Protein 3NDO (pdb70)

CATH classification: 3.20.20.70

Foldseek 3Di:
DDALQLQQAFEAAEDEDPPDDLVNLLVSQVVNVVSVHQEYEYELVNLLSNQVNHDPRHAYEYEFCPDQQPDQLVRRQVSLLSSVVSPHQEYEYEHNQVCLLVVVLVRRLVSLLSNCVSNVRHQYEYANQQLSCPVRPRLVSLLVSLVSNVVSPHQEYEHHRLPDPSFFFDLVSLLSNCVRQVVRHAYEGEHPQAALVSVVSSVVSRHRHYYDNNSVRHSVNSHDD/DDALQNQQAFEAAEDEDPPDDLVNLLVSLVVNVVSVHQEYEYELVNLLSNQVRHDDRHAYEYEFCPDQQPDQLLRRQVSLLSSVVSPHQEYEYEHNQVCLLVVVLVRSLVSLLSNCVSRVRHQYEYANQQLCCPVSPRLVSLLSSLVSNVVSPHQEYEHHRLPDPSFFDDLVSLLSNCVRCVVGHAYEGEHPQQALVSVVSSVVSRHRHYYDNNSVRHSVNNHDD

InterPro domains:
  IPR002915 DeoC/FbaB/LacD aldolase [PF01791] (10-216)
  IPR002915 DeoC/FbaB/LacD aldolase [SM01133] (8-223)
  IPR011343 Deoxyribose-phosphate aldolase [PIRSF001357] (5-221)
  IPR011343 Deoxyribose-phosphate aldolase [PTHR10889] (4-219)
  IPR011343 Deoxyribose-phosphate aldolase [TIGR00126] (9-217)
  IPR011343 Deoxyribose-phosphate aldolase [cd00959] (9-215)
  IPR013785 Aldolase-type TIM barrel [G3DSA:3.20.20.70] (1-227)
  IPR028581 Deoxyribose-phosphate aldolase type I [MF_00114] (7-225)

Sequence (450 aa):
DHTRAQVAALVDHTLLKPEATPSDVTALVDEAADLGVFAVVCCVSPPLVSVAAGVAPSSGLAIIAAVAGFPSGKHVPGIKATEAELAVAAGATEIDMVIDVGAALAGDLLDAVSADITAVRKAVRAATLKVIVESAALLEFSGEPLLADVCRVARDAGADFVKTSTGFHPSGGASVQAVEIMARTVGERLGVKASGGIRTAEQAAAMLDAGATRLGLSGSRAVLDGFGSADHTRAQVAALVDHTLLKPEATPSSDVTALVDEAADLGVFAVCCVSPPLVSVAAGVAPSGLAIIAAVAGFPSGKHVPGIKATEAELAVAAGATEIDMVIDVGAALAGDLLDAVSADITAVRKAVRAATLKVIVESAALLEFSGEPLLADVCRVARDAGADFVKTSTGFHPSGGASVQAVEIMARTVGERLGVKASGGIRTAEQAAAMLDAGATRLGLSGSRAVLDGFGSA

Structure (mmCIF, N/CA/C/O backbone):
data_3NDO
#
_entry.id   3NDO
#
_cell.length_a   46.980
_cell.length_b   73.200
_cell.length_c   64.380
_cell.angle_alpha   90.00
_cell.angle_beta   91.00
_cell.angle_gamma   90.00
#
_symmetry.space_group_name_H-M   'P 1 21 1'
#
loop_
_entity.id
_entity.type
_entity.pdbx_description
1 polymer 'Deoxyribose-phosphate aldolase'
2 non-polymer 'AMMONIUM ION'
3 non-polymer 'UNKNOWN LIGAND'
4 non-polymer GLYCEROL
5 water water
#
loop_
_atom_site.group_PDB
_atom_site.id
_atom_site.type_symbol
_atom_site.label_atom_id
_atom_site.label_alt_id
_atom_site.label_comp_id
_atom_site.label_asym_id
_atom_site.label_entity_id
_atom_site.label_seq_id
_atom_site.pdbx_PDB_ins_code
_atom_site.Cartn_x
_atom_site.Cartn_y
_atom_site.Cartn_z
_atom_site.occupancy
_atom_site.B_iso_or_equiv
_atom_site.auth_seq_id
_atom_site.auth_comp_id
_atom_site.auth_asym_id
_atom_site.auth_atom_id
_atom_site.pdbx_PDB_model_num
ATOM 1 N N . ASP A 1 7 ? -2.452 -2.199 64.505 1.00 31.10 3 ASP A N 1
ATOM 2 C CA . ASP A 1 7 ? -1.517 -2.161 65.697 1.00 30.13 3 ASP A CA 1
ATOM 3 C C . ASP A 1 7 ? -0.450 -1.060 65.492 1.00 28.10 3 ASP A C 1
ATOM 4 O O . ASP A 1 7 ? 0.515 -0.938 66.296 1.00 30.00 3 ASP A O 1
ATOM 6 N N . HIS A 1 8 ? -0.610 -0.289 64.410 1.00 24.95 4 HIS A N 1
ATOM 7 C CA . HIS A 1 8 ? 0.316 0.771 64.029 1.00 22.66 4 HIS A CA 1
ATOM 8 C C . HIS A 1 8 ? -0.465 2.036 63.718 1.00 20.50 4 HIS A C 1
ATOM 9 O O . HIS A 1 8 ? -1.291 2.038 62.842 1.00 24.17 4 HIS A O 1
ATOM 16 N N . THR A 1 9 ? -0.234 3.101 64.454 1.00 17.13 5 THR A N 1
ATOM 17 C CA . THR A 1 9 ? -0.797 4.353 64.070 1.00 15.21 5 THR A CA 1
ATOM 18 C C . THR A 1 9 ? 0.111 5.091 63.071 1.00 12.25 5 THR A C 1
ATOM 19 O O . THR A 1 9 ? 1.304 4.848 63.047 1.00 11.53 5 THR A O 1
ATOM 23 N N . ARG A 1 10 ? -0.444 6.040 62.342 1.00 11.30 6 ARG A N 1
ATOM 24 C CA . ARG A 1 10 ? 0.373 6.858 61.466 1.00 9.59 6 ARG A CA 1
ATOM 25 C C . ARG A 1 10 ? 1.489 7.518 62.242 1.00 10.02 6 ARG A C 1
ATOM 26 O O . ARG A 1 10 ? 2.633 7.570 61.769 1.00 9.35 6 ARG A O 1
ATOM 34 N N . ALA A 1 11 ? 1.179 8.134 63.375 1.00 10.66 7 ALA A N 1
ATOM 35 C CA . ALA A 1 11 ? 2.193 8.805 64.171 1.00 10.72 7 ALA A CA 1
ATOM 36 C C . ALA A 1 11 ? 3.301 7.870 64.605 1.00 10.36 7 ALA A C 1
ATOM 37 O O . ALA A 1 11 ? 4.487 8.264 64.584 1.00 10.72 7 ALA A O 1
ATOM 39 N N . GLN A 1 12 ? 2.974 6.660 64.993 1.00 10.45 8 GLN A N 1
ATOM 40 C CA . GLN A 1 12 ? 3.992 5.718 65.402 1.00 10.70 8 GLN A CA 1
ATOM 41 C C . GLN A 1 12 ? 4.905 5.342 64.257 1.00 8.95 8 GLN A C 1
ATOM 42 O O . GLN A 1 12 ? 6.104 5.199 64.422 1.00 10.08 8 GLN A O 1
ATOM 48 N N . VAL A 1 13 ? 4.314 5.134 63.082 1.00 7.74 9 VAL A N 1
ATOM 49 C CA . VAL A 1 13 ? 5.139 4.794 61.929 1.00 6.80 9 VAL A CA 1
ATOM 50 C C . VAL A 1 13 ? 5.998 5.969 61.541 1.00 6.47 9 VAL A C 1
ATOM 51 O O . VAL A 1 13 ? 7.201 5.787 61.304 1.00 6.84 9 VAL A O 1
ATOM 55 N N . ALA A 1 14 ? 5.467 7.180 61.495 1.00 6.62 10 ALA A N 1
ATOM 56 C CA . ALA A 1 14 ? 6.251 8.326 61.091 1.00 7.24 10 ALA A CA 1
ATOM 57 C C . ALA A 1 14 ? 7.511 8.489 61.981 1.00 6.38 10 ALA A C 1
ATOM 58 O O . ALA A 1 14 ? 8.563 8.847 61.506 1.00 6.62 10 ALA A O 1
ATOM 60 N N . ALA A 1 15 ? 7.317 8.223 63.279 1.00 6.53 11 ALA A N 1
ATOM 61 C CA . ALA A 1 15 ? 8.372 8.333 64.254 1.00 7.41 11 ALA A CA 1
ATOM 62 C C . ALA A 1 15 ? 9.507 7.364 64.055 1.00 7.09 11 ALA A C 1
ATOM 63 O O . ALA A 1 15 ? 10.541 7.494 64.718 1.00 8.07 11 ALA A O 1
ATOM 65 N N . LEU A 1 16 ? 9.369 6.415 63.135 1.00 6.35 12 LEU A N 1
ATOM 66 C CA . LEU A 1 16 ? 10.446 5.484 62.825 1.00 6.13 12 LEU A CA 1
ATOM 67 C C . LEU A 1 16 ? 10.842 5.484 61.364 1.00 5.39 12 LEU A C 1
ATOM 68 O O . LEU A 1 16 ? 11.552 4.565 60.942 1.00 6.16 12 LEU A O 1
ATOM 73 N N . VAL A 1 17 ? 10.435 6.487 60.602 1.00 5.32 13 VAL A N 1
ATOM 74 C CA . VAL A 1 17 ? 10.786 6.612 59.177 1.00 5.45 13 VAL A CA 1
ATOM 75 C C . VAL A 1 17 ? 11.984 7.508 58.970 1.00 5.19 13 VAL A C 1
ATOM 76 O O . VAL A 1 17 ? 12.056 8.627 59.492 1.00 5.88 13 VAL A O 1
ATOM 80 N N . ASP A 1 18 ? 12.879 7.032 58.122 1.00 6.02 14 ASP A N 1
ATOM 81 C CA . ASP A 1 18 ? 13.930 7.818 57.474 1.00 6.29 14 ASP A CA 1
ATOM 82 C C . ASP A 1 18 ? 13.497 8.116 56.028 1.00 5.81 14 ASP A C 1
ATOM 83 O O . ASP A 1 18 ? 13.473 7.198 55.188 1.00 7.06 14 ASP A O 1
ATOM 88 N N . HIS A 1 19 ? 13.182 9.349 55.750 1.00 5.22 15 HIS A N 1
ATOM 89 C CA . HIS A 1 19 ? 12.698 9.775 54.433 1.00 5.01 15 HIS A CA 1
ATOM 90 C C . HIS A 1 19 ? 13.888 10.113 53.577 1.00 5.19 15 HIS A C 1
ATOM 91 O O . HIS A 1 19 ? 14.724 10.931 53.950 1.00 6.06 15 HIS A O 1
ATOM 98 N N . THR A 1 20 ? 14.028 9.456 52.420 1.00 5.64 16 THR A N 1
ATOM 99 C CA . THR A 1 20 ? 15.316 9.283 51.767 1.00 6.04 16 THR A CA 1
ATOM 100 C C . THR A 1 20 ? 15.294 9.694 50.318 1.00 5.74 16 THR A C 1
ATOM 101 O O . THR A 1 20 ? 14.355 9.399 49.590 1.00 6.28 16 THR A O 1
ATOM 105 N N . LEU A 1 21 ? 16.396 10.293 49.869 1.00 5.42 17 LEU A N 1
ATOM 106 C CA . LEU A 1 21 ? 16.677 10.550 48.461 1.00 5.90 17 LEU A CA 1
ATOM 107 C C . LEU A 1 21 ? 18.135 10.299 48.242 1.00 6.21 17 LEU A C 1
ATOM 108 O O . LEU A 1 21 ? 18.964 10.989 48.862 1.00 7.46 17 LEU A O 1
ATOM 113 N N . LEU A 1 22 ? 18.482 9.345 47.384 1.00 6.31 18 LEU A N 1
ATOM 114 C CA . LEU A 1 22 ? 19.850 8.922 47.132 1.00 6.82 18 LEU A CA 1
ATOM 115 C C . LEU A 1 22 ? 20.153 8.799 45.654 1.00 7.49 18 LEU A C 1
ATOM 116 O O . LEU A 1 22 ? 21.188 8.278 45.280 1.00 10.69 18 LEU A O 1
ATOM 121 N N . LYS A 1 23 ? 19.351 9.308 44.774 1.00 7.84 19 LYS A N 1
ATOM 122 C CA . LYS A 1 23 ? 19.634 9.180 43.346 1.00 8.12 19 LYS A CA 1
ATOM 123 C C . LYS A 1 23 ? 20.893 9.920 42.988 1.00 7.44 19 LYS A C 1
ATOM 124 O O . LYS A 1 23 ? 21.164 11.048 43.487 1.00 7.58 19 LYS A O 1
ATOM 130 N N . PRO A 1 24 ? 21.700 9.373 42.058 1.00 6.83 20 PRO A N 1
ATOM 131 C CA . PRO A 1 24 ? 22.919 10.079 41.600 1.00 7.13 20 PRO A CA 1
ATOM 132 C C . PRO A 1 24 ? 22.655 11.465 41.071 1.00 7.41 20 PRO A C 1
ATOM 133 O O . PRO A 1 24 ? 23.503 12.366 41.244 1.00 8.00 20 PRO A O 1
ATOM 137 N N . GLU A 1 25 ? 21.490 11.686 40.464 1.00 7.02 21 GLU A N 1
ATOM 138 C CA . GLU A 1 25 ? 21.164 12.948 39.849 1.00 7.96 21 GLU A CA 1
ATOM 139 C C . GLU A 1 25 ? 20.532 13.950 40.814 1.00 7.69 21 GLU A C 1
ATOM 140 O O . GLU A 1 25 ? 20.158 15.037 40.393 1.00 8.65 21 GLU A O 1
ATOM 146 N N . ALA A 1 26 ? 20.464 13.625 42.118 1.00 6.34 22 ALA A N 1
ATOM 147 C CA . ALA A 1 26 ? 19.856 14.542 43.072 1.00 7.15 22 ALA A CA 1
ATOM 148 C C . ALA A 1 26 ? 20.629 15.853 43.135 1.00 6.89 22 ALA A C 1
ATOM 149 O O . ALA A 1 26 ? 21.842 15.903 43.202 1.00 7.43 22 ALA A O 1
ATOM 151 N N . THR A 1 27 ? 19.873 16.944 43.208 1.00 6.69 23 THR A N 1
ATOM 152 C CA . THR A 1 27 ? 20.412 18.278 43.296 1.00 6.84 23 THR A CA 1
ATOM 153 C C . THR A 1 27 ? 20.189 18.858 44.698 1.00 6.29 23 THR A C 1
ATOM 154 O O . THR A 1 27 ? 19.336 18.366 45.439 1.00 6.67 23 THR A O 1
ATOM 158 N N . PRO A 1 28 ? 20.839 19.991 45.023 1.00 6.90 24 PRO A N 1
ATOM 159 C CA . PRO A 1 28 ? 20.520 20.641 46.280 1.00 6.42 24 PRO A CA 1
ATOM 160 C C . PRO A 1 28 ? 19.045 20.978 46.453 1.00 6.33 24 PRO A C 1
ATOM 161 O O . PRO A 1 28 ? 18.497 20.817 47.548 1.00 6.90 24 PRO A O 1
ATOM 165 N N . SER A 1 29 ? 18.385 21.453 45.413 1.00 6.33 25 SER A N 1
ATOM 166 C CA . SER A 1 29 ? 16.980 21.809 45.503 1.00 6.77 25 SER A CA 1
ATOM 167 C C . SER A 1 29 ? 16.119 20.573 45.698 1.00 6.11 25 SER A C 1
ATOM 168 O O . SER A 1 29 ? 15.081 20.641 46.384 1.00 7.26 25 SER A O 1
ATOM 171 N N . ASP A 1 30 ? 16.500 19.436 45.119 1.00 6.06 26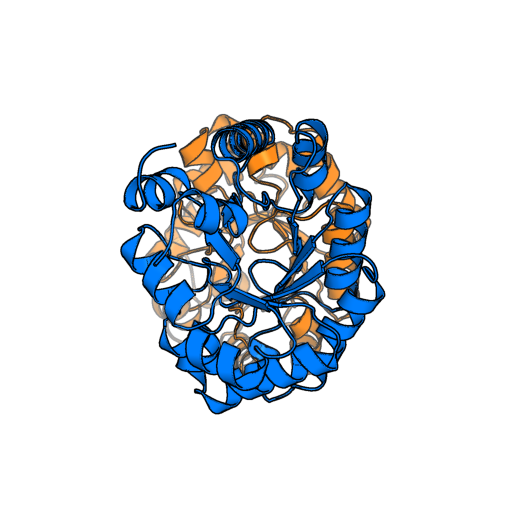 ASP A N 1
ATOM 172 C CA . ASP A 1 30 ? 15.784 18.229 45.407 1.00 6.42 26 ASP A CA 1
ATOM 173 C C . ASP A 1 30 ? 15.836 17.877 46.892 1.00 6.42 26 ASP A C 1
ATOM 174 O O . ASP A 1 30 ? 14.884 17.391 47.476 1.00 6.76 26 ASP A O 1
ATOM 179 N N . VAL A 1 31 ? 16.990 18.120 47.515 1.00 5.91 27 VAL A N 1
ATOM 180 C CA . VAL A 1 31 ? 17.162 17.846 48.929 1.00 5.62 27 VAL A CA 1
ATOM 181 C C . VAL A 1 31 ? 16.417 18.840 49.830 1.00 5.86 27 VAL A C 1
ATOM 182 O O . VAL A 1 31 ? 15.845 18.452 50.843 1.00 6.29 27 VAL A O 1
ATOM 186 N N . THR A 1 32 ? 16.417 20.102 49.454 1.00 5.75 28 THR A N 1
ATOM 187 C CA . THR A 1 32 ? 15.612 21.044 50.205 1.00 6.23 28 THR A CA 1
ATOM 188 C C . THR A 1 32 ? 14.119 20.635 50.180 1.00 6.43 28 THR A C 1
ATOM 189 O O . THR A 1 32 ? 13.412 20.738 51.201 1.00 6.81 28 THR A O 1
ATOM 193 N N . ALA A 1 33 ? 13.639 20.206 49.017 1.00 5.94 29 ALA A N 1
ATOM 194 C CA . ALA A 1 33 ? 12.243 19.736 48.919 1.00 6.03 29 ALA A CA 1
ATOM 195 C C . ALA A 1 33 ? 12.031 18.486 49.808 1.00 6.15 29 ALA A C 1
ATOM 196 O O . ALA A 1 33 ? 10.998 18.369 50.491 1.00 6.85 29 ALA A O 1
ATOM 198 N N . LEU A 1 34 ? 12.999 17.561 49.779 1.00 6.06 30 LEU A N 1
ATOM 199 C CA . LEU A 1 34 ? 12.930 16.363 50.606 1.00 5.20 30 LEU A CA 1
ATOM 200 C C . LEU A 1 34 ? 12.798 16.695 52.071 1.00 5.03 30 LEU A C 1
ATOM 201 O O . LEU A 1 34 ? 11.977 16.106 52.790 1.00 5.71 30 LEU A O 1
ATOM 206 N N . VAL A 1 35 ? 13.589 17.632 52.558 1.00 5.10 31 VAL A N 1
ATOM 207 C CA . VAL A 1 35 ? 13.564 18.025 53.949 1.00 5.38 31 VAL A CA 1
ATOM 208 C C . VAL A 1 35 ? 12.223 18.636 54.299 1.00 6.26 31 VAL A C 1
ATOM 209 O O . VAL A 1 35 ? 11.666 18.352 55.369 1.00 6.87 31 VAL A O 1
ATOM 213 N N . ASP A 1 36 ? 11.686 19.511 53.449 1.00 6.17 32 ASP A N 1
ATOM 214 C CA . ASP A 1 36 ? 10.374 20.107 53.707 1.00 7.04 32 ASP A CA 1
ATOM 215 C C . ASP A 1 36 ? 9.309 19.044 53.808 1.00 7.00 32 ASP A C 1
ATOM 216 O O . ASP A 1 36 ? 8.420 19.122 54.643 1.00 8.02 32 ASP A O 1
ATOM 221 N N . GLU A 1 37 ? 9.358 18.066 52.905 1.00 6.62 33 GLU A N 1
ATOM 222 C CA . GLU A 1 37 ? 8.386 16.959 52.948 1.00 7.42 33 GLU A CA 1
ATOM 223 C C . GLU A 1 37 ? 8.536 16.174 54.231 1.00 6.57 33 GLU A C 1
ATOM 224 O O . GLU A 1 37 ? 7.522 15.820 54.875 1.00 7.72 33 GLU A O 1
ATOM 230 N N . ALA A 1 38 ? 9.761 15.846 54.623 1.00 7.07 34 ALA A N 1
ATOM 231 C CA . ALA A 1 38 ? 10.002 15.126 55.853 1.00 6.21 34 ALA A CA 1
ATOM 232 C C . ALA A 1 38 ? 9.454 15.868 57.047 1.00 7.13 34 ALA A C 1
ATOM 233 O O . ALA A 1 38 ? 8.806 15.264 57.930 1.00 7.95 34 ALA A O 1
ATOM 235 N N . ALA A 1 39 ? 9.641 17.183 57.090 1.00 7.83 35 ALA A N 1
ATOM 236 C CA . ALA A 1 39 ? 9.128 18.029 58.160 1.00 8.83 35 ALA A CA 1
ATOM 237 C C . ALA A 1 39 ? 7.628 17.961 58.170 1.00 9.87 35 ALA A C 1
ATOM 238 O O . ALA A 1 39 ? 7.022 17.832 59.218 1.00 11.56 35 ALA A O 1
ATOM 240 N N . ASP A 1 40 ? 6.970 18.110 57.016 1.00 8.68 36 ASP A N 1
ATOM 241 C CA . ASP A 1 40 ? 5.521 18.106 56.953 1.00 9.70 36 ASP A CA 1
ATOM 242 C C . ASP A 1 40 ? 4.956 16.773 57.442 1.00 9.19 36 ASP A C 1
ATOM 243 O O . ASP A 1 40 ? 3.888 16.731 58.083 1.00 11.42 36 ASP A O 1
ATOM 248 N N . LEU A 1 41 ? 5.639 15.675 57.113 1.00 7.54 37 LEU A N 1
ATOM 249 C CA . LEU A 1 41 ? 5.189 14.339 57.497 1.00 8.04 37 LEU A CA 1
ATOM 250 C C . LEU A 1 41 ? 5.498 13.982 58.930 1.00 7.97 37 LEU A C 1
ATOM 251 O O . LEU A 1 41 ? 5.009 12.997 59.457 1.00 10.35 37 LEU A O 1
ATOM 256 N N . GLY A 1 42 ? 6.363 14.750 59.578 1.00 7.71 38 GLY A N 1
ATOM 257 C CA . GLY A 1 42 ? 6.700 14.454 60.957 1.00 8.66 38 GLY A CA 1
ATOM 258 C C . GLY A 1 42 ? 7.537 13.219 61.148 1.00 8.57 38 GLY A C 1
ATOM 259 O O . GLY A 1 42 ? 7.464 12.538 62.189 1.00 9.98 38 GLY A O 1
ATOM 260 N N . VAL A 1 43 ? 8.390 12.872 60.210 1.00 6.96 39 VAL A N 1
ATOM 261 C CA . VAL A 1 43 ? 9.245 11.696 60.264 1.00 6.82 39 VAL A CA 1
ATOM 262 C C . VAL A 1 43 ? 10.447 11.913 61.175 1.00 6.01 39 VAL A C 1
ATOM 263 O O . VAL A 1 43 ? 10.799 13.023 61.550 1.00 7.67 39 VAL A O 1
ATOM 267 N N . PHE A 1 44 ? 11.116 10.822 61.495 1.00 6.60 40 PHE A N 1
ATOM 268 C CA . PHE A 1 44 ? 12.254 10.824 62.384 1.00 7.10 40 PHE A CA 1
ATOM 269 C C . PHE A 1 44 ? 13.486 11.451 61.779 1.00 6.01 40 PHE A C 1
ATOM 270 O O . PHE A 1 44 ? 14.217 12.189 62.437 1.00 6.71 40 PHE A O 1
ATOM 278 N N . ALA A 1 45 ? 13.773 11.142 60.507 1.00 6.31 41 ALA A N 1
ATOM 279 C CA . ALA A 1 45 ? 15.032 11.514 59.869 1.00 5.97 41 ALA A CA 1
ATOM 280 C C . ALA A 1 45 ? 14.830 11.724 58.405 1.00 5.20 41 ALA A C 1
ATOM 281 O O . ALA A 1 45 ? 13.885 11.215 57.805 1.00 6.16 41 ALA A O 1
ATOM 283 N N . VAL A 1 46 ? 15.770 12.448 57.824 1.00 5.93 42 VAL A N 1
ATOM 284 C CA A VAL A 1 46 ? 16.007 12.360 56.397 0.70 6.35 42 VAL A CA 1
ATOM 285 C CA B VAL A 1 46 ? 16.021 12.406 56.382 0.30 7.20 42 VAL A CA 1
ATOM 286 C C . VAL A 1 46 ? 17.361 11.697 56.145 1.00 6.79 42 VAL A C 1
ATOM 287 O O . VAL A 1 46 ? 18.249 11.794 56.981 1.00 9.59 42 VAL A O 1
ATOM 294 N N . CYS A 1 47 ? 17.476 11.014 55.017 1.00 6.78 43 CYS A N 1
ATOM 295 C CA A CYS A 1 47 ? 18.706 10.355 54.630 0.70 5.92 43 CYS A CA 1
ATOM 296 C CA B CYS A 1 47 ? 18.714 10.289 54.594 0.30 8.17 43 CYS A CA 1
ATOM 297 C C . CYS A 1 47 ? 19.112 10.800 53.246 1.00 6.20 43 CYS A C 1
ATOM 298 O O . CYS A 1 47 ? 18.297 10.766 52.315 1.00 6.72 43 CYS A O 1
ATOM 303 N N . VAL A 1 48 ? 20.377 11.280 53.132 1.00 5.61 44 VAL A N 1
ATOM 304 C CA . VAL A 1 48 ? 20.884 11.859 51.896 1.00 5.66 44 VAL A CA 1
ATOM 305 C C . VAL A 1 48 ? 22.343 11.398 51.686 1.00 5.16 44 VAL A C 1
ATOM 306 O O . VAL A 1 48 ? 22.987 10.774 52.553 1.00 6.12 44 VAL A O 1
ATOM 310 N N . SER A 1 49 ? 22.848 11.717 50.513 1.00 4.96 45 SER A N 1
ATOM 311 C CA . SER A 1 49 ? 24.201 11.385 50.135 1.00 5.61 45 SER A CA 1
ATOM 312 C C . SER A 1 49 ? 25.189 12.346 50.787 1.00 5.71 45 SER A C 1
ATOM 313 O O . SER A 1 49 ? 24.873 13.492 51.082 1.00 5.85 45 SER A O 1
ATOM 316 N N . PRO A 1 50 ? 26.447 11.916 50.958 1.00 6.28 46 PRO A N 1
ATOM 317 C CA . PRO A 1 50 ? 27.420 12.760 51.650 1.00 7.06 46 PRO A CA 1
ATOM 318 C C . PRO A 1 50 ? 27.604 14.187 51.182 1.00 6.88 46 PRO A C 1
ATOM 319 O O . PRO A 1 50 ? 27.685 15.072 52.061 1.00 7.57 46 PRO A O 1
ATOM 323 N N . PRO A 1 51 ? 27.636 14.457 49.887 1.00 6.63 47 PRO A N 1
ATOM 324 C CA . PRO A 1 51 ? 27.831 15.849 49.465 1.00 7.17 47 PRO A CA 1
ATOM 325 C C . PRO A 1 51 ? 26.614 16.717 49.677 1.00 6.65 47 PRO A C 1
ATOM 326 O O . PRO A 1 51 ? 26.720 17.905 49.434 1.00 7.92 47 PRO A O 1
ATOM 330 N N . LEU A 1 52 ? 25.479 16.149 50.062 1.00 6.14 48 LEU A N 1
ATOM 331 C CA . LEU A 1 52 ? 24.236 16.868 50.246 1.00 5.18 48 LEU A CA 1
ATOM 332 C C . LEU A 1 52 ? 23.842 17.026 51.705 1.00 4.53 48 LEU A C 1
ATOM 333 O O . LEU A 1 52 ? 22.820 17.645 52.008 1.00 5.66 48 LEU A O 1
ATOM 338 N N . VAL A 1 53 ? 24.628 16.492 52.628 1.00 5.01 49 VAL A N 1
ATOM 339 C CA . VAL A 1 53 ? 24.354 16.589 54.042 1.00 5.66 49 VAL A CA 1
ATOM 340 C C . VAL A 1 53 ? 24.231 18.035 54.493 1.00 5.97 49 VAL A C 1
ATOM 341 O O . VAL A 1 53 ? 23.313 18.419 55.219 1.00 6.48 49 VAL A O 1
ATOM 345 N N . SER A 1 54 ? 25.194 18.862 54.058 1.00 6.21 50 SER A N 1
ATOM 346 C CA . SER A 1 54 ? 25.151 20.269 54.537 1.00 7.43 50 SER A CA 1
ATOM 347 C C . SER A 1 54 ? 23.918 21.004 54.014 1.00 6.71 50 SER A C 1
ATOM 348 O O . SER A 1 54 ? 23.372 21.860 54.694 1.00 7.72 50 SER A O 1
ATOM 351 N N . VAL A 1 55 ? 23.458 20.690 52.806 1.00 6.66 51 VAL A N 1
ATOM 352 C CA . VAL A 1 55 ? 22.223 21.303 52.316 1.00 6.68 51 VAL A CA 1
ATOM 353 C C . VAL A 1 55 ? 21.070 20.893 53.190 1.00 5.89 51 VAL A C 1
ATOM 354 O O . VAL A 1 55 ? 20.268 21.728 53.631 1.00 7.49 51 VAL A O 1
ATOM 358 N N . ALA A 1 56 ? 20.974 19.598 53.499 1.00 6.47 52 ALA A N 1
ATOM 359 C CA . ALA A 1 56 ? 19.890 19.128 54.346 1.00 6.37 52 ALA A CA 1
ATOM 360 C C . ALA A 1 56 ? 19.931 19.773 55.722 1.00 7.27 52 ALA A C 1
ATOM 361 O O . ALA A 1 56 ? 18.905 20.239 56.259 1.00 7.54 52 ALA A O 1
ATOM 363 N N . ALA A 1 57 ? 21.125 19.813 56.322 1.00 6.83 53 ALA A N 1
ATOM 364 C CA . ALA A 1 57 ? 21.276 20.372 57.647 1.00 8.11 53 ALA A CA 1
ATOM 365 C C . ALA A 1 57 ? 20.939 21.849 57.679 1.00 8.66 53 ALA A C 1
ATOM 366 O O . ALA A 1 57 ? 20.479 22.373 58.698 1.00 10.47 53 ALA A O 1
ATOM 368 N N . GLY A 1 58 ? 21.169 22.546 56.582 1.00 8.22 54 GLY A N 1
ATOM 369 C CA . GLY A 1 58 ? 20.927 23.961 56.500 1.00 8.39 54 GLY A CA 1
ATOM 370 C C . GLY A 1 58 ? 19.470 24.339 56.479 1.00 7.75 54 GLY A C 1
ATOM 371 O O . GLY A 1 58 ? 19.179 25.532 56.680 1.00 9.31 54 GLY A O 1
ATOM 372 N N . VAL A 1 59 ? 18.550 23.415 56.209 1.00 7.24 55 VAL A N 1
ATOM 373 C CA . VAL A 1 59 ? 17.126 23.680 56.188 1.00 7.98 55 VAL A CA 1
ATOM 374 C C . VAL A 1 59 ? 16.366 22.789 57.127 1.00 7.30 55 VAL A C 1
ATOM 375 O O . VAL A 1 59 ? 15.173 22.936 57.278 1.00 8.95 55 VAL A O 1
ATOM 379 N N . ALA A 1 60 ? 16.976 21.855 57.814 1.00 7.81 56 ALA A N 1
ATOM 380 C CA . ALA A 1 60 ? 16.250 20.903 58.677 1.00 7.66 56 ALA A CA 1
ATOM 381 C C . ALA A 1 60 ? 15.711 21.623 59.894 1.00 7.82 56 ALA A C 1
ATOM 382 O O . ALA A 1 60 ? 16.444 22.361 60.588 1.00 9.74 56 ALA A O 1
ATOM 384 N N . PRO A 1 61 ? 14.446 21.424 60.218 1.00 7.43 57 PRO A N 1
ATOM 385 C CA . PRO A 1 61 ? 13.894 22.038 61.429 1.00 8.98 57 PRO A CA 1
ATOM 386 C C . PRO A 1 61 ? 14.408 21.312 62.662 1.00 7.70 57 PRO A C 1
ATOM 387 O O . PRO A 1 61 ? 14.917 20.172 62.628 1.00 7.61 57 PRO A O 1
ATOM 391 N N . SER A 1 62 ? 14.191 21.958 63.794 1.00 7.81 58 SER A N 1
ATOM 392 C CA A SER A 1 62 ? 14.466 21.320 65.060 0.70 8.55 58 SER A CA 1
ATOM 393 C CA B SER A 1 62 ? 14.421 21.355 65.080 0.30 8.37 58 SER A CA 1
ATOM 394 C C . SER A 1 62 ? 13.833 19.942 65.136 1.00 8.80 58 SER A C 1
ATOM 395 O O . SER A 1 62 ? 12.722 19.713 64.720 1.00 9.86 58 SER A O 1
ATOM 400 N N . GLY A 1 63 ? 14.603 19.007 65.649 1.00 8.98 59 GLY A N 1
ATOM 401 C CA . GLY A 1 63 ? 14.162 17.657 65.931 1.00 10.28 59 GLY A CA 1
ATOM 402 C C . GLY A 1 63 ? 14.437 16.662 64.818 1.00 10.27 59 GLY A C 1
ATOM 403 O O . GLY A 1 63 ? 14.424 15.466 65.104 1.00 15.05 59 GLY A O 1
ATOM 404 N N . LEU A 1 64 ? 14.628 17.101 63.578 1.00 7.88 60 LEU A N 1
ATOM 405 C CA . LEU A 1 64 ? 14.790 16.168 62.451 1.00 7.47 60 LEU A CA 1
ATOM 406 C C . LEU A 1 64 ? 16.223 15.657 62.421 1.00 7.25 60 LEU A C 1
ATOM 407 O O . LEU A 1 64 ? 17.163 16.446 62.296 1.00 9.22 60 LEU A O 1
ATOM 412 N N . ALA A 1 65 ? 16.404 14.338 62.517 1.00 6.85 61 ALA A N 1
ATOM 413 C CA . ALA A 1 65 ? 17.716 13.738 62.420 1.00 7.59 61 ALA A CA 1
ATOM 414 C C . ALA A 1 65 ? 18.155 13.701 60.954 1.00 7.12 61 ALA A C 1
ATOM 415 O O . ALA A 1 65 ? 17.336 13.642 60.027 1.00 6.98 61 ALA A O 1
ATOM 417 N N . ILE A 1 66 ? 19.475 13.715 60.758 1.00 8.31 62 ILE A N 1
ATOM 418 C CA A ILE A 1 66 ? 20.068 13.619 59.418 0.70 7.47 62 ILE A CA 1
ATOM 419 C CA B ILE A 1 66 ? 20.055 13.633 59.415 0.30 7.93 62 ILE A CA 1
ATOM 420 C C . ILE A 1 66 ? 20.963 12.405 59.318 1.00 6.57 62 ILE A C 1
ATOM 421 O O . ILE A 1 66 ? 21.922 12.300 60.076 1.00 7.86 62 ILE A O 1
ATOM 430 N N . ALA A 1 67 ? 20.637 11.485 58.447 1.00 7.31 63 ALA A N 1
ATOM 431 C CA . ALA A 1 67 ? 21.429 10.314 58.180 1.00 8.02 63 ALA A CA 1
ATOM 432 C C . ALA A 1 67 ? 22.156 10.510 56.854 1.00 6.58 63 ALA A C 1
ATOM 433 O O . ALA A 1 67 ? 21.576 11.022 55.898 1.00 9.65 63 ALA A O 1
ATOM 435 N N . ALA A 1 68 ? 23.391 10.104 56.803 1.00 5.99 64 ALA A N 1
ATOM 436 C CA . ALA A 1 68 ? 24.167 10.057 55.586 1.00 6.04 64 ALA A CA 1
ATOM 437 C C . ALA A 1 68 ? 24.610 8.662 55.283 1.00 5.66 64 ALA A C 1
ATOM 438 O O . ALA A 1 68 ? 24.921 7.914 56.204 1.00 7.84 64 ALA A O 1
ATOM 440 N N . VAL A 1 69 ? 24.650 8.277 54.034 1.00 6.27 65 VAL A N 1
ATOM 441 C CA . VAL A 1 69 ? 25.195 6.980 53.646 1.00 6.14 65 VAL A CA 1
ATOM 442 C C . VAL A 1 69 ? 26.723 7.064 53.518 1.00 7.04 65 VAL A C 1
ATOM 443 O O . VAL A 1 69 ? 27.274 8.095 53.239 1.00 11.09 65 VAL A O 1
ATOM 447 N N . ALA A 1 70 ? 27.399 5.952 53.705 1.00 6.03 66 ALA A N 1
ATOM 448 C CA . ALA A 1 70 ? 28.830 5.845 53.547 1.00 6.37 66 ALA A CA 1
ATOM 449 C C . ALA A 1 70 ? 29.196 4.576 52.815 1.00 6.10 66 ALA A C 1
ATOM 450 O O . ALA A 1 70 ? 28.624 3.513 53.060 1.00 6.89 66 ALA A O 1
ATOM 452 N N . GLY A 1 71 ? 30.143 4.664 51.912 1.00 5.78 67 GLY A N 1
ATOM 453 C CA . GLY A 1 71 ? 30.501 3.550 51.100 1.00 6.05 67 GLY A CA 1
ATOM 454 C C . GLY A 1 71 ? 29.405 3.071 50.184 1.00 5.60 67 GLY A C 1
ATOM 455 O O . GLY A 1 71 ? 29.367 1.886 49.861 1.00 5.99 67 GLY A O 1
ATOM 456 N N . PHE A 1 72 ? 28.522 3.981 49.735 1.00 5.55 68 PHE A N 1
ATOM 457 C CA . PHE A 1 72 ? 27.222 3.608 49.200 1.00 5.36 68 PHE A CA 1
ATOM 458 C C . PHE A 1 72 ? 27.115 3.953 47.721 1.00 5.46 68 PHE A C 1
ATOM 459 O O . PHE A 1 72 ? 27.578 5.019 47.299 1.00 6.56 68 PHE A O 1
ATOM 467 N N . PRO A 1 73 ? 26.468 3.111 46.909 1.00 5.29 69 PRO A N 1
ATOM 468 C CA . PRO A 1 73 ? 25.759 1.889 47.303 1.00 5.80 69 PRO A CA 1
ATOM 469 C C . PRO A 1 73 ? 26.554 0.622 47.213 1.00 5.43 69 PRO A C 1
ATOM 470 O O . PRO A 1 73 ? 26.039 -0.429 47.634 1.00 7.35 69 PRO A O 1
ATOM 474 N N . SER A 1 74 ? 27.761 0.625 46.657 1.00 5.77 70 SER A N 1
ATOM 475 C CA . SER A 1 74 ? 28.427 -0.612 46.310 1.00 6.69 70 SER A CA 1
ATOM 476 C C . SER A 1 74 ? 29.068 -1.335 47.444 1.00 5.42 70 SER A C 1
ATOM 477 O O . SER A 1 74 ? 29.263 -2.554 47.334 1.00 7.10 70 SER A O 1
ATOM 480 N N . GLY A 1 75 ? 29.468 -0.627 48.503 1.00 5.42 71 GLY A N 1
ATOM 481 C CA . GLY A 1 75 ? 30.284 -1.199 49.534 1.00 5.95 71 GLY A CA 1
ATOM 482 C C . GLY A 1 75 ? 31.721 -1.397 49.129 1.00 5.50 71 GLY A C 1
ATOM 483 O O . GLY A 1 75 ? 32.535 -1.857 49.950 1.00 6.50 71 GLY A O 1
ATOM 484 N N . LYS A 1 76 ? 32.074 -1.114 47.889 1.00 5.66 72 LYS A N 1
ATOM 485 C CA . LYS A 1 76 ? 33.431 -1.447 47.355 1.00 6.66 72 LYS A CA 1
ATOM 486 C C . LYS A 1 76 ? 34.344 -0.230 47.499 1.00 6.33 72 LYS A C 1
ATOM 487 O O . LYS A 1 76 ? 34.699 0.438 46.525 1.00 7.23 72 LYS A O 1
ATOM 493 N N . HIS A 1 77 ? 34.689 0.059 48.736 1.00 5.74 73 HIS A N 1
ATOM 494 C CA . HIS A 1 77 ? 35.584 1.139 49.109 1.00 6.15 73 HIS A CA 1
ATOM 495 C C . HIS A 1 77 ? 36.429 0.610 50.230 1.00 6.58 73 HIS A C 1
ATOM 496 O O . HIS A 1 77 ? 35.942 -0.169 51.029 1.00 9.19 73 HIS A O 1
ATOM 503 N N . VAL A 1 78 ? 37.682 1.002 50.317 1.00 6.79 74 VAL A N 1
ATOM 504 C CA . VAL A 1 78 ? 38.527 0.485 51.390 1.00 7.22 74 VAL A CA 1
ATOM 505 C C . VAL A 1 78 ? 38.086 1.121 52.730 1.00 7.64 74 VAL A C 1
ATOM 506 O O . VAL A 1 78 ? 37.460 2.183 52.758 1.00 7.79 74 VAL A O 1
ATOM 510 N N . PRO A 1 79 ? 38.434 0.496 53.868 1.00 8.68 75 PRO A N 1
ATOM 511 C CA . PRO A 1 79 ? 37.950 0.981 55.155 1.00 9.62 75 PRO A CA 1
ATOM 512 C C . PRO A 1 79 ? 38.286 2.404 55.449 1.00 9.43 75 PRO A C 1
ATOM 513 O O . PRO A 1 79 ? 37.496 3.142 56.023 1.00 11.26 75 PRO A O 1
ATOM 517 N N . GLY A 1 80 ? 39.505 2.830 55.119 1.00 9.79 76 GLY A N 1
ATOM 518 C CA . GLY A 1 80 ? 39.948 4.187 55.381 1.00 11.21 76 GLY A CA 1
ATOM 519 C C . GLY A 1 80 ? 39.057 5.204 54.662 1.00 9.50 76 GLY A C 1
ATOM 520 O O . GLY A 1 80 ? 38.761 6.290 55.205 1.00 11.12 76 GLY A O 1
ATOM 521 N N . ILE A 1 81 ? 38.561 4.867 53.486 1.00 8.31 77 ILE A N 1
ATOM 522 C CA . ILE A 1 81 ? 37.667 5.767 52.729 1.00 7.40 77 ILE A CA 1
ATOM 523 C C . ILE A 1 81 ? 36.290 5.768 53.346 1.00 6.04 77 ILE A C 1
ATOM 524 O O . ILE A 1 81 ? 35.725 6.843 53.534 1.00 7.66 77 ILE A O 1
ATOM 529 N N . LYS A 1 82 ? 35.725 4.617 53.701 1.00 6.73 78 LYS A N 1
ATOM 530 C CA . LYS A 1 82 ? 34.428 4.613 54.337 1.00 6.73 78 LYS A CA 1
ATOM 531 C C . LYS A 1 82 ? 34.447 5.435 55.622 1.00 6.52 78 LYS A C 1
ATOM 532 O O . LYS A 1 82 ? 33.507 6.159 55.934 1.00 6.87 78 LYS A O 1
ATOM 538 N N . ALA A 1 83 ? 35.470 5.233 56.432 1.00 6.39 79 ALA A N 1
ATOM 539 C CA . ALA A 1 83 ? 35.572 5.910 57.707 1.00 6.95 79 ALA A CA 1
ATOM 540 C C . ALA A 1 83 ? 35.712 7.403 57.534 1.00 6.75 79 ALA A C 1
ATOM 541 O O . ALA A 1 83 ? 35.068 8.166 58.231 1.00 7.39 79 ALA A O 1
ATOM 543 N N . THR A 1 84 ? 36.577 7.837 56.629 1.00 6.81 80 THR A N 1
ATOM 544 C CA . THR A 1 84 ? 36.758 9.271 56.399 1.00 6.84 80 THR A CA 1
ATOM 545 C C . THR A 1 84 ? 35.489 9.894 55.811 1.00 6.11 80 THR A C 1
ATOM 546 O O . THR A 1 84 ? 35.099 11.011 56.209 1.00 7.26 80 THR A O 1
ATOM 550 N N . GLU A 1 85 ? 34.810 9.186 54.922 1.00 5.88 81 GLU A N 1
ATOM 551 C CA . GLU A 1 85 ? 33.539 9.686 54.402 1.00 5.99 81 GLU A CA 1
ATOM 552 C C . GLU A 1 85 ? 32.533 9.889 55.500 1.00 5.96 81 GLU A C 1
ATOM 553 O O . GLU A 1 85 ? 31.842 10.909 55.536 1.00 6.47 81 GLU A O 1
ATOM 559 N N . ALA A 1 86 ? 32.438 8.919 56.397 1.00 6.26 82 ALA A N 1
ATOM 560 C CA . ALA A 1 86 ? 31.540 9.029 57.524 1.00 6.65 82 ALA A CA 1
ATOM 561 C C . ALA A 1 86 ? 31.876 10.222 58.408 1.00 5.53 82 ALA A C 1
ATOM 562 O O . ALA A 1 86 ? 30.991 10.988 58.816 1.00 6.73 82 ALA A O 1
ATOM 564 N N . GLU A 1 87 ? 33.147 10.386 58.729 1.00 6.55 83 GLU A N 1
ATOM 565 C CA . GLU A 1 87 ? 33.596 11.479 59.568 1.00 7.13 83 GLU A CA 1
ATOM 566 C C . GLU A 1 87 ? 33.243 12.834 58.946 1.00 7.06 83 GLU A C 1
ATOM 567 O O . GLU A 1 87 ? 32.818 13.771 59.618 1.00 7.58 83 GLU A O 1
ATOM 573 N N . LEU A 1 88 ? 33.488 13.011 57.663 1.00 6.85 84 LEU A N 1
ATOM 574 C CA . LEU A 1 88 ? 33.164 14.226 56.953 1.00 6.49 84 LEU A CA 1
ATOM 575 C C . LEU A 1 88 ? 31.667 14.495 56.980 1.00 5.84 84 LEU A C 1
ATOM 576 O O . LEU A 1 88 ? 31.248 15.632 57.131 1.00 6.85 84 LEU A O 1
ATOM 581 N N . ALA A 1 89 ? 30.850 13.456 56.827 1.00 5.76 85 ALA A N 1
ATOM 582 C CA . ALA A 1 89 ? 29.406 13.650 56.820 1.00 5.72 85 ALA A CA 1
ATOM 583 C C . ALA A 1 89 ? 28.953 14.078 58.185 1.00 5.77 85 ALA A C 1
ATOM 584 O O . A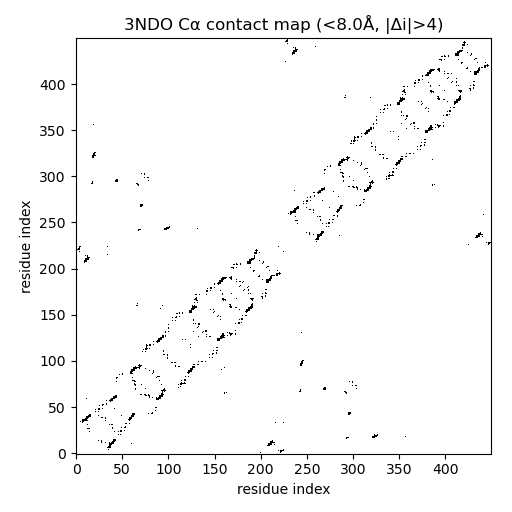LA A 1 89 ? 28.068 14.937 58.283 1.00 6.41 85 ALA A O 1
ATOM 586 N N . VAL A 1 90 ? 29.486 13.519 59.271 1.00 5.98 86 VAL A N 1
ATOM 587 C CA . VAL A 1 90 ? 29.160 13.984 60.599 1.00 6.82 86 VAL A CA 1
ATOM 588 C C . VAL A 1 90 ? 29.574 15.454 60.746 1.00 7.24 86 VAL A C 1
ATOM 589 O O . VAL A 1 90 ? 28.834 16.284 61.293 1.00 8.01 86 VAL A O 1
ATOM 593 N N . ALA A 1 91 ? 30.758 15.834 60.280 1.00 7.29 87 ALA A N 1
ATOM 594 C CA . ALA A 1 91 ? 31.194 17.247 60.343 1.00 8.41 87 ALA A CA 1
ATOM 595 C C . ALA A 1 91 ? 30.253 18.185 59.598 1.00 7.60 87 ALA A C 1
ATOM 596 O O . ALA A 1 91 ? 30.086 19.320 59.983 1.00 9.95 87 ALA A O 1
ATOM 598 N N . ALA A 1 92 ? 29.598 17.677 58.551 1.00 7.37 88 ALA A N 1
ATOM 599 C CA . ALA A 1 92 ? 28.652 18.447 57.728 1.00 7.92 88 ALA A CA 1
ATOM 600 C C . ALA A 1 92 ? 27.277 18.518 58.355 1.00 8.11 88 ALA A C 1
ATOM 601 O O . ALA A 1 92 ? 26.425 19.264 57.855 1.00 9.89 88 ALA A O 1
ATOM 603 N N . GLY A 1 93 ? 27.003 17.745 59.422 1.00 7.71 89 GLY A N 1
ATOM 604 C CA . GLY A 1 93 ? 25.725 17.758 60.089 1.00 8.59 89 GLY A CA 1
ATOM 605 C C . GLY A 1 93 ? 25.032 16.460 60.296 1.00 6.91 89 GLY A C 1
ATOM 606 O O . GLY A 1 93 ? 23.947 16.437 60.885 1.00 9.05 89 GLY A O 1
ATOM 607 N N . ALA A 1 94 ? 25.550 15.352 59.789 1.00 6.26 90 ALA A N 1
ATOM 608 C CA . ALA A 1 94 ? 24.864 14.065 60.005 1.00 6.12 90 ALA A CA 1
ATOM 609 C C . ALA A 1 94 ? 24.950 13.661 61.442 1.00 6.45 90 ALA A C 1
ATOM 610 O O . ALA A 1 94 ? 25.980 13.803 62.076 1.00 8.04 90 ALA A O 1
ATOM 612 N N . THR A 1 95 ? 23.872 13.059 61.952 1.00 7.01 91 THR A N 1
ATOM 613 C CA . THR A 1 95 ? 23.868 12.448 63.249 1.00 8.49 91 THR A CA 1
ATOM 614 C C . THR A 1 95 ? 23.806 10.914 63.194 1.00 7.14 91 THR A C 1
ATOM 615 O O . THR A 1 95 ? 23.922 10.245 64.210 1.00 8.42 91 THR A O 1
ATOM 619 N N . GLU A 1 96 ? 23.559 10.376 62.024 1.00 6.17 92 GLU A N 1
ATOM 620 C CA . GLU A 1 96 ? 23.535 8.937 61.787 1.00 6.02 92 GLU A CA 1
ATOM 621 C C . GLU A 1 96 ? 24.255 8.672 60.495 1.00 5.33 92 GLU A C 1
ATOM 622 O O . GLU A 1 96 ? 24.261 9.484 59.581 1.00 5.99 92 GLU A O 1
ATOM 628 N N . ILE A 1 97 ? 24.897 7.484 60.423 1.00 5.82 93 ILE A N 1
ATOM 629 C CA . ILE A 1 97 ? 25.573 7.015 59.231 1.00 5.49 93 ILE A CA 1
ATOM 630 C C . ILE A 1 97 ? 25.075 5.638 58.875 1.00 6.00 93 ILE A C 1
ATOM 631 O O . ILE A 1 97 ? 25.038 4.784 59.760 1.00 7.25 93 ILE A O 1
ATOM 636 N N . ASP A 1 98 ? 24.673 5.428 57.624 1.00 6.09 94 ASP A N 1
ATOM 637 C CA . ASP A 1 98 ? 24.259 4.114 57.124 1.00 6.51 94 ASP A CA 1
ATOM 638 C C . ASP A 1 98 ? 25.355 3.664 56.156 1.00 6.32 94 ASP A C 1
ATOM 639 O O . ASP A 1 98 ? 25.478 4.157 55.005 1.00 7.70 94 ASP A O 1
ATOM 644 N N . MET A 1 99 ? 26.242 2.788 56.611 1.00 6.49 95 MET A N 1
ATOM 645 C CA . MET A 1 99 ? 27.350 2.295 55.830 1.00 6.11 95 MET A CA 1
ATOM 646 C C . MET A 1 99 ? 27.023 0.990 55.109 1.00 6.00 95 MET A C 1
ATOM 647 O O . MET A 1 99 ? 26.210 0.248 55.591 1.00 9.51 95 MET A O 1
ATOM 652 N N . VAL A 1 100 ? 27.663 0.710 53.983 1.00 5.27 96 VAL A N 1
ATOM 653 C CA . VAL A 1 100 ? 27.486 -0.519 53.288 1.00 5.49 96 VAL A CA 1
ATOM 654 C C . VAL A 1 100 ? 28.689 -1.424 53.498 1.00 6.26 96 VAL A C 1
ATOM 655 O O . VAL A 1 100 ? 29.818 -0.952 53.381 1.00 6.94 96 VAL A O 1
ATOM 659 N N . ILE A 1 101 ? 28.482 -2.695 53.832 1.00 6.13 97 ILE A N 1
ATOM 660 C CA . ILE A 1 101 ? 29.581 -3.640 53.902 1.00 6.69 97 ILE A CA 1
ATOM 661 C C . ILE A 1 101 ? 30.120 -3.945 52.526 1.00 6.92 97 ILE A C 1
ATOM 662 O O . ILE A 1 101 ? 29.485 -3.698 51.501 1.00 7.84 97 ILE A O 1
ATOM 667 N N . ASP A 1 102 ? 31.304 -4.549 52.493 1.00 7.95 98 ASP A N 1
ATOM 668 C CA . ASP A 1 102 ? 31.816 -5.200 51.321 1.00 8.43 98 ASP A CA 1
ATOM 669 C C . ASP A 1 102 ? 31.179 -6.580 51.216 1.00 7.48 98 ASP A C 1
ATOM 670 O O . ASP A 1 102 ? 31.549 -7.536 51.895 1.00 8.07 98 ASP A O 1
ATOM 675 N N . VAL A 1 103 ? 30.154 -6.645 50.394 1.00 7.75 99 VAL A N 1
ATOM 676 C CA . VAL A 1 103 ? 29.356 -7.833 50.202 1.00 8.35 99 VAL A CA 1
ATOM 677 C C . VAL A 1 103 ? 30.189 -9.006 49.698 1.00 7.55 99 VAL A C 1
ATOM 678 O O . VAL A 1 103 ? 30.039 -10.162 50.116 1.00 8.45 99 VAL A O 1
ATOM 682 N N . GLY A 1 104 ? 31.101 -8.732 48.787 1.00 7.86 100 GLY A N 1
ATOM 683 C CA . GLY A 1 104 ? 31.986 -9.739 48.236 1.00 8.58 100 GLY A CA 1
ATOM 684 C C . GLY A 1 104 ? 32.900 -10.291 49.289 1.00 8.42 100 GLY A C 1
ATOM 685 O O . GLY A 1 104 ? 33.170 -11.522 49.296 1.00 9.42 100 GLY A O 1
ATOM 686 N N . ALA A 1 105 ? 33.418 -9.470 50.201 1.00 8.30 101 ALA A N 1
ATOM 687 C CA . ALA A 1 105 ? 34.198 -9.974 51.331 1.00 8.70 101 ALA A CA 1
ATOM 688 C C . ALA A 1 105 ? 33.375 -10.962 52.152 1.00 8.23 101 ALA A C 1
ATOM 689 O O . ALA A 1 105 ? 33.888 -12.026 52.550 1.00 9.47 101 ALA A O 1
ATOM 691 N N . ALA A 1 106 ? 32.107 -10.637 52.437 1.00 7.95 102 ALA A N 1
ATOM 692 C CA . ALA A 1 106 ? 31.266 -11.531 53.198 1.00 8.65 102 ALA A CA 1
ATOM 693 C C . ALA A 1 106 ? 31.091 -12.853 52.444 1.00 8.56 102 ALA A C 1
ATOM 694 O O . ALA A 1 106 ? 31.184 -13.936 53.047 1.00 9.77 102 ALA A O 1
ATOM 696 N N . LEU A 1 107 ? 30.840 -12.786 51.151 1.00 8.26 103 LEU A N 1
ATOM 697 C CA . LEU A 1 107 ? 30.606 -13.976 50.369 1.00 9.79 103 LEU A CA 1
ATOM 698 C C . LEU A 1 107 ? 31.848 -14.831 50.207 1.00 10.29 103 LEU A C 1
ATOM 699 O O . LEU A 1 107 ? 31.736 -16.045 50.061 1.00 13.76 103 LEU A O 1
ATOM 704 N N . ALA A 1 108 ? 33.014 -14.221 50.256 1.00 8.93 104 ALA A N 1
ATOM 705 C CA . ALA A 1 108 ? 34.296 -14.931 50.230 1.00 10.67 104 ALA A CA 1
ATOM 706 C C . ALA A 1 108 ? 34.605 -15.562 51.574 1.00 10.89 104 ALA A C 1
ATOM 707 O O . ALA A 1 108 ? 35.563 -16.333 51.661 1.00 14.98 104 ALA A O 1
ATOM 709 N N . GLY A 1 109 ? 33.832 -15.292 52.586 1.00 11.54 105 GLY A N 1
ATOM 710 C CA . GLY A 1 109 ? 34.097 -15.854 53.930 1.00 11.91 105 GLY A CA 1
ATOM 711 C C . GLY A 1 109 ? 35.061 -15.009 54.750 1.00 12.26 105 GLY A C 1
ATOM 712 O O . GLY A 1 109 ? 35.458 -15.444 55.824 1.00 14.25 105 GLY A O 1
ATOM 713 N N . ASP A 1 110 ? 35.394 -13.813 54.253 1.00 10.48 106 ASP A N 1
ATOM 714 C CA . ASP A 1 110 ? 36.354 -12.934 54.897 1.00 11.19 106 ASP A CA 1
ATOM 715 C C . ASP A 1 110 ? 35.663 -12.011 55.888 1.00 10.35 106 ASP A C 1
ATOM 716 O O . ASP A 1 110 ? 35.608 -10.790 55.729 1.00 10.19 106 ASP A O 1
ATOM 721 N N . LEU A 1 111 ? 35.088 -12.618 56.902 1.00 10.52 107 LEU A N 1
ATOM 722 C CA A LEU A 1 111 ? 34.364 -11.862 57.879 0.70 9.97 107 LEU A CA 1
ATOM 723 C CA B LEU A 1 111 ? 34.353 -11.867 57.886 0.30 10.67 107 LEU A CA 1
ATOM 724 C C . LEU A 1 111 ? 35.271 -11.024 58.766 1.00 10.55 107 LEU A C 1
ATOM 725 O O . LEU A 1 111 ? 34.839 -10.016 59.303 1.00 10.49 107 LEU A O 1
ATOM 734 N N . ASP A 1 112 ? 36.548 -11.399 58.858 1.00 10.70 108 ASP A N 1
ATOM 735 C CA . ASP A 1 112 ? 37.508 -10.525 59.522 1.00 11.84 108 ASP A CA 1
ATOM 736 C C . ASP A 1 112 ? 37.630 -9.171 58.785 1.00 10.29 108 ASP A C 1
ATOM 737 O O . ASP A 1 112 ? 37.733 -8.153 59.411 1.00 11.46 108 ASP A O 1
ATOM 742 N N . ALA A 1 113 ? 37.629 -9.196 57.451 1.00 10.30 109 ALA A N 1
ATOM 743 C CA . ALA A 1 113 ? 37.668 -7.984 56.671 1.00 10.11 109 ALA A CA 1
ATOM 744 C C . ALA A 1 113 ? 36.407 -7.157 56.883 1.00 8.81 109 ALA A C 1
ATOM 745 O O . ALA A 1 113 ? 36.450 -5.929 56.967 1.00 9.99 109 ALA A O 1
ATOM 747 N N . VAL A 1 114 ? 35.246 -7.786 56.941 1.00 8.63 110 VAL A N 1
ATOM 748 C CA . VAL A 1 114 ? 33.983 -7.101 57.209 1.00 8.58 110 VAL A CA 1
ATOM 749 C C . VAL A 1 114 ? 34.034 -6.458 58.591 1.00 7.83 110 VAL A C 1
ATOM 750 O O . VAL A 1 114 ? 33.682 -5.275 58.766 1.00 8.88 110 VAL A O 1
ATOM 754 N N . SER A 1 115 ? 34.489 -7.183 59.574 1.00 7.97 111 SER A N 1
ATOM 755 C CA . SER A 1 115 ? 34.643 -6.633 60.906 1.00 7.93 111 SER A CA 1
ATOM 756 C C . SER A 1 115 ? 35.560 -5.441 60.930 1.00 8.15 111 SER A C 1
ATOM 757 O O . SER A 1 115 ? 35.229 -4.420 61.552 1.00 8.53 111 SER A O 1
ATOM 760 N N . ALA A 1 116 ? 36.711 -5.542 60.297 1.00 9.25 112 ALA A N 1
ATOM 761 C CA . ALA A 1 116 ? 37.645 -4.430 60.272 1.00 9.63 112 ALA A CA 1
ATOM 762 C C . ALA A 1 116 ? 37.075 -3.185 59.615 1.00 8.62 112 ALA A C 1
ATOM 763 O O . ALA A 1 116 ? 37.322 -2.086 60.039 1.00 9.47 112 ALA A O 1
ATOM 765 N N . ASP A 1 117 ? 36.264 -3.340 58.598 1.00 8.94 113 ASP A N 1
ATOM 766 C CA . ASP A 1 117 ? 35.623 -2.245 57.920 1.00 9.78 113 ASP A CA 1
ATOM 767 C C . ASP A 1 117 ? 34.617 -1.519 58.818 1.00 8.38 113 ASP A C 1
ATOM 768 O O . ASP A 1 117 ? 34.645 -0.282 58.999 1.00 9.05 113 ASP A O 1
ATOM 773 N N . ILE A 1 118 ? 33.762 -2.293 59.461 1.00 7.59 114 ILE A N 1
ATOM 774 C CA . ILE A 1 118 ? 32.759 -1.714 60.395 1.00 7.24 114 ILE A CA 1
ATOM 775 C C . ILE A 1 118 ? 33.471 -1.024 61.559 1.00 7.05 114 ILE A C 1
ATOM 776 O O . ILE A 1 118 ? 33.068 0.056 61.967 1.00 7.74 114 ILE A O 1
ATOM 781 N N . THR A 1 119 ? 34.508 -1.674 62.075 1.00 7.08 115 THR A N 1
ATOM 782 C CA . THR A 1 119 ? 35.243 -1.137 63.200 1.00 7.86 115 THR A CA 1
ATOM 783 C C . THR A 1 119 ? 35.887 0.211 62.845 1.00 7.39 115 THR A C 1
ATOM 784 O O . THR A 1 119 ? 35.848 1.146 63.634 1.00 8.27 115 THR A O 1
ATOM 788 N N . ALA A 1 120 ? 36.460 0.325 61.658 1.00 7.90 116 ALA A N 1
ATOM 789 C CA . ALA A 1 120 ? 37.087 1.570 61.225 1.00 7.73 116 ALA A CA 1
ATOM 790 C C . ALA A 1 120 ? 36.066 2.691 61.199 1.00 7.11 116 ALA A C 1
ATOM 791 O O . ALA A 1 120 ? 36.300 3.806 61.681 1.00 7.94 116 ALA A O 1
ATOM 793 N N . VAL A 1 121 ? 34.896 2.419 60.617 1.00 7.25 117 VAL A N 1
ATOM 794 C CA . VAL A 1 121 ? 33.822 3.436 60.574 1.00 6.63 117 VAL A CA 1
ATOM 795 C C . VAL A 1 121 ? 33.359 3.759 61.984 1.00 6.73 117 VAL A C 1
ATOM 796 O O . VAL A 1 121 ? 33.205 4.957 62.353 1.00 7.56 117 VAL A O 1
ATOM 800 N N . ARG A 1 122 ? 33.122 2.729 62.790 1.00 6.89 118 ARG A N 1
ATOM 801 C CA . ARG A 1 122 ? 32.664 2.941 64.171 1.00 7.00 118 ARG A CA 1
ATOM 802 C C . ARG A 1 122 ? 33.528 3.882 64.939 1.00 7.36 118 ARG A C 1
ATOM 803 O O . ARG A 1 122 ? 33.026 4.740 65.686 1.00 8.35 118 ARG A O 1
ATOM 811 N N . LYS A 1 123 ? 34.827 3.701 64.814 1.00 7.67 119 LYS A N 1
ATOM 812 C CA . LYS A 1 123 ? 35.804 4.513 65.553 1.00 9.60 119 LYS A CA 1
ATOM 813 C C . LYS A 1 123 ? 35.858 5.927 65.037 1.00 9.85 119 LYS A C 1
ATOM 814 O O . LYS A 1 123 ? 36.152 6.849 65.816 1.00 12.10 119 LYS A O 1
ATOM 820 N N . ALA A 1 124 ? 35.608 6.141 63.751 1.00 8.98 120 ALA A N 1
ATOM 821 C CA . ALA A 1 124 ? 35.617 7.472 63.155 1.00 9.48 120 ALA A CA 1
ATOM 822 C C . ALA A 1 124 ? 34.403 8.290 63.496 1.00 9.39 120 ALA A C 1
ATOM 823 O O . ALA A 1 124 ? 34.475 9.524 63.478 1.00 11.38 120 ALA A O 1
ATOM 825 N N . VAL A 1 125 ? 33.293 7.662 63.805 1.00 8.43 121 VAL A N 1
ATOM 826 C CA . VAL A 1 125 ? 32.058 8.361 64.135 1.00 8.60 121 VAL A CA 1
ATOM 827 C C . VAL A 1 125 ? 31.464 7.811 65.433 1.00 8.46 121 VAL A C 1
ATOM 828 O O . VAL A 1 125 ? 30.321 7.345 65.489 1.00 8.84 121 VAL A O 1
ATOM 832 N N . ARG A 1 126 ? 32.222 7.918 66.524 1.00 9.41 122 ARG A N 1
ATOM 833 C CA . ARG A 1 126 ? 31.824 7.280 67.757 1.00 11.24 122 ARG A CA 1
ATOM 834 C C . ARG A 1 126 ? 30.534 7.783 68.326 1.00 13.00 122 ARG A C 1
ATOM 835 O O . ARG A 1 126 ? 29.863 7.021 69.030 1.00 15.88 122 ARG A O 1
ATOM 837 N N . ALA A 1 127 ? 30.222 9.053 68.115 1.00 12.41 123 ALA A N 1
ATOM 838 C CA . ALA A 1 127 ? 28.987 9.627 68.696 1.00 14.35 123 ALA A CA 1
ATOM 839 C C . ALA A 1 127 ? 27.767 9.509 67.815 1.00 13.61 123 ALA A C 1
ATOM 840 O O . ALA A 1 127 ? 26.666 9.926 68.237 1.00 18.55 123 ALA A O 1
ATOM 842 N N . ALA A 1 128 ? 27.939 9.079 66.578 1.00 11.16 124 ALA A N 1
ATOM 843 C CA . ALA A 1 128 ? 26.813 8.945 65.649 1.00 10.42 124 ALA A CA 1
ATOM 844 C C . ALA A 1 128 ? 26.095 7.637 65.875 1.00 8.79 124 ALA A C 1
ATOM 845 O O . ALA A 1 128 ? 26.679 6.676 66.393 1.00 10.24 124 ALA A O 1
ATOM 847 N N . THR A 1 129 ? 24.863 7.542 65.408 1.00 7.22 125 THR A N 1
ATOM 848 C CA . THR A 1 129 ? 24.214 6.254 65.264 1.00 7.85 125 THR A CA 1
ATOM 849 C C . THR A 1 129 ? 24.713 5.601 64.002 1.00 7.17 125 THR A C 1
ATOM 850 O O . THR A 1 129 ? 24.550 6.164 62.936 1.00 9.82 125 THR A O 1
ATOM 854 N N . LEU A 1 130 ? 25.277 4.412 64.123 1.00 6.68 126 LEU A N 1
ATOM 855 C CA . LEU A 1 130 ? 25.842 3.688 62.993 1.00 5.67 126 LEU A CA 1
ATOM 856 C C . LEU A 1 130 ? 24.925 2.534 62.594 1.00 5.55 126 LEU A C 1
ATOM 857 O O . LEU A 1 130 ? 24.712 1.631 63.406 1.00 6.31 126 LEU A O 1
ATOM 862 N N . LYS A 1 131 ? 24.473 2.565 61.352 1.00 5.05 127 LYS A N 1
ATOM 863 C CA . LYS A 1 131 ? 23.717 1.479 60.774 1.00 5.37 127 LYS A CA 1
ATOM 864 C C . LYS A 1 131 ? 24.549 0.764 59.755 1.00 5.22 127 LYS A C 1
ATOM 865 O O . LYS A 1 131 ? 25.249 1.418 58.988 1.00 7.12 127 LYS A O 1
ATOM 871 N N . VAL A 1 132 ? 24.549 -0.545 59.749 1.00 5.13 128 VAL A N 1
ATOM 872 C CA . VAL A 1 132 ? 25.307 -1.337 58.815 1.00 5.09 128 VAL A CA 1
ATOM 873 C C . VAL A 1 132 ? 24.371 -2.024 57.825 1.00 4.50 128 VAL A C 1
ATOM 874 O O . VAL A 1 132 ? 23.556 -2.876 58.206 1.00 5.21 128 VAL A O 1
ATOM 878 N N . ILE A 1 133 ? 24.468 -1.634 56.564 1.00 4.58 129 ILE A N 1
ATOM 879 C CA . ILE A 1 133 ? 23.725 -2.246 55.471 1.00 4.68 129 ILE A CA 1
ATOM 880 C C . ILE A 1 133 ? 24.407 -3.522 55.081 1.00 5.38 129 ILE A C 1
ATOM 881 O O . ILE A 1 133 ? 25.535 -3.521 54.608 1.00 5.96 129 ILE A O 1
ATOM 886 N N . VAL A 1 134 ? 23.715 -4.635 55.317 1.00 5.97 130 VAL A N 1
ATOM 887 C CA . VAL A 1 134 ? 24.233 -5.963 55.065 1.00 6.19 130 VAL A CA 1
ATOM 888 C C . VAL A 1 134 ? 23.926 -6.484 53.663 1.00 6.48 130 VAL A C 1
ATOM 889 O O . VAL A 1 134 ? 24.492 -7.507 53.252 1.00 7.64 130 VAL A O 1
ATOM 893 N N . GLU A 1 135 ? 23.087 -5.789 52.930 1.00 5.96 131 GLU A N 1
ATOM 894 C CA . GLU A 1 135 ? 22.604 -6.243 51.635 1.00 5.85 131 GLU A CA 1
ATOM 895 C C . GLU A 1 135 ? 22.037 -7.637 51.738 1.00 6.00 131 GLU A C 1
ATOM 896 O O . GLU A 1 135 ? 22.456 -8.592 51.050 1.00 6.34 131 GLU A O 1
ATOM 902 N N . SER A 1 136 ? 21.012 -7.779 52.557 1.00 5.66 132 SER A N 1
ATOM 903 C CA . SER A 1 136 ? 20.486 -9.058 52.922 1.00 5.86 132 SER A CA 1
ATOM 904 C C . SER A 1 136 ? 19.976 -9.861 51.748 1.00 6.23 132 SER A C 1
ATOM 905 O O . SER A 1 136 ? 20.127 -11.082 51.759 1.00 6.79 132 SER A O 1
ATOM 908 N N . ALA A 1 137 ? 19.390 -9.217 50.738 1.00 5.92 133 ALA A N 1
ATOM 909 C CA . ALA A 1 137 ? 18.892 -9.989 49.598 1.00 6.76 133 ALA A CA 1
ATOM 910 C C . ALA A 1 137 ? 20.035 -10.673 48.882 1.00 6.98 133 ALA A C 1
ATOM 911 O O . ALA A 1 137 ? 19.872 -11.800 48.370 1.00 7.53 133 ALA A O 1
ATOM 913 N N . ALA A 1 138 ? 21.199 -10.026 48.799 1.00 6.45 134 ALA A N 1
ATOM 914 C CA . ALA A 1 138 ? 22.364 -10.616 48.146 1.00 7.32 134 ALA A CA 1
ATOM 915 C C . ALA A 1 138 ? 22.956 -11.730 49.014 1.00 6.55 134 ALA A C 1
ATOM 916 O O . ALA A 1 138 ? 23.317 -12.791 48.509 1.00 7.86 134 ALA A O 1
ATOM 918 N N . LEU A 1 139 ? 23.069 -11.511 50.305 1.00 6.61 135 LEU A N 1
ATOM 919 C CA . LEU A 1 139 ? 23.597 -12.567 51.185 1.00 6.77 135 LEU A CA 1
ATOM 920 C C . LEU A 1 139 ? 22.709 -13.810 51.113 1.00 6.47 135 LEU A C 1
ATOM 921 O O . LEU A 1 139 ? 23.246 -14.922 51.094 1.00 8.03 135 LEU A O 1
ATOM 926 N N . LEU A 1 140 ? 21.396 -13.631 51.101 1.00 6.64 136 LEU A N 1
ATOM 927 C CA . LEU A 1 140 ? 20.489 -14.741 51.004 1.00 7.49 136 LEU A CA 1
ATOM 928 C C . LEU A 1 140 ? 20.561 -15.415 49.661 1.00 8.47 136 LEU A C 1
ATOM 929 O O . LEU A 1 140 ? 20.559 -16.646 49.584 1.00 11.45 136 LEU A O 1
ATOM 934 N N . GLU A 1 141 ? 20.630 -14.670 48.582 1.00 7.32 137 GLU A N 1
ATOM 935 C CA . GLU A 1 141 ? 20.646 -15.240 47.215 1.00 8.08 137 GLU A CA 1
ATOM 936 C C . GLU A 1 141 ? 21.907 -16.031 46.997 1.00 7.81 137 GLU A C 1
ATOM 937 O O . GLU A 1 141 ? 21.871 -17.132 46.388 1.00 10.00 137 GLU A O 1
ATOM 943 N N . PHE A 1 142 ? 23.053 -15.492 47.389 1.00 8.19 138 PHE A N 1
ATOM 944 C CA . PHE A 1 142 ? 24.332 -16.059 46.987 1.00 8.32 138 PHE A CA 1
ATOM 945 C C . PHE A 1 142 ? 24.895 -17.016 48.034 1.00 8.48 138 PHE A C 1
ATOM 946 O O . PHE A 1 142 ? 25.863 -17.717 47.749 1.00 11.71 138 PHE A O 1
ATOM 954 N N . SER A 1 143 ? 24.375 -17.024 49.238 1.00 8.43 139 SER A N 1
ATOM 955 C CA . SER A 1 143 ? 24.843 -17.902 50.293 1.00 9.21 139 SER A CA 1
ATOM 956 C C . SER A 1 143 ? 23.721 -18.537 51.065 1.00 9.17 139 SER A C 1
ATOM 957 O O . SER A 1 143 ? 23.486 -19.751 50.985 1.00 13.93 139 SER A O 1
ATOM 960 N N . GLY A 1 144 ? 23.038 -17.766 51.881 1.00 8.67 140 GLY A N 1
ATOM 961 C CA . GLY A 1 144 ? 21.885 -18.258 52.650 1.00 9.61 140 GLY A CA 1
ATOM 962 C C . GLY A 1 144 ? 21.778 -17.601 54.009 1.00 8.40 140 GLY A C 1
ATOM 963 O O . GLY A 1 144 ? 22.439 -16.619 54.318 1.00 9.24 140 GLY A O 1
ATOM 964 N N . GLU A 1 145 ? 20.894 -18.155 54.831 1.00 8.96 141 GLU A N 1
ATOM 965 C CA . GLU A 1 145 ? 20.551 -17.616 56.124 1.00 8.96 141 GLU A CA 1
ATOM 966 C C . GLU A 1 145 ? 21.720 -17.586 57.067 1.00 9.15 141 GLU A C 1
ATOM 967 O O . GLU A 1 145 ? 21.845 -16.591 57.787 1.00 9.10 141 GLU A O 1
ATOM 973 N N . PRO A 1 146 ? 22.561 -18.641 57.129 1.00 8.16 142 PRO A N 1
ATOM 974 C CA . PRO A 1 146 ? 23.658 -18.545 58.104 1.00 8.71 142 PRO A CA 1
ATOM 975 C C . PRO A 1 146 ? 24.592 -17.370 57.895 1.00 7.77 142 PRO A C 1
ATOM 976 O O . PRO A 1 146 ? 25.006 -16.724 58.852 1.00 9.03 142 PRO A O 1
ATOM 980 N N . LEU A 1 147 ? 24.862 -17.028 56.645 1.00 7.80 143 LEU A N 1
ATOM 981 C CA . LEU A 1 147 ? 25.738 -15.915 56.360 1.00 7.43 143 LEU A CA 1
ATOM 982 C C . LEU A 1 147 ? 25.097 -14.599 56.799 1.00 7.06 143 LEU A C 1
ATOM 983 O O . LEU A 1 147 ? 25.769 -13.718 57.372 1.00 7.30 143 LEU A O 1
ATOM 988 N N . LEU A 1 148 ? 23.804 -14.439 56.556 1.00 6.71 144 LEU A N 1
ATOM 989 C CA . LEU A 1 148 ? 23.112 -13.240 57.021 1.00 6.24 144 LEU A CA 1
ATOM 990 C C . LEU A 1 148 ? 23.227 -13.088 58.534 1.00 6.69 144 LEU A C 1
ATOM 991 O O . LEU A 1 148 ? 23.556 -12.019 59.042 1.00 7.20 144 LEU A O 1
ATOM 996 N N . ALA A 1 149 ? 22.964 -14.182 59.269 1.00 6.86 145 ALA A N 1
ATOM 997 C CA . ALA A 1 149 ? 23.073 -14.122 60.723 1.00 7.21 145 ALA A CA 1
ATOM 998 C C . ALA A 1 149 ? 24.501 -13.799 61.141 1.00 6.84 145 ALA A C 1
ATOM 999 O O . ALA A 1 149 ? 24.719 -13.010 62.037 1.00 7.76 145 ALA A O 1
ATOM 1001 N N . ASP A 1 150 ? 25.483 -14.432 60.483 1.00 7.11 146 ASP A N 1
ATOM 1002 C CA . ASP A 1 150 ? 26.860 -14.171 60.840 1.00 6.88 146 ASP A CA 1
ATOM 1003 C C . ASP A 1 150 ? 27.303 -12.739 60.591 1.00 6.51 146 ASP A C 1
ATOM 1004 O O . ASP A 1 150 ? 28.026 -12.186 61.408 1.00 7.02 146 ASP A O 1
ATOM 1009 N N . VAL A 1 151 ? 26.878 -12.150 59.483 1.00 7.29 147 VAL A N 1
ATOM 1010 C CA . VAL A 1 151 ? 27.182 -10.746 59.258 1.00 6.90 147 VAL A CA 1
ATOM 1011 C C . VAL A 1 151 ? 26.539 -9.844 60.330 1.00 6.05 147 VAL A C 1
ATOM 1012 O O . VAL A 1 151 ? 27.171 -8.899 60.783 1.00 6.47 147 VAL A O 1
ATOM 1016 N N . CYS A 1 152 ? 25.335 -10.186 60.766 1.00 5.79 148 CYS A N 1
ATOM 1017 C CA . CYS A 1 152 ? 24.738 -9.441 61.855 1.00 6.10 148 CYS A CA 1
ATOM 1018 C C . CYS A 1 152 ? 25.528 -9.547 63.143 1.00 5.90 148 CYS A C 1
ATOM 1019 O O . CYS A 1 152 ? 25.712 -8.576 63.849 1.00 6.19 148 CYS A O 1
ATOM 1022 N N . ARG A 1 153 ? 26.024 -10.757 63.444 1.00 6.23 149 ARG A N 1
ATOM 1023 C CA . ARG A 1 153 ? 26.883 -10.946 64.638 1.00 6.15 149 ARG A CA 1
ATOM 1024 C C . ARG A 1 153 ? 28.147 -10.079 64.521 1.00 6.18 149 ARG A C 1
ATOM 1025 O O . ARG A 1 153 ? 28.601 -9.471 65.469 1.00 7.49 149 ARG A O 1
ATOM 1033 N N . VAL A 1 154 ? 28.733 -10.006 63.323 1.00 6.26 150 VAL A N 1
ATOM 1034 C CA . VAL A 1 154 ? 29.931 -9.193 63.103 1.00 6.65 150 VAL A CA 1
ATOM 1035 C C . VAL A 1 154 ? 29.610 -7.726 63.363 1.00 6.35 150 VAL A C 1
ATOM 1036 O O . VAL A 1 154 ? 30.363 -7.030 64.000 1.00 6.92 150 VAL A O 1
ATOM 1040 N N . ALA A 1 155 ? 28.473 -7.257 62.840 1.00 6.17 151 ALA A N 1
ATOM 1041 C CA . ALA A 1 155 ? 28.094 -5.869 63.032 1.00 6.11 151 ALA A CA 1
ATOM 1042 C C . ALA A 1 155 ? 27.893 -5.536 64.499 1.00 6.04 151 ALA A C 1
ATOM 1043 O O . ALA A 1 155 ? 28.338 -4.520 64.990 1.00 7.18 151 ALA A O 1
ATOM 1045 N N . ARG A 1 156 ? 27.198 -6.446 65.211 1.00 6.28 152 ARG A N 1
ATOM 1046 C CA . ARG A 1 156 ? 27.035 -6.278 66.633 1.00 6.46 152 ARG A CA 1
ATOM 1047 C C . ARG A 1 156 ? 28.355 -6.181 67.351 1.00 6.22 152 ARG A C 1
ATOM 1048 O O . ARG A 1 156 ? 28.599 -5.291 68.185 1.00 7.34 152 ARG A O 1
ATOM 1056 N N . ASP A 1 157 ? 29.260 -7.106 67.072 1.00 6.95 153 ASP A N 1
ATOM 1057 C CA . ASP A 1 157 ? 30.532 -7.165 67.772 1.00 7.72 153 ASP A CA 1
ATOM 1058 C C . ASP A 1 157 ? 31.419 -6.011 67.435 1.00 8.05 153 ASP A C 1
ATOM 1059 O O . ASP A 1 157 ? 32.274 -5.648 68.261 1.00 11.56 153 ASP A O 1
ATOM 1064 N N . ALA A 1 158 ? 31.243 -5.360 66.299 1.00 7.47 154 ALA A N 1
ATOM 1065 C CA . ALA A 1 158 ? 32.032 -4.203 65.920 1.00 8.21 154 ALA A CA 1
ATOM 1066 C C . ALA A 1 158 ? 31.420 -2.886 66.407 1.00 8.44 154 ALA A C 1
ATOM 1067 O O . ALA A 1 158 ? 31.978 -1.832 66.130 1.00 11.12 154 ALA A O 1
ATOM 1069 N N . GLY A 1 159 ? 30.320 -2.957 67.150 1.00 8.26 155 GLY A N 1
ATOM 1070 C CA . GLY A 1 159 ? 29.758 -1.799 67.802 1.00 8.02 155 GLY A CA 1
ATOM 1071 C C . GLY A 1 159 ? 28.648 -1.076 67.061 1.00 7.19 155 GLY A C 1
ATOM 1072 O O . GLY A 1 159 ? 28.273 0.022 67.486 1.00 8.39 155 GLY A O 1
ATOM 1073 N N . ALA A 1 160 ? 28.111 -1.650 65.989 1.00 7.14 156 ALA A N 1
ATOM 1074 C CA . ALA A 1 160 ? 27.016 -1.001 65.287 1.00 7.95 156 ALA A CA 1
ATOM 1075 C C . ALA A 1 160 ? 25.809 -0.830 66.167 1.00 6.60 156 ALA A C 1
ATOM 1076 O O . ALA A 1 160 ? 25.541 -1.649 67.064 1.00 7.33 156 ALA A O 1
ATOM 1078 N N . ASP A 1 161 ? 25.028 0.200 65.879 1.00 6.07 157 ASP A N 1
ATOM 1079 C CA . ASP A 1 161 ? 23.769 0.429 66.539 1.00 6.68 157 ASP A CA 1
ATOM 1080 C C . ASP A 1 161 ? 22.552 -0.222 65.872 1.00 5.88 157 ASP A C 1
ATOM 1081 O O . ASP A 1 161 ? 21.548 -0.494 66.527 1.00 6.84 157 ASP A O 1
ATOM 1086 N N . PHE A 1 162 ? 22.648 -0.391 64.554 1.00 6.09 158 PHE A N 1
ATOM 1087 C CA . PHE A 1 162 ? 21.625 -0.985 63.741 1.00 5.49 158 PHE A CA 1
ATOM 1088 C C . PHE A 1 162 ? 22.237 -1.904 62.700 1.00 5.40 158 PHE A C 1
ATOM 1089 O O . PHE A 1 162 ? 23.349 -1.642 62.232 1.00 5.76 158 PHE A O 1
ATOM 1097 N N . VAL A 1 163 ? 21.476 -2.910 62.304 1.00 5.02 159 VAL A N 1
ATOM 1098 C CA . VAL A 1 163 ? 21.658 -3.579 61.021 1.00 5.28 159 VAL A CA 1
ATOM 1099 C C . VAL A 1 163 ? 20.538 -3.107 60.121 1.00 5.05 159 VAL A C 1
ATOM 1100 O O . VAL A 1 163 ? 19.425 -2.856 60.572 1.00 6.76 159 VAL A O 1
ATOM 1104 N N . LYS A 1 164 ? 20.810 -3.036 58.833 1.00 5.77 160 LYS A N 1
ATOM 1105 C CA . LYS A 1 164 ? 19.890 -2.540 57.820 1.00 4.96 160 LYS A CA 1
ATOM 1106 C C . LYS A 1 164 ? 19.891 -3.478 56.647 1.00 5.61 160 LYS A C 1
ATOM 1107 O O . LYS A 1 164 ? 20.938 -3.985 56.218 1.00 5.83 160 LYS A O 1
ATOM 1113 N N . THR A 1 165 ? 18.712 -3.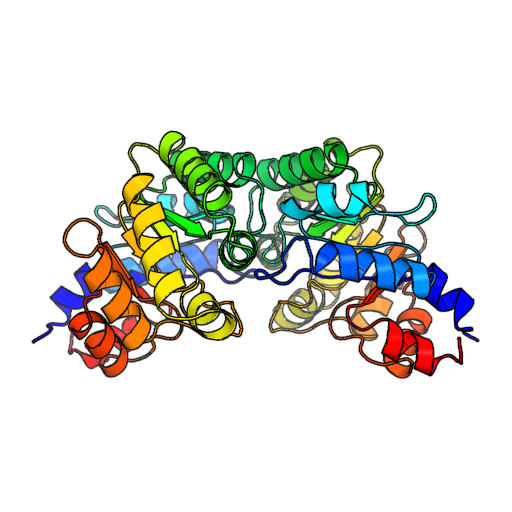726 56.068 1.00 4.94 161 THR A N 1
ATOM 1114 C CA . THR A 1 165 ? 18.609 -4.738 55.031 1.00 5.21 161 THR A CA 1
ATOM 1115 C C . THR A 1 165 ? 19.358 -4.354 53.771 1.00 4.98 161 THR A C 1
ATOM 1116 O O . THR A 1 165 ? 20.156 -5.151 53.264 1.00 6.67 161 THR A O 1
ATOM 1120 N N . SER A 1 166 ? 19.108 -3.189 53.205 1.00 5.38 162 SER A N 1
ATOM 1121 C CA . SER A 1 166 ? 19.368 -3.034 51.775 1.00 5.75 162 SER A CA 1
ATOM 1122 C C . SER A 1 166 ? 19.729 -1.638 51.332 1.00 5.64 162 SER A C 1
ATOM 1123 O O . SER A 1 166 ? 19.273 -0.661 51.925 1.00 7.45 162 SER A O 1
ATOM 1126 N N . THR A 1 167 ? 20.474 -1.524 50.253 1.00 5.89 163 THR A N 1
ATOM 1127 C CA . THR A 1 167 ? 20.727 -0.257 49.641 1.00 5.45 163 THR A CA 1
ATOM 1128 C C . THR A 1 167 ? 19.571 0.255 48.788 1.00 6.15 163 THR A C 1
ATOM 1129 O O . THR A 1 167 ? 19.481 1.448 48.552 1.00 7.98 163 THR A O 1
ATOM 1133 N N . GLY A 1 168 ? 18.731 -0.663 48.280 1.00 6.15 164 GLY A N 1
ATOM 1134 C CA . GLY A 1 168 ? 17.793 -0.299 47.247 1.00 7.59 164 GLY A CA 1
ATOM 1135 C C . GLY A 1 168 ? 18.347 -0.202 45.855 1.00 7.64 164 GLY A C 1
ATOM 1136 O O . GLY A 1 168 ? 17.585 0.147 44.943 1.00 10.13 164 GLY A O 1
ATOM 1137 N N . PHE A 1 169 ? 19.606 -0.547 45.697 1.00 6.17 165 PHE A N 1
ATOM 1138 C CA . PHE A 1 169 ? 20.291 -0.500 44.417 1.00 7.55 165 PHE A CA 1
ATOM 1139 C C . PHE A 1 169 ? 20.795 -1.825 43.937 1.00 7.42 165 PHE A C 1
ATOM 1140 O O . PHE A 1 169 ? 21.296 -1.916 42.797 1.00 11.33 165 PHE A O 1
ATOM 1148 N N . HIS A 1 170 ? 20.706 -2.860 44.703 1.00 6.91 166 HIS A N 1
ATOM 1149 C CA . HIS A 1 170 ? 21.284 -4.144 44.304 1.00 7.28 166 HIS A CA 1
ATOM 1150 C C . HIS A 1 170 ? 20.233 -4.981 43.592 1.00 7.41 166 HIS A C 1
ATOM 1151 O O . HIS A 1 170 ? 19.098 -5.082 44.056 1.00 8.53 166 HIS A O 1
ATOM 1158 N N . PRO A 1 171 ? 20.582 -5.641 42.472 1.00 8.55 167 PRO A N 1
ATOM 1159 C CA . PRO A 1 171 ? 19.587 -6.438 41.719 1.00 9.48 167 PRO A CA 1
ATOM 1160 C C . PRO A 1 171 ? 18.998 -7.608 42.491 1.00 8.34 167 PRO A C 1
ATOM 1161 O O . PRO A 1 171 ? 17.919 -8.089 42.101 1.00 10.16 167 PRO A O 1
ATOM 1165 N N . SER A 1 172 ? 19.607 -8.062 43.579 1.00 7.79 168 SER A N 1
ATOM 1166 C CA . SER A 1 172 ? 19.052 -9.153 44.372 1.00 8.27 168 SER A CA 1
ATOM 1167 C C . SER A 1 172 ? 17.761 -8.705 45.069 1.00 8.24 168 SER A C 1
ATOM 1168 O O . SER A 1 172 ? 16.974 -9.545 45.445 1.00 9.87 168 SER A O 1
ATOM 1171 N N . GLY A 1 173 ? 17.595 -7.408 45.271 1.00 8.00 169 GLY A N 1
ATOM 1172 C CA . GLY A 1 173 ? 16.383 -6.857 45.831 1.00 8.41 169 GLY A CA 1
ATOM 1173 C C . GLY A 1 173 ? 16.577 -6.137 47.143 1.00 6.73 169 GLY A C 1
ATOM 1174 O O . GLY A 1 173 ? 17.707 -5.805 47.554 1.00 6.96 169 GLY A O 1
ATOM 1175 N N . GLY A 1 174 ? 15.455 -5.797 47.737 1.00 6.82 170 GLY A N 1
ATOM 1176 C CA . GLY A 1 174 ? 15.356 -5.027 48.925 1.00 6.75 170 GLY A CA 1
ATOM 1177 C C . GLY A 1 174 ? 14.927 -5.833 50.114 1.00 7.02 170 GLY A C 1
ATOM 1178 O O . GLY A 1 174 ? 15.214 -6.998 50.220 1.00 7.51 170 GLY A O 1
ATOM 1179 N N . ALA A 1 175 ? 14.263 -5.183 51.082 1.00 7.17 171 ALA A N 1
ATOM 1180 C CA . ALA A 1 175 ? 13.869 -5.840 52.315 1.00 7.73 171 ALA A CA 1
ATOM 1181 C C . ALA A 1 175 ? 12.932 -6.993 52.040 1.00 7.44 171 ALA A C 1
ATOM 1182 O O . ALA A 1 175 ? 12.031 -6.884 51.201 1.00 8.54 171 ALA A O 1
ATOM 1184 N N . SER A 1 176 ? 13.058 -8.059 52.810 1.00 8.22 172 SER A N 1
ATOM 1185 C CA . SER A 1 176 ? 12.075 -9.129 52.865 1.00 7.13 172 SER A CA 1
ATOM 1186 C C . SER A 1 176 ? 11.803 -9.444 54.296 1.00 7.26 172 SER A C 1
ATOM 1187 O O . SER A 1 176 ? 12.615 -9.226 55.179 1.00 7.66 172 SER A O 1
ATOM 1190 N N . VAL A 1 177 ? 10.610 -9.958 54.547 1.00 7.90 173 VAL A N 1
ATOM 1191 C CA . VAL A 1 177 ? 10.232 -10.468 55.859 1.00 8.21 173 VAL A CA 1
ATOM 1192 C C . VAL A 1 177 ? 11.254 -11.505 56.347 1.00 8.00 173 VAL A C 1
ATOM 1193 O O . VAL A 1 177 ? 11.644 -11.488 57.513 1.00 8.00 173 VAL A O 1
ATOM 1197 N N . GLN A 1 178 ? 11.663 -12.417 55.461 1.00 7.56 174 GLN A N 1
ATOM 1198 C CA . GLN A 1 178 ? 12.621 -13.451 55.849 1.00 8.04 174 GLN A CA 1
ATOM 1199 C C . GLN A 1 178 ? 13.888 -12.806 56.413 1.00 7.79 174 GLN A C 1
ATOM 1200 O O . GLN A 1 178 ? 14.388 -13.201 57.453 1.00 8.02 174 GLN A O 1
ATOM 1206 N N . ALA A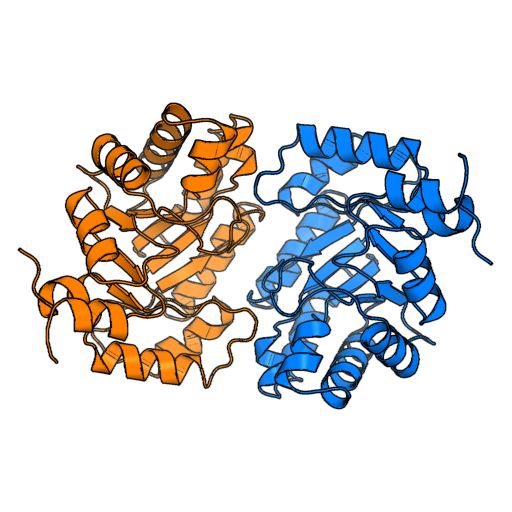 1 179 ? 14.431 -11.813 55.701 1.00 6.59 175 ALA A N 1
ATOM 1207 C CA . ALA A 1 179 ? 15.637 -11.162 56.141 1.00 6.48 175 ALA A CA 1
ATOM 1208 C C . ALA A 1 179 ? 15.431 -10.460 57.451 1.00 5.91 175 ALA A C 1
ATOM 1209 O O . ALA A 1 179 ? 16.270 -10.597 58.355 1.00 6.70 175 ALA A O 1
ATOM 1211 N N . VAL A 1 180 ? 14.341 -9.703 57.598 1.00 5.53 176 VAL A N 1
ATOM 1212 C CA . VAL A 1 180 ? 14.108 -8.967 58.828 1.00 6.24 176 VAL A CA 1
ATOM 1213 C C . VAL A 1 180 ? 13.980 -9.912 60.020 1.00 5.53 176 VAL A C 1
ATOM 1214 O O . VAL A 1 180 ? 14.506 -9.675 61.080 1.00 7.04 176 VAL A O 1
ATOM 1218 N N . GLU A 1 181 ? 13.279 -11.019 59.824 1.00 6.67 177 GLU A N 1
ATOM 1219 C CA . GLU A 1 181 ? 13.118 -11.990 60.916 1.00 7.30 177 GLU A CA 1
ATOM 1220 C C . GLU A 1 181 ? 14.459 -12.553 61.344 1.00 6.77 177 GLU A C 1
ATOM 1221 O O . GLU A 1 181 ? 14.700 -12.716 62.541 1.00 7.64 177 GLU A O 1
ATOM 1227 N N . ILE A 1 182 ? 15.336 -12.891 60.410 1.00 6.45 178 ILE A N 1
ATOM 1228 C CA . ILE A 1 182 ? 16.653 -13.411 60.764 1.00 6.67 178 ILE A CA 1
ATOM 1229 C C . ILE A 1 182 ? 17.459 -12.385 61.491 1.00 6.76 178 ILE A C 1
ATOM 1230 O O . ILE A 1 182 ? 18.094 -12.686 62.495 1.00 7.67 178 ILE A O 1
ATOM 1235 N N . MET A 1 183 ? 17.479 -11.150 60.977 1.00 6.56 179 MET A N 1
ATOM 1236 C CA . MET A 1 183 ? 18.212 -10.090 61.626 1.00 7.05 179 MET A CA 1
ATOM 1237 C C . MET A 1 183 ? 17.730 -9.806 63.041 1.00 6.71 179 MET A C 1
ATOM 1238 O O . MET A 1 183 ? 18.538 -9.674 63.949 1.00 7.91 179 MET A O 1
ATOM 1243 N N . ALA A 1 184 ? 16.413 -9.686 63.192 1.00 7.22 180 ALA A N 1
ATOM 1244 C CA . ALA A 1 184 ? 15.824 -9.474 64.497 1.00 7.33 180 ALA A CA 1
ATOM 1245 C C . ALA A 1 184 ? 16.137 -10.593 65.478 1.00 7.49 180 ALA A C 1
ATOM 1246 O O . ALA A 1 184 ? 16.482 -10.360 66.619 1.00 8.49 180 ALA A O 1
ATOM 1248 N N . ARG A 1 185 ? 16.057 -11.838 65.001 1.00 7.17 181 ARG A N 1
ATOM 1249 C CA . ARG A 1 185 ? 16.388 -12.978 65.888 1.00 8.02 181 ARG A CA 1
ATOM 1250 C C . ARG A 1 185 ? 17.838 -12.888 66.316 1.00 7.89 181 ARG A C 1
ATOM 1251 O O . ARG A 1 185 ? 18.172 -13.202 67.437 1.00 9.61 181 ARG A O 1
ATOM 1259 N N . THR A 1 186 ? 18.724 -12.529 65.383 1.00 7.05 182 THR A N 1
ATOM 1260 C CA . THR A 1 186 ? 20.140 -12.600 65.673 1.00 7.37 182 THR A CA 1
ATOM 1261 C C . THR A 1 186 ? 20.602 -11.485 66.599 1.00 7.61 182 THR A C 1
ATOM 1262 O O . THR A 1 186 ? 21.401 -11.752 67.509 1.0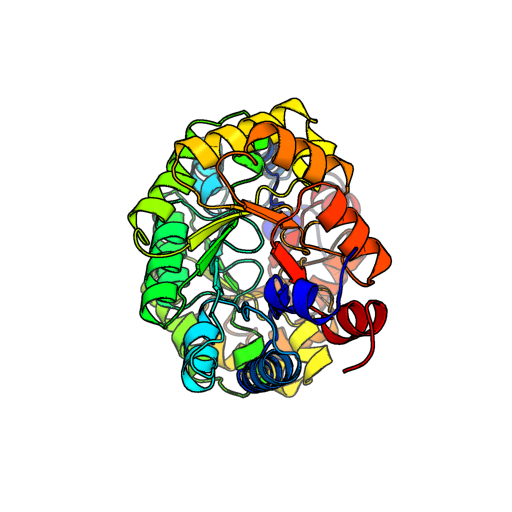0 9.34 182 THR A O 1
ATOM 1266 N N . VAL A 1 187 ? 20.169 -10.255 66.361 1.00 7.38 183 VAL A N 1
ATOM 1267 C CA . VAL A 1 187 ? 20.714 -9.112 67.102 1.00 8.17 183 VAL A CA 1
ATOM 1268 C C . VAL A 1 187 ? 19.669 -8.158 67.585 1.00 8.83 183 VAL A C 1
ATOM 1269 O O . VAL A 1 187 ? 20.023 -7.127 68.178 1.00 9.64 183 VAL A O 1
ATOM 1273 N N . GLY A 1 188 ? 18.384 -8.442 67.424 1.00 8.91 184 GLY A N 1
ATOM 1274 C CA . GLY A 1 188 ? 17.336 -7.467 67.790 1.00 10.15 184 GLY A CA 1
ATOM 1275 C C . GLY A 1 188 ? 17.156 -7.127 69.253 1.00 10.72 184 GLY A C 1
ATOM 1276 O O . GLY A 1 188 ? 16.491 -6.138 69.573 1.00 13.02 184 GLY A O 1
ATOM 1277 N N . GLU A 1 189 ? 17.730 -7.904 70.158 1.00 11.10 185 GLU A N 1
ATOM 1278 C CA . GLU A 1 189 ? 17.711 -7.509 71.544 1.00 12.70 185 GLU A CA 1
ATOM 1279 C C . GLU A 1 189 ? 18.692 -6.414 71.862 1.00 12.91 185 GLU A C 1
ATOM 1280 O O . GLU A 1 189 ? 18.564 -5.781 72.931 1.00 16.73 185 GLU A O 1
ATOM 1282 N N . ARG A 1 190 ? 19.674 -6.169 70.985 1.00 11.30 186 ARG A N 1
ATOM 1283 C CA . ARG A 1 190 ? 20.718 -5.173 71.219 1.00 11.79 186 ARG A CA 1
ATOM 1284 C C . ARG A 1 190 ? 20.756 -4.073 70.164 1.00 10.48 186 ARG A C 1
ATOM 1285 O O . ARG A 1 190 ? 21.198 -2.970 70.479 1.00 13.44 186 ARG A O 1
ATOM 1293 N N . LEU A 1 191 ? 20.518 -4.408 68.904 1.00 8.87 187 LEU A N 1
ATOM 1294 C CA . LEU A 1 191 ? 20.645 -3.506 67.801 1.00 7.63 187 LEU A CA 1
ATOM 1295 C C . LEU A 1 191 ? 19.259 -3.219 67.255 1.00 7.18 187 LEU A C 1
ATOM 1296 O O . LEU A 1 191 ? 18.390 -4.096 67.231 1.00 8.92 187 LEU A O 1
ATOM 1301 N N . GLY A 1 192 ? 19.091 -2.034 66.711 1.00 6.62 188 GLY A N 1
ATOM 1302 C CA . GLY A 1 192 ? 17.936 -1.784 65.860 1.00 6.85 188 GLY A CA 1
ATOM 1303 C C . GLY A 1 192 ? 18.027 -2.519 64.543 1.00 5.78 188 GLY A C 1
ATOM 1304 O O . GLY A 1 192 ? 19.107 -2.930 64.129 1.00 5.92 188 GLY A O 1
ATOM 1305 N N . VAL A 1 193 ? 16.883 -2.679 63.899 1.00 6.15 189 VAL A N 1
ATOM 1306 C CA . VAL A 1 193 ? 16.796 -3.338 62.615 1.00 6.03 189 VAL A CA 1
ATOM 1307 C C . VAL A 1 193 ? 16.053 -2.406 61.649 1.00 5.38 189 VAL A C 1
ATOM 1308 O O . VAL A 1 193 ? 14.890 -2.078 61.873 1.00 6.91 189 VAL A O 1
ATOM 1312 N N . LYS A 1 194 ? 16.748 -1.925 60.635 1.00 5.46 190 LYS A N 1
ATOM 1313 C CA . LYS A 1 194 ? 16.119 -1.033 59.654 1.00 5.07 190 LYS A CA 1
ATOM 1314 C C . LYS A 1 194 ? 15.811 -1.794 58.402 1.00 5.54 190 LYS A C 1
ATOM 1315 O O . LYS A 1 194 ? 16.697 -2.410 57.803 1.00 6.18 190 LYS A O 1
ATOM 1321 N N . ALA A 1 195 ? 14.545 -1.786 58.012 1.00 4.97 191 ALA A N 1
ATOM 1322 C CA . ALA A 1 195 ? 14.085 -2.382 56.761 1.00 4.85 191 ALA A CA 1
ATOM 1323 C C . ALA A 1 195 ? 14.052 -1.275 55.720 1.00 5.61 191 ALA A C 1
ATOM 1324 O O . ALA A 1 195 ? 13.464 -0.229 55.930 1.00 6.13 191 ALA A O 1
ATOM 1326 N N . SER A 1 196 ? 14.605 -1.587 54.548 1.00 5.76 192 SER A N 1
ATOM 1327 C CA . SER A 1 196 ? 14.750 -0.633 53.442 1.00 6.09 192 SER A CA 1
ATOM 1328 C C . SER A 1 196 ? 14.765 -1.328 52.118 1.00 6.27 192 SER A C 1
ATOM 1329 O O . SER A 1 196 ? 15.183 -2.466 52.014 1.00 7.45 192 SER A O 1
ATOM 1332 N N . GLY A 1 197 ? 14.418 -0.579 51.077 1.00 6.52 193 GLY A N 1
ATOM 1333 C CA . GLY A 1 197 ? 14.514 -1.033 49.659 1.00 7.50 193 GLY A CA 1
ATOM 1334 C C . GLY A 1 197 ? 13.196 -1.622 49.270 1.00 7.55 193 GLY A C 1
ATOM 1335 O O . GLY A 1 197 ? 12.817 -2.699 49.748 1.00 8.37 193 GLY A O 1
ATOM 1336 N N . GLY A 1 198 ? 12.467 -0.955 48.404 1.00 8.15 194 GLY A N 1
ATOM 1337 C CA . GLY A 1 198 ? 11.255 -1.481 47.864 1.00 8.89 194 GLY A CA 1
ATOM 1338 C C . GLY A 1 198 ? 10.018 -1.377 48.738 1.00 7.89 194 GLY A C 1
ATOM 1339 O O . GLY A 1 198 ? 8.998 -1.998 48.414 1.00 9.29 194 GLY A O 1
ATOM 1340 N N . ILE A 1 199 ? 10.068 -0.644 49.829 1.00 7.20 195 ILE A N 1
ATOM 1341 C CA . ILE A 1 199 ? 8.906 -0.531 50.741 1.00 6.87 195 ILE A CA 1
ATOM 1342 C C . ILE A 1 199 ? 8.055 0.638 50.287 1.00 7.06 195 ILE A C 1
ATOM 1343 O O . ILE A 1 199 ? 8.387 1.779 50.551 1.00 8.70 195 ILE A O 1
ATOM 1348 N N . ARG A 1 200 ? 6.980 0.342 49.564 1.00 7.68 196 ARG A N 1
ATOM 1349 C CA . ARG A 1 200 ? 6.154 1.369 48.896 1.00 7.17 196 ARG A CA 1
ATOM 1350 C C . ARG A 1 200 ? 4.824 1.575 49.527 1.00 6.83 196 ARG A C 1
ATOM 1351 O O . ARG A 1 200 ? 4.199 2.599 49.306 1.00 8.06 196 ARG A O 1
ATOM 1359 N N . THR A 1 201 ? 4.318 0.600 50.272 1.00 7.12 197 THR A N 1
ATOM 1360 C CA . THR A 1 201 ? 2.955 0.652 50.787 1.00 7.61 197 THR A CA 1
ATOM 1361 C C . THR A 1 201 ? 2.935 0.411 52.289 1.00 6.61 197 THR A C 1
ATOM 1362 O O . THR A 1 201 ? 3.825 -0.194 52.881 1.00 7.36 197 THR A O 1
ATOM 1366 N N . ALA A 1 202 ? 1.844 0.839 52.916 1.00 7.32 198 ALA A N 1
ATOM 1367 C CA . ALA A 1 202 ? 1.582 0.582 54.315 1.00 7.48 198 ALA A CA 1
A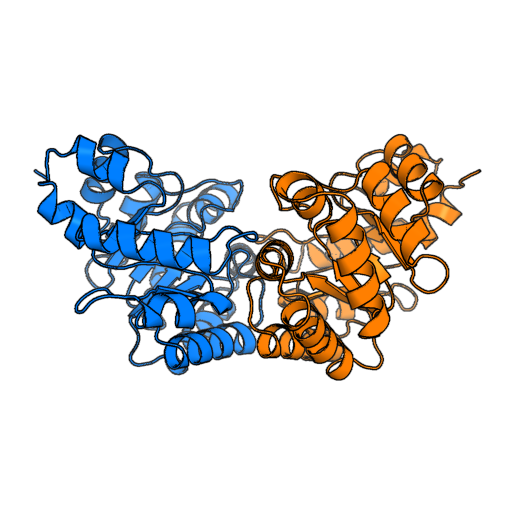TOM 1368 C C . ALA A 1 202 ? 1.598 -0.888 54.641 1.00 7.76 198 ALA A C 1
ATOM 1369 O O . ALA A 1 202 ? 2.090 -1.349 55.665 1.00 8.35 198 ALA A O 1
ATOM 1371 N N . GLU A 1 203 ? 1.020 -1.708 53.755 1.00 8.31 199 GLU A N 1
ATOM 1372 C CA . GLU A 1 203 ? 0.972 -3.157 53.993 1.00 8.77 199 GLU A CA 1
ATOM 1373 C C . GLU A 1 203 ? 2.366 -3.727 54.051 1.00 7.54 199 GLU A C 1
ATOM 1374 O O . GLU A 1 203 ? 2.711 -4.559 54.910 1.00 8.59 199 GLU A O 1
ATOM 1376 N N . GLN A 1 204 ? 3.253 -3.282 53.151 1.00 7.55 200 GLN A N 1
ATOM 1377 C CA . GLN A 1 204 ? 4.638 -3.751 53.164 1.00 7.46 200 GLN A CA 1
ATOM 1378 C C . GLN A 1 204 ? 5.359 -3.259 54.392 1.00 7.78 200 GLN A C 1
ATOM 1379 O O . GLN A 1 204 ? 6.092 -4.013 55.050 1.00 8.37 200 GLN A O 1
ATOM 1385 N N . ALA A 1 205 ? 5.171 -1.992 54.740 1.00 7.36 201 ALA A N 1
ATOM 1386 C CA . ALA A 1 205 ? 5.793 -1.438 55.929 1.00 7.62 201 ALA A CA 1
ATOM 1387 C C . ALA A 1 205 ? 5.371 -2.178 57.186 1.00 7.31 201 ALA A C 1
ATOM 1388 O O . ALA A 1 205 ? 6.201 -2.542 58.022 1.00 7.87 201 ALA A O 1
ATOM 1390 N N . ALA A 1 206 ? 4.071 -2.468 57.307 1.00 7.92 202 ALA A N 1
ATOM 1391 C CA . ALA A 1 206 ? 3.575 -3.190 58.465 1.00 8.37 202 ALA A CA 1
ATOM 1392 C C . ALA A 1 206 ? 4.148 -4.606 58.551 1.00 8.22 202 ALA A C 1
ATOM 1393 O O . ALA A 1 206 ? 4.462 -5.055 59.639 1.00 8.96 202 ALA A O 1
ATOM 1395 N N . ALA A 1 207 ? 4.301 -5.247 57.409 1.00 7.74 203 ALA A N 1
ATOM 1396 C CA . ALA A 1 207 ? 4.899 -6.577 57.381 1.00 8.13 203 ALA A CA 1
ATOM 1397 C C . ALA A 1 207 ? 6.316 -6.515 57.941 1.00 7.63 203 ALA A C 1
ATOM 1398 O O . ALA A 1 207 ? 6.726 -7.405 58.679 1.00 8.23 203 ALA A O 1
ATOM 1400 N N . MET A 1 208 ? 7.103 -5.508 57.546 1.00 6.94 204 MET A N 1
ATOM 1401 C CA . MET A 1 208 ? 8.455 -5.368 58.027 1.00 6.69 204 MET A CA 1
ATOM 1402 C C . MET A 1 208 ? 8.501 -5.097 59.515 1.00 6.25 204 MET A C 1
ATOM 1403 O O . MET A 1 208 ? 9.309 -5.650 60.261 1.00 7.31 204 MET A O 1
ATOM 1408 N N . LEU A 1 209 ? 7.644 -4.192 60.002 1.00 7.43 205 LEU A N 1
ATOM 1409 C CA . LEU A 1 209 ? 7.545 -3.876 61.432 1.00 7.94 205 LEU A CA 1
ATOM 1410 C C . LEU A 1 209 ? 7.173 -5.140 62.212 1.00 8.10 205 LEU A C 1
ATOM 1411 O O . LEU A 1 209 ? 7.770 -5.450 63.260 1.00 9.33 205 LEU A O 1
ATOM 1416 N N . ASP A 1 210 ? 6.224 -5.901 61.705 1.00 8.11 206 ASP A N 1
ATOM 1417 C CA . ASP A 1 210 ? 5.797 -7.103 62.402 1.00 9.61 206 ASP A CA 1
ATOM 1418 C C . ASP A 1 210 ? 6.881 -8.172 62.433 1.00 9.69 206 ASP A C 1
ATOM 1419 O O . ASP A 1 210 ? 6.921 -8.992 63.352 1.00 12.13 206 ASP A O 1
ATOM 1424 N N . ALA A 1 211 ? 7.767 -8.169 61.462 1.00 8.75 207 ALA A N 1
ATOM 1425 C CA . ALA A 1 211 ? 8.883 -9.073 61.367 1.00 9.09 207 ALA A CA 1
ATOM 1426 C C . ALA A 1 211 ? 10.035 -8.672 62.310 1.00 8.94 207 ALA A C 1
ATOM 1427 O O . ALA A 1 211 ? 10.976 -9.452 62.466 1.00 10.24 207 ALA A O 1
ATOM 1429 N N . GLY A 1 212 ? 9.991 -7.484 62.907 1.00 8.42 208 GLY A N 1
ATOM 1430 C CA . GLY A 1 212 ? 11.000 -7.007 63.784 1.00 8.87 208 GLY A CA 1
ATOM 1431 C C . GLY A 1 212 ? 11.723 -5.749 63.415 1.00 7.36 208 GLY A C 1
ATOM 1432 O O . GLY A 1 212 ? 12.639 -5.373 64.149 1.00 9.91 208 GLY A O 1
ATOM 1433 N N . ALA A 1 213 ? 11.396 -5.084 62.328 1.00 6.81 209 ALA A N 1
ATOM 1434 C CA . ALA A 1 213 ? 12.039 -3.818 61.984 1.00 6.25 209 ALA A CA 1
ATOM 1435 C C . ALA A 1 213 ? 11.649 -2.760 63.037 1.00 6.55 209 ALA A C 1
ATOM 1436 O O . ALA A 1 213 ? 10.484 -2.698 63.440 1.00 8.24 209 ALA A O 1
ATOM 1438 N N . THR A 1 214 ? 12.596 -1.914 63.400 1.00 6.14 210 THR A N 1
ATOM 1439 C CA . THR A 1 214 ? 12.389 -0.816 64.316 1.00 6.76 210 THR A CA 1
ATOM 1440 C C . THR A 1 214 ? 12.603 0.557 63.648 1.00 6.76 210 THR A C 1
ATOM 1441 O O . THR A 1 214 ? 12.422 1.595 64.299 1.00 7.47 210 THR A O 1
ATOM 1445 N N . ARG A 1 215 ? 12.999 0.576 62.377 1.00 6.50 211 ARG A N 1
ATOM 1446 C CA . ARG A 1 215 ? 13.151 1.775 61.553 1.00 5.90 211 ARG A CA 1
ATOM 1447 C C . ARG A 1 215 ? 12.855 1.364 60.128 1.00 5.05 211 ARG A C 1
ATOM 1448 O O . ARG A 1 215 ? 13.136 0.216 59.756 1.00 5.79 211 ARG A O 1
ATOM 1456 N N . LEU A 1 216 ? 12.304 2.279 59.340 1.00 5.21 212 LEU A N 1
ATOM 1457 C CA . LEU A 1 216 ? 12.027 2.044 57.938 1.00 5.81 212 LEU A CA 1
ATOM 1458 C C . LEU A 1 216 ? 12.730 3.083 57.095 1.00 5.89 212 LEU A C 1
ATOM 1459 O O . LEU A 1 216 ? 12.702 4.266 57.424 1.00 8.40 212 LEU A O 1
ATOM 1464 N N . GLY A 1 217 ? 13.365 2.670 56.021 1.00 5.52 213 GLY A N 1
ATOM 1465 C CA . GLY A 1 217 ? 13.892 3.589 55.029 1.00 6.36 213 GLY A CA 1
ATOM 1466 C C . GLY A 1 217 ? 12.964 3.626 53.867 1.00 6.92 213 GLY A C 1
ATOM 1467 O O . GLY A 1 217 ? 12.731 2.600 53.215 1.00 7.54 213 GLY A O 1
ATOM 1468 N N . LEU A 1 218 ? 12.387 4.808 53.609 1.00 6.26 214 LEU A N 1
ATOM 1469 C CA . LEU A 1 218 ? 11.377 4.996 52.575 1.00 5.63 214 LEU A CA 1
ATOM 1470 C C . LEU A 1 218 ? 11.767 6.155 51.689 1.00 5.93 214 LEU A C 1
ATOM 1471 O O . LEU A 1 218 ? 12.250 7.161 52.166 1.00 8.61 214 LEU A O 1
ATOM 1476 N N . SER A 1 219 ? 11.460 6.043 50.409 1.00 7.11 215 SER A N 1
ATOM 1477 C CA . SER A 1 219 ? 11.539 7.201 49.524 1.00 8.22 215 SER A CA 1
ATOM 1478 C C . SER A 1 219 ? 10.192 7.791 49.244 1.00 9.28 215 SER A C 1
ATOM 1479 O O . SER A 1 219 ? 10.119 8.962 48.936 1.00 15.58 215 SER A O 1
ATOM 1482 N N . GLY A 1 220 ? 9.125 7.047 49.251 1.00 9.97 216 GLY A N 1
ATOM 1483 C CA . GLY A 1 220 ? 7.741 7.527 49.075 1.00 9.90 216 GLY A CA 1
ATOM 1484 C C . GLY A 1 220 ? 6.975 7.439 50.394 1.00 8.40 216 GLY A C 1
ATOM 1485 O O . GLY A 1 220 ? 5.951 6.760 50.528 1.00 9.55 216 GLY A O 1
ATOM 1486 N N . SER A 1 221 ? 7.409 8.222 51.337 1.00 7.83 217 SER A N 1
ATOM 1487 C CA . SER A 1 221 ? 6.921 8.120 52.670 1.00 6.79 217 SER A CA 1
ATOM 1488 C C . SER A 1 221 ? 5.470 8.574 52.810 1.00 6.47 217 SER A C 1
ATOM 1489 O O . SER A 1 221 ? 4.741 7.978 53.599 1.00 7.28 217 SER A O 1
ATOM 1492 N N . ARG A 1 222 ? 5.029 9.580 52.086 1.00 6.95 218 ARG A N 1
ATOM 1493 C CA . ARG A 1 222 ? 3.665 10.039 52.204 1.00 7.16 218 ARG A CA 1
ATOM 1494 C C . ARG A 1 222 ? 2.695 8.937 51.852 1.00 7.08 218 ARG A C 1
ATOM 1495 O O . ARG A 1 222 ? 1.683 8.764 52.555 1.00 7.87 218 ARG A O 1
ATOM 1503 N N . ALA A 1 223 ? 2.948 8.184 50.778 1.00 6.99 219 ALA A N 1
ATOM 1504 C CA . ALA A 1 223 ? 2.011 7.140 50.385 1.00 7.66 219 ALA A CA 1
ATOM 1505 C C . ALA A 1 223 ? 1.966 6.030 51.433 1.00 7.94 219 ALA A C 1
ATOM 1506 O O . ALA A 1 223 ? 0.893 5.456 51.711 1.00 10.44 219 ALA A O 1
ATOM 1508 N N . VAL A 1 224 ? 3.095 5.703 52.054 1.00 7.69 220 VAL A N 1
ATOM 1509 C CA . VAL A 1 224 ? 3.114 4.711 53.119 1.00 7.01 220 VAL A CA 1
ATOM 1510 C C . VAL A 1 224 ? 2.279 5.209 54.295 1.00 7.59 220 VAL A C 1
ATOM 1511 O O . VAL A 1 224 ? 1.402 4.510 54.795 1.00 8.35 220 VAL A O 1
ATOM 1515 N N . LEU A 1 225 ? 2.530 6.437 54.757 1.00 7.50 221 LEU A N 1
ATOM 1516 C CA . LEU A 1 225 ? 1.872 6.984 55.919 1.00 7.06 221 LEU A CA 1
ATOM 1517 C C . LEU A 1 225 ? 0.388 7.144 55.670 1.00 7.64 221 LEU A C 1
ATOM 1518 O O . LEU A 1 225 ? -0.403 6.852 56.563 1.00 8.34 221 LEU A O 1
ATOM 1523 N N . ASP A 1 226 ? -0.007 7.580 54.480 1.00 7.95 222 ASP A N 1
ATOM 1524 C CA . ASP A 1 226 ? -1.451 7.742 54.143 1.00 8.31 222 ASP A CA 1
ATOM 1525 C C . ASP A 1 226 ? -2.154 6.405 54.215 1.00 8.31 222 ASP A C 1
ATOM 1526 O O . ASP A 1 226 ? -3.370 6.393 54.449 1.00 10.36 222 ASP A O 1
ATOM 1531 N N . GLY A 1 227 ? -1.485 5.277 53.993 1.00 9.03 223 GLY A N 1
ATOM 1532 C CA . GLY A 1 227 ? -2.129 3.978 54.145 1.00 10.09 223 GLY A CA 1
ATOM 1533 C C . GLY A 1 227 ? -2.473 3.642 55.575 1.00 10.66 223 GLY A C 1
ATOM 1534 O O . GLY A 1 227 ? -3.364 2.820 55.864 1.00 13.74 223 GLY A O 1
ATOM 1535 N N . PHE A 1 228 ? -1.762 4.249 56.521 1.00 10.66 224 PHE A N 1
ATOM 1536 C CA . PHE A 1 228 ? -2.062 4.064 57.946 1.00 11.50 224 PHE A CA 1
ATOM 1537 C C . PHE A 1 228 ? -3.157 4.987 58.438 1.00 14.66 224 PHE A C 1
ATOM 1538 O O . PHE A 1 228 ? -3.800 4.693 59.438 1.00 21.23 224 PHE A O 1
ATOM 1546 N N . GLY A 1 229 ? -3.396 6.100 57.802 1.00 14.77 225 GLY A N 1
ATOM 1547 C CA . GLY A 1 229 ? -4.433 7.014 58.116 1.00 15.43 225 GLY A CA 1
ATOM 1548 C C . GLY A 1 229 ? -4.032 8.442 57.899 1.00 13.05 225 GLY A C 1
ATOM 1549 O O . GLY A 1 229 ? -3.022 8.737 57.341 1.00 13.75 225 GLY A O 1
ATOM 1550 N N . SER A 1 230 ? -4.917 9.309 58.310 1.00 14.69 226 SER A N 1
ATOM 1551 C CA . SER A 1 230 ? -4.751 10.743 58.125 1.00 14.98 226 SER A CA 1
ATOM 1552 C C . SER A 1 230 ? -3.765 11.370 59.082 1.00 18.21 226 SER A C 1
ATOM 1553 O O . SER A 1 230 ? -3.568 10.864 60.189 1.00 18.30 226 SER A O 1
ATOM 1556 N N . ALA A 1 231 ? -3.157 12.465 58.599 1.00 20.80 227 ALA A N 1
ATOM 1557 C CA . ALA A 1 231 ? -2.253 13.343 59.388 1.00 24.92 227 ALA A CA 1
ATOM 1558 C C . ALA A 1 231 ? -3.053 14.142 60.403 1.00 27.78 227 ALA A C 1
ATOM 1559 O O . ALA A 1 231 ? -4.303 14.120 60.413 1.00 30.71 227 ALA A O 1
ATOM 1561 N N . ASP B 1 7 ? 36.610 -3.178 8.763 1.00 34.00 3 ASP B N 1
ATOM 1562 C CA . ASP B 1 7 ? 37.344 -2.002 9.297 1.00 33.24 3 ASP B CA 1
ATOM 1563 C C . ASP B 1 7 ? 37.803 -2.215 10.772 1.00 31.56 3 ASP B C 1
ATOM 1564 O O . ASP B 1 7 ? 38.596 -1.419 11.294 1.00 33.37 3 ASP B O 1
ATOM 1566 N N . HIS B 1 8 ? 37.357 -3.305 11.412 1.00 27.34 4 HIS B N 1
ATOM 1567 C CA . HIS B 1 8 ? 37.773 -3.611 12.780 1.00 23.96 4 HIS B CA 1
ATOM 1568 C C . HIS B 1 8 ? 38.139 -5.087 12.974 1.00 21.63 4 HIS B C 1
ATOM 1569 O O . HIS B 1 8 ? 37.263 -5.939 13.052 1.00 25.14 4 HIS B O 1
ATOM 1576 N N . THR B 1 9 ? 39.399 -5.367 13.158 1.00 18.71 5 THR B N 1
ATOM 1577 C CA . THR B 1 9 ? 39.801 -6.725 13.455 1.00 17.81 5 THR B CA 1
ATOM 1578 C C . THR B 1 9 ? 39.671 -7.041 14.943 1.00 14.77 5 THR B C 1
ATOM 1579 O O . THR B 1 9 ? 39.657 -6.160 15.787 1.00 14.81 5 THR B O 1
ATOM 1583 N N . ARG B 1 10 ? 39.579 -8.314 15.278 1.00 14.39 6 ARG B N 1
ATOM 1584 C CA . ARG B 1 10 ? 39.517 -8.715 16.670 1.00 12.90 6 ARG B CA 1
ATOM 1585 C C . ARG B 1 10 ? 40.693 -8.180 17.453 1.00 12.03 6 ARG B C 1
ATOM 1586 O O . ARG B 1 10 ? 40.503 -7.663 18.560 1.00 11.85 6 ARG B O 1
ATOM 1594 N N . ALA B 1 11 ? 41.926 -8.263 16.892 1.00 13.26 7 ALA B N 1
ATOM 1595 C CA . ALA B 1 11 ? 43.091 -7.793 17.616 1.00 13.83 7 ALA B CA 1
ATOM 1596 C C . ALA B 1 11 ? 43.079 -6.302 17.831 1.00 13.62 7 ALA B C 1
ATOM 1597 O O . ALA B 1 11 ? 43.416 -5.840 18.924 1.00 14.38 7 ALA B O 1
ATOM 1599 N N . GLN B 1 12 ? 42.617 -5.550 16.851 1.00 13.41 8 GLN B N 1
ATOM 1600 C CA . GLN B 1 12 ? 42.484 -4.125 17.027 1.00 13.89 8 GLN B CA 1
ATOM 1601 C C . GLN B 1 12 ? 41.513 -3.764 18.117 1.00 10.75 8 GLN B C 1
ATOM 1602 O O . GLN B 1 12 ? 41.725 -2.836 18.911 1.00 12.41 8 GLN B O 1
ATOM 1608 N N . VAL B 1 13 ? 40.360 -4.406 18.123 1.00 9.59 9 VAL B N 1
ATOM 1609 C CA . VAL B 1 13 ? 39.353 -4.144 19.155 1.00 8.59 9 VAL B CA 1
ATOM 1610 C C . VAL B 1 13 ? 39.885 -4.543 20.507 1.00 7.71 9 VAL B C 1
ATOM 1611 O O . VAL B 1 13 ? 39.766 -3.781 21.491 1.00 8.09 9 VAL B O 1
ATOM 1615 N N . ALA B 1 14 ? 40.489 -5.730 20.634 1.00 7.89 10 ALA B N 1
ATOM 1616 C CA . ALA B 1 14 ? 40.953 -6.174 21.928 1.00 8.74 10 ALA B CA 1
ATOM 1617 C C . ALA B 1 14 ? 41.924 -5.181 22.513 1.00 7.55 10 ALA B C 1
ATOM 1618 O O . ALA B 1 14 ? 41.921 -4.945 23.726 1.00 8.44 10 ALA B O 1
ATOM 1620 N N . ALA B 1 15 ? 42.755 -4.568 21.663 1.00 8.51 11 ALA B N 1
ATOM 1621 C CA . ALA B 1 15 ? 43.748 -3.624 22.129 1.00 8.66 11 ALA B CA 1
ATOM 1622 C C . ALA B 1 15 ? 43.193 -2.331 22.697 1.00 8.08 11 ALA B C 1
ATOM 1623 O O . ALA B 1 15 ? 43.947 -1.531 23.222 1.00 9.07 11 ALA B O 1
ATOM 1625 N N . LEU B 1 16 ? 41.885 -2.107 22.593 1.00 7.51 12 LEU B N 1
ATOM 1626 C CA . LEU B 1 16 ? 41.234 -0.955 23.176 1.00 7.19 12 LEU B CA 1
ATOM 1627 C C . LEU B 1 16 ? 40.105 -1.307 24.152 1.00 6.61 12 LEU B C 1
ATOM 1628 O O . LEU B 1 16 ? 39.335 -0.431 24.540 1.00 6.99 12 LEU B O 1
ATOM 1633 N N . VAL B 1 17 ? 40.112 -2.539 24.632 1.00 6.22 13 VAL B N 1
ATOM 1634 C CA . VAL B 1 17 ? 39.130 -2.998 25.630 1.00 6.27 13 VAL B CA 1
ATOM 1635 C C . VAL B 1 17 ? 39.662 -2.961 27.026 1.00 6.48 13 VAL B C 1
ATOM 1636 O O . VAL B 1 17 ? 40.777 -3.479 27.299 1.00 6.95 13 VAL B O 1
ATOM 1640 N N . ASP B 1 18 ? 38.842 -2.446 27.951 1.00 6.33 14 ASP B N 1
ATOM 1641 C CA . ASP B 1 18 ? 38.972 -2.589 29.414 1.00 7.38 14 ASP B CA 1
ATOM 1642 C C . ASP B 1 18 ? 37.967 -3.657 29.846 1.00 6.53 14 ASP B C 1
ATOM 1643 O O . ASP B 1 18 ? 36.752 -3.417 29.843 1.00 7.21 14 ASP B O 1
ATOM 1648 N N . HIS B 1 19 ? 38.464 -4.804 30.221 1.00 6.38 15 HIS B N 1
ATOM 1649 C CA . HIS B 1 19 ? 37.626 -5.942 30.664 1.00 7.22 15 HIS B CA 1
ATOM 1650 C C . HIS B 1 19 ? 37.328 -5.797 32.134 1.00 5.80 15 HIS B C 1
ATOM 1651 O O . HIS B 1 19 ? 38.213 -5.714 32.945 1.00 7.73 15 HIS B O 1
ATOM 1658 N N . THR B 1 20 ? 36.036 -5.742 32.462 1.00 6.99 16 THR B N 1
ATOM 1659 C CA . THR B 1 20 ? 35.590 -5.120 33.714 1.00 7.07 16 THR B CA 1
ATOM 1660 C C . THR B 1 20 ? 34.745 -5.998 34.576 1.00 6.73 16 THR B C 1
ATOM 1661 O O . THR B 1 20 ? 33.881 -6.694 34.062 1.00 7.69 16 THR B O 1
ATOM 1665 N N . LEU B 1 21 ? 34.943 -5.940 35.886 1.00 6.59 17 LEU B N 1
ATOM 1666 C CA . LEU B 1 21 ? 34.035 -6.545 36.875 1.00 7.21 17 LEU B CA 1
ATOM 1667 C C . LEU B 1 21 ? 33.904 -5.562 38.028 1.00 6.55 17 LEU B C 1
ATOM 1668 O O . LEU B 1 21 ? 34.899 -5.255 38.660 1.00 7.78 17 LEU B O 1
ATOM 1673 N N . LEU B 1 22 ? 32.691 -5.122 38.281 1.00 6.87 18 LEU B N 1
ATOM 1674 C CA . LEU B 1 22 ? 32.412 -4.113 39.273 1.00 7.76 18 LEU B CA 1
ATOM 1675 C C . LEU B 1 22 ? 31.230 -4.474 40.163 1.00 8.04 18 LEU B C 1
ATOM 1676 O O . LEU B 1 22 ? 30.753 -3.653 40.924 1.00 11.07 18 LEU B O 1
ATOM 1681 N N . LYS B 1 23 ? 30.759 -5.680 40.150 1.00 8.58 19 LYS B N 1
ATOM 1682 C CA . LYS B 1 23 ? 29.627 -6.067 40.996 1.00 8.36 19 LYS B CA 1
ATOM 1683 C C . LYS B 1 23 ? 29.974 -5.917 42.472 1.00 7.97 19 LYS B C 1
ATOM 1684 O O . LYS B 1 23 ? 31.053 -6.328 42.925 1.00 8.07 19 LYS B O 1
ATOM 1686 N N . PRO B 1 24 ? 29.023 -5.476 43.280 1.00 7.22 20 PRO B N 1
ATOM 1687 C CA . PRO B 1 24 ? 29.273 -5.436 44.750 1.00 7.85 20 PRO B CA 1
ATOM 1688 C C . PRO B 1 24 ? 29.698 -6.762 45.338 1.00 7.54 20 PRO B C 1
ATOM 1689 O O . PRO B 1 24 ? 30.413 -6.770 46.322 1.00 8.48 20 PRO B O 1
ATOM 1693 N N . GLU B 1 25 ? 29.164 -7.853 44.831 1.00 6.97 21 GLU B N 1
ATOM 1694 C CA . GLU B 1 25 ? 29.431 -9.165 45.372 1.00 7.76 21 GLU B CA 1
ATOM 1695 C C . GLU B 1 25 ? 30.700 -9.796 44.850 1.00 7.70 21 GLU B C 1
ATOM 1696 O O . GLU B 1 25 ? 30.990 -10.907 45.203 1.00 8.82 21 GLU B O 1
ATOM 1702 N N . ALA B 1 26 ? 31.506 -9.068 44.079 1.00 7.19 22 ALA B N 1
ATOM 1703 C CA . ALA B 1 26 ? 32.723 -9.663 43.524 1.00 6.94 22 ALA B CA 1
ATOM 1704 C C . ALA B 1 26 ? 33.704 -10.059 44.614 1.00 7.18 22 ALA B C 1
ATOM 1705 O O . ALA B 1 26 ? 33.929 -9.325 45.583 1.00 7.83 22 ALA B O 1
ATOM 1707 N N . THR B 1 27 ? 34.291 -11.223 44.457 1.00 8.50 23 THR B N 1
ATOM 1708 C CA . THR B 1 27 ? 35.249 -11.757 45.381 1.00 8.77 23 THR B CA 1
ATOM 1709 C C . THR B 1 27 ? 36.667 -11.729 44.778 1.00 8.25 23 THR B C 1
ATOM 1710 O O . THR B 1 27 ? 36.829 -11.564 43.562 1.00 8.16 23 THR B O 1
ATOM 1714 N N . PRO B 1 28 ? 37.706 -11.978 45.578 1.00 8.60 24 PRO B N 1
ATOM 1715 C CA . PRO B 1 28 ? 39.067 -12.115 45.006 1.00 9.12 24 PRO B CA 1
ATOM 1716 C C . PRO B 1 28 ? 39.173 -13.164 43.922 1.00 8.47 24 PRO B C 1
ATOM 1717 O O . PRO B 1 28 ? 39.813 -12.932 42.909 1.00 10.06 24 PRO B O 1
ATOM 1721 N N . SER B 1 29 ? 38.478 -14.298 44.099 1.00 9.01 25 SER B N 1
ATOM 1722 C CA A SER B 1 29 ? 38.490 -15.357 43.083 0.70 9.61 25 SER B CA 1
ATOM 1723 C CA B SER B 1 29 ? 38.541 -15.349 43.080 0.30 9.88 25 SER B CA 1
ATOM 1724 C C . SER B 1 29 ? 37.866 -14.896 41.794 1.00 9.44 25 SER B C 1
ATOM 1725 O O . SER B 1 29 ? 38.307 -15.232 40.688 1.00 10.37 25 SER B O 1
ATOM 1730 N N . ASP B 1 30 ? 36.831 -14.081 41.901 1.00 8.98 26 ASP B N 1
ATOM 1731 C CA . ASP B 1 30 ? 36.227 -13.531 40.686 1.00 8.67 26 ASP B CA 1
ATOM 1732 C C . ASP B 1 30 ? 37.205 -12.632 39.950 1.00 8.63 26 ASP B C 1
ATOM 1733 O O . ASP B 1 30 ? 37.228 -12.597 38.708 1.00 9.06 26 ASP B O 1
ATOM 1738 N N . VAL B 1 31 ? 38.016 -11.878 40.674 1.00 8.34 27 VAL B N 1
ATOM 1739 C CA . VAL B 1 31 ? 38.977 -10.965 40.082 1.00 8.61 27 VAL B CA 1
ATOM 1740 C C . VAL B 1 31 ? 40.140 -11.728 39.469 1.00 9.53 27 VAL B C 1
ATOM 1741 O O . VAL B 1 31 ? 40.609 -11.381 38.392 1.00 9.25 27 VAL B O 1
ATOM 1745 N N . THR B 1 32 ? 40.627 -12.795 40.122 1.00 9.34 28 THR B N 1
ATOM 1746 C CA . THR B 1 32 ? 41.695 -13.558 39.474 1.00 10.31 28 THR B CA 1
ATOM 1747 C C . THR B 1 32 ? 41.176 -14.234 38.209 1.00 10.14 28 THR B C 1
ATOM 1748 O O . THR B 1 32 ? 41.892 -14.290 37.174 1.00 10.99 28 THR B O 1
ATOM 1752 N N . ALA B 1 33 ? 39.905 -14.649 38.204 1.00 9.53 29 ALA B N 1
ATOM 1753 C CA . ALA B 1 33 ? 39.300 -15.200 36.982 1.00 10.03 29 ALA B CA 1
ATOM 1754 C C . ALA B 1 33 ? 39.174 -14.111 35.910 1.00 8.87 29 ALA B C 1
ATOM 1755 O O . ALA B 1 33 ? 39.418 -14.370 34.716 1.00 9.56 29 ALA B O 1
ATOM 1757 N N . LEU B 1 34 ? 38.832 -12.884 36.295 1.00 8.35 30 LEU B N 1
ATOM 1758 C CA . LEU B 1 34 ? 38.773 -11.779 35.346 1.00 8.00 30 LEU B CA 1
ATOM 1759 C C . LEU B 1 34 ? 40.104 -11.523 34.687 1.00 8.66 30 LEU B C 1
ATOM 1760 O O . LEU B 1 34 ? 40.167 -11.329 33.464 1.00 8.44 30 LEU B O 1
ATOM 1765 N N . VAL B 1 35 ? 41.185 -11.538 35.468 1.00 8.43 31 VAL B N 1
ATOM 1766 C CA . VAL B 1 35 ? 42.506 -11.307 34.912 1.00 8.60 31 VAL B CA 1
ATOM 1767 C C . VAL B 1 35 ? 42.874 -12.457 33.961 1.00 9.66 31 VAL B C 1
ATOM 1768 O O . VAL B 1 35 ? 43.427 -12.212 32.897 1.00 10.06 31 VAL B O 1
ATOM 1772 N N . ASP B 1 36 ? 42.595 -13.698 34.349 1.00 9.34 32 ASP B N 1
ATOM 1773 C CA . ASP B 1 36 ? 42.876 -14.818 33.440 1.00 10.43 32 ASP B CA 1
ATOM 1774 C C . ASP B 1 36 ? 42.132 -14.683 32.107 1.00 10.38 32 ASP B C 1
ATOM 1775 O O . ASP B 1 36 ? 42.678 -14.934 31.051 1.00 11.75 32 ASP B O 1
ATOM 1780 N N . GLU B 1 37 ? 40.904 -14.245 32.139 1.00 9.73 33 GLU B N 1
ATOM 1781 C CA . GLU B 1 37 ? 40.129 -14.028 30.939 1.00 9.04 33 GLU B CA 1
ATOM 1782 C C . GLU B 1 37 ? 40.715 -12.865 30.140 1.00 8.97 33 GLU B C 1
ATOM 1783 O O . GLU B 1 37 ? 40.867 -12.973 28.920 1.00 10.36 33 GLU B O 1
ATOM 1789 N N . ALA B 1 38 ? 41.032 -11.744 30.792 1.00 8.63 34 ALA B N 1
ATOM 1790 C CA . ALA B 1 38 ? 41.585 -10.589 30.108 1.00 8.58 34 ALA B CA 1
ATOM 1791 C C . ALA B 1 38 ? 42.893 -10.968 29.381 1.00 9.75 34 ALA B C 1
ATOM 1792 O O . ALA B 1 38 ? 43.154 -10.566 28.236 1.00 9.80 34 ALA B O 1
ATOM 1794 N N . ALA B 1 39 ? 43.730 -11.753 30.037 1.00 9.71 35 ALA B N 1
ATOM 1795 C CA . ALA B 1 39 ? 45.048 -12.148 29.483 1.00 11.68 35 ALA B CA 1
ATOM 1796 C C . ALA B 1 39 ? 44.776 -13.068 28.268 1.00 12.13 35 ALA B C 1
ATOM 1797 O O . ALA B 1 39 ? 45.402 -12.944 27.223 1.00 14.09 35 ALA B O 1
ATOM 1799 N N . ASP B 1 40 ? 43.838 -14.000 28.391 1.00 11.41 36 ASP B N 1
ATOM 1800 C CA . ASP B 1 40 ? 43.501 -14.915 27.311 1.00 11.88 36 ASP B CA 1
ATOM 1801 C C . ASP B 1 40 ? 42.964 -14.195 26.114 1.00 11.10 36 ASP B C 1
ATOM 1802 O O . ASP B 1 40 ? 43.214 -14.568 24.983 1.00 14.33 36 ASP B O 1
ATOM 1807 N N . LEU B 1 41 ? 42.187 -13.143 26.329 1.00 10.06 37 LEU B N 1
ATOM 1808 C CA . LEU B 1 41 ? 41.644 -12.375 25.233 1.00 9.89 37 LEU B CA 1
ATOM 1809 C C . LEU B 1 41 ? 42.580 -11.348 24.651 1.00 10.65 37 LEU B C 1
ATOM 1810 O O . LEU B 1 41 ? 42.288 -10.742 23.632 1.00 11.59 37 LEU B O 1
ATOM 1815 N N . GLY B 1 42 ? 43.657 -11.034 25.347 1.00 9.97 38 GLY B N 1
ATOM 1816 C CA . GLY B 1 42 ? 44.611 -10.069 24.840 1.00 10.43 38 GLY B CA 1
ATOM 1817 C C . GLY B 1 42 ? 44.123 -8.643 24.907 1.00 9.46 38 GLY B C 1
ATOM 1818 O O . GLY B 1 42 ? 44.494 -7.797 24.073 1.00 12.21 38 GLY B O 1
ATOM 1819 N N . VAL B 1 43 ? 43.334 -8.306 25.912 1.00 8.60 39 VAL B N 1
ATOM 1820 C CA . VAL B 1 43 ? 42.796 -6.955 26.018 1.00 8.24 39 VAL B CA 1
ATOM 1821 C C . VAL B 1 43 ? 43.804 -5.977 26.616 1.00 8.27 39 VAL B C 1
ATOM 1822 O O . VAL B 1 43 ? 44.820 -6.355 27.161 1.00 9.76 39 VAL B O 1
ATOM 1826 N N . PHE B 1 44 ? 43.478 -4.692 26.524 1.00 7.95 40 PHE B N 1
ATOM 1827 C CA . PHE B 1 44 ? 44.335 -3.658 27.023 1.00 8.48 40 PHE B CA 1
ATOM 1828 C C . PHE B 1 44 ? 44.441 -3.611 28.523 1.00 7.70 40 PHE B C 1
ATOM 1829 O O . PHE B 1 44 ? 45.523 -3.398 29.084 1.00 8.35 40 PHE B O 1
ATOM 1837 N N . ALA B 1 45 ? 43.314 -3.757 29.216 1.00 7.66 41 ALA B N 1
ATOM 1838 C CA . ALA B 1 45 ? 43.253 -3.504 30.650 1.00 7.18 41 ALA B CA 1
ATOM 1839 C C . ALA B 1 45 ? 42.184 -4.347 31.291 1.00 6.69 41 ALA B C 1
ATOM 1840 O O . ALA B 1 45 ? 41.267 -4.819 30.617 1.00 7.37 41 ALA B O 1
ATOM 1842 N N . VAL B 1 46 ? 42.312 -4.499 32.580 1.00 6.88 42 VAL B N 1
ATOM 1843 C CA . VAL B 1 46 ? 41.197 -4.919 33.437 1.00 7.62 42 VAL B CA 1
ATOM 1844 C C . VAL B 1 46 ? 40.785 -3.717 34.301 1.00 7.69 42 VAL B C 1
ATOM 1845 O O . VAL B 1 46 ? 41.610 -2.868 34.612 1.00 9.78 42 VAL B O 1
ATOM 1849 N N . CYS B 1 47 ? 39.500 -3.661 34.639 1.00 7.24 43 CYS B N 1
ATOM 1850 C CA A CYS B 1 47 ? 38.997 -2.636 35.475 0.70 6.36 43 CYS B CA 1
ATOM 1851 C CA B CYS B 1 47 ? 38.963 -2.610 35.475 0.30 25.37 43 CYS B CA 1
ATOM 1852 C C . CYS B 1 47 ? 38.235 -3.255 36.640 1.00 7.03 43 CYS B C 1
ATOM 1853 O O . CYS B 1 47 ? 37.337 -4.089 36.409 1.00 7.86 43 CYS B O 1
ATOM 1858 N N . VAL B 1 48 ? 38.571 -2.845 37.856 1.00 6.35 44 VAL B N 1
ATOM 1859 C CA . VAL B 1 48 ? 38.052 -3.421 39.082 1.00 6.82 44 VAL B CA 1
ATOM 1860 C C . VAL B 1 48 ? 37.755 -2.356 40.113 1.00 5.93 44 VAL B C 1
ATOM 1861 O O . VAL B 1 48 ? 38.144 -1.176 39.975 1.00 6.33 44 VAL B O 1
ATOM 1865 N N . SER B 1 49 ? 37.084 -2.763 41.183 1.00 5.84 45 SER B N 1
ATOM 1866 C CA . SER B 1 49 ? 36.780 -1.879 42.248 1.00 5.94 45 SER B CA 1
ATOM 1867 C C . SER B 1 49 ? 37.986 -1.630 43.153 1.00 5.96 45 SER B C 1
ATOM 1868 O O . SER B 1 49 ? 38.881 -2.466 43.284 1.00 6.77 45 SER B O 1
ATOM 1871 N N . PRO B 1 50 ? 38.015 -0.502 43.862 1.00 7.15 46 PRO B N 1
ATOM 1872 C CA . PRO B 1 50 ? 39.165 -0.160 44.686 1.00 7.38 46 PRO B CA 1
ATOM 1873 C C . PRO B 1 50 ? 39.708 -1.223 45.638 1.00 7.53 46 PRO B C 1
ATOM 1874 O O . PRO B 1 50 ? 40.934 -1.379 45.682 1.00 8.20 46 PRO B O 1
ATOM 1878 N N . PRO B 1 51 ? 38.876 -1.977 46.380 1.00 7.27 47 PRO B N 1
ATOM 1879 C CA . PRO B 1 51 ? 39.418 -2.923 47.313 1.00 7.97 47 PRO B CA 1
ATOM 1880 C C . PRO B 1 51 ? 39.994 -4.144 46.642 1.00 8.11 47 PRO B C 1
ATOM 1881 O O . PRO B 1 51 ? 40.581 -4.965 47.333 1.00 9.87 47 PRO B O 1
ATOM 1885 N N . LEU B 1 52 ? 39.798 -4.310 45.330 1.00 6.62 48 LEU B N 1
ATOM 1886 C CA . LEU B 1 52 ? 40.240 -5.487 44.615 1.00 6.15 48 LEU B CA 1
ATOM 1887 C C . LEU B 1 52 ? 41.416 -5.196 43.696 1.00 6.42 48 LEU B C 1
ATOM 1888 O O . LEU B 1 52 ? 41.962 -6.094 43.048 1.00 6.88 48 LEU B O 1
ATOM 1893 N N . VAL B 1 53 ? 41.909 -3.963 43.683 1.00 6.43 49 VAL B N 1
ATOM 1894 C CA . VAL B 1 53 ? 43.069 -3.591 42.881 1.00 6.81 49 VAL B CA 1
ATOM 1895 C C . VAL B 1 53 ? 44.272 -4.409 43.223 1.00 6.90 49 VAL B C 1
ATOM 1896 O O . VAL B 1 53 ? 45.001 -4.887 42.339 1.00 8.06 49 VAL B O 1
ATOM 1900 N N . SER B 1 54 ? 44.547 -4.579 44.495 1.00 7.23 50 SER B N 1
ATOM 1901 C CA . SER B 1 54 ? 45.716 -5.310 44.902 1.00 9.08 50 SER B CA 1
ATOM 1902 C C . SER B 1 54 ? 45.695 -6.760 44.449 1.00 8.89 50 SER B C 1
ATOM 1903 O O . SER B 1 54 ? 46.741 -7.329 44.123 1.00 10.68 50 SER B O 1
ATOM 1906 N N . VAL B 1 55 ? 44.524 -7.381 44.443 1.00 8.34 51 VAL B N 1
ATOM 1907 C CA . VAL B 1 55 ? 44.372 -8.730 43.962 1.00 8.86 51 VAL B CA 1
ATOM 1908 C C . VAL B 1 55 ? 44.681 -8.759 42.482 1.00 8.32 51 VAL B C 1
ATOM 1909 O O . VAL B 1 55 ? 45.481 -9.601 42.006 1.00 10.61 51 VAL B O 1
ATOM 1913 N N . ALA B 1 56 ? 44.117 -7.843 41.696 1.00 8.17 52 ALA B N 1
ATOM 1914 C CA . ALA B 1 56 ? 44.386 -7.772 40.263 1.00 8.87 52 ALA B CA 1
ATOM 1915 C C . ALA B 1 56 ? 45.861 -7.526 39.963 1.00 9.52 52 ALA B C 1
ATOM 1916 O O . ALA B 1 56 ? 46.469 -8.197 39.124 1.00 11.05 52 ALA B O 1
ATOM 1918 N N . ALA B 1 57 ? 46.485 -6.635 40.721 1.00 10.16 53 ALA B N 1
ATOM 1919 C CA . ALA B 1 57 ? 47.876 -6.294 40.521 1.00 11.90 53 ALA B CA 1
ATOM 1920 C C . ALA B 1 57 ? 48.799 -7.453 40.812 1.00 13.13 53 ALA B C 1
ATOM 1921 O O . ALA B 1 57 ? 49.847 -7.594 40.176 1.00 16.29 53 ALA B O 1
ATOM 1923 N N . GLY B 1 58 ? 48.389 -8.288 41.759 1.00 12.83 54 GLY B N 1
ATOM 1924 C CA . GLY B 1 58 ? 49.178 -9.435 42.162 1.00 13.75 54 GLY B CA 1
ATOM 1925 C C . GLY B 1 58 ? 49.259 -10.531 41.128 1.00 13.56 54 GLY B C 1
ATOM 1926 O O . GLY B 1 58 ? 50.226 -11.305 41.145 1.00 16.35 54 GLY B O 1
ATOM 1927 N N . VAL B 1 59 ? 48.319 -10.587 40.205 1.00 12.10 55 VAL B N 1
ATOM 1928 C CA . VAL B 1 59 ? 48.262 -11.645 39.204 1.00 11.39 55 VAL B CA 1
ATOM 1929 C C . VAL B 1 59 ? 48.380 -11.137 37.758 1.00 12.23 55 VAL B C 1
ATOM 1930 O O . VAL B 1 59 ? 48.559 -11.920 36.862 1.00 14.74 55 VAL B O 1
ATOM 1934 N N . ALA B 1 60 ? 48.272 -9.855 37.514 1.00 11.68 56 ALA B N 1
ATOM 1935 C CA . ALA B 1 60 ? 48.263 -9.356 36.148 1.00 11.02 56 ALA B CA 1
ATOM 1936 C C . ALA B 1 60 ? 49.623 -9.511 35.522 1.00 12.88 56 ALA B C 1
ATOM 1937 O O . ALA B 1 60 ? 50.624 -9.164 36.151 1.00 15.05 56 ALA B O 1
ATOM 1939 N N . PRO B 1 61 ? 49.683 -9.976 34.277 1.00 12.45 57 PRO B N 1
ATOM 1940 C CA . PRO B 1 61 ? 50.958 -9.975 33.575 1.00 13.15 57 PRO B CA 1
ATOM 1941 C C . PRO B 1 61 ? 51.369 -8.560 33.187 1.00 14.53 57 PRO B C 1
ATOM 1942 O O . PRO B 1 61 ? 50.549 -7.665 33.104 1.00 14.09 57 PRO B O 1
ATOM 1946 N N . SER B 1 62 ? 52.682 -8.362 32.890 1.00 17.34 58 SER B N 1
ATOM 1947 C CA . SER B 1 62 ? 53.169 -7.034 32.530 1.00 20.96 58 SER B CA 1
ATOM 1948 C C . SER B 1 62 ? 52.483 -6.796 31.185 1.00 21.64 58 SER B C 1
ATOM 1949 O O . SER B 1 62 ? 52.231 -7.736 30.396 1.00 23.71 58 SER B O 1
ATOM 1952 N N . GLY B 1 63 ? 52.146 -5.595 30.859 1.00 22.26 59 GLY B N 1
ATOM 1953 C CA . GLY B 1 63 ? 51.440 -5.501 29.580 1.00 22.09 59 GLY B CA 1
ATOM 1954 C C . GLY B 1 63 ? 49.909 -5.547 29.656 1.00 19.99 59 GLY B C 1
ATOM 1955 O O . GLY B 1 63 ? 49.242 -5.214 28.676 1.00 22.02 59 GLY B O 1
ATOM 1956 N N . LEU B 1 64 ? 49.340 -5.992 30.782 1.00 15.53 60 LEU B N 1
ATOM 1957 C CA . LEU B 1 64 ? 47.903 -5.793 31.073 1.00 12.44 60 LEU B CA 1
ATOM 1958 C C . LEU B 1 64 ? 47.796 -4.641 32.053 1.00 11.72 60 LEU B C 1
ATOM 1959 O O . LEU B 1 64 ? 48.275 -4.759 33.196 1.00 13.95 60 LEU B O 1
ATOM 1964 N N . ALA B 1 65 ? 47.179 -3.550 31.628 1.00 10.21 61 ALA B N 1
ATOM 1965 C CA . ALA B 1 65 ? 46.990 -2.393 32.468 1.00 9.73 61 ALA B CA 1
ATOM 1966 C C . ALA B 1 65 ? 45.880 -2.672 33.516 1.00 8.89 61 ALA B C 1
ATOM 1967 O O . ALA B 1 65 ? 44.964 -3.481 33.288 1.00 8.60 61 ALA B O 1
ATOM 1969 N N . ILE B 1 66 ? 45.937 -1.968 34.648 1.00 9.23 62 ILE B N 1
ATOM 1970 C CA A ILE B 1 66 ? 44.943 -2.050 35.702 0.70 9.25 62 ILE B CA 1
ATOM 1971 C CA B ILE B 1 66 ? 44.943 -2.064 35.703 0.30 9.54 62 ILE B CA 1
ATOM 1972 C C . ILE B 1 66 ? 44.273 -0.709 35.899 1.00 7.92 62 ILE B C 1
ATOM 1973 O O . ILE B 1 66 ? 44.956 0.267 36.219 1.00 8.83 62 ILE B O 1
ATOM 1982 N N . ALA B 1 67 ? 42.954 -0.650 35.700 1.00 8.09 63 ALA B N 1
ATOM 1983 C CA . ALA B 1 67 ? 42.164 0.501 35.946 1.00 7.58 63 ALA B CA 1
ATOM 1984 C C . ALA B 1 67 ? 41.314 0.245 37.205 1.00 7.25 63 ALA B C 1
ATOM 1985 O O . ALA B 1 67 ? 40.868 -0.877 37.455 1.00 9.45 63 ALA B O 1
ATOM 1987 N N . ALA B 1 68 ? 41.098 1.305 37.979 1.00 6.34 64 ALA B N 1
ATOM 1988 C CA . ALA B 1 68 ? 40.199 1.276 39.113 1.00 6.30 64 ALA B CA 1
ATOM 1989 C C . ALA B 1 68 ? 39.179 2.371 38.951 1.00 5.97 64 ALA B C 1
ATOM 1990 O O . ALA B 1 68 ? 39.464 3.436 38.434 1.00 7.99 64 ALA B O 1
ATOM 1992 N N . VAL B 1 69 ? 37.988 2.177 39.471 1.00 7.10 65 VAL B N 1
ATOM 1993 C CA . VAL B 1 69 ? 36.959 3.202 39.550 1.00 6.76 65 VAL B CA 1
ATOM 1994 C C . VAL B 1 69 ? 37.070 4.003 40.844 1.00 7.18 65 VAL B C 1
ATOM 1995 O O . VAL B 1 69 ? 37.555 3.528 41.852 1.00 12.89 65 VAL B O 1
ATOM 1999 N N . ALA B 1 70 ? 36.703 5.267 40.794 1.00 6.38 66 ALA B N 1
ATOM 2000 C CA . ALA B 1 70 ? 36.699 6.171 41.960 1.00 6.41 66 ALA B CA 1
ATOM 2001 C C . ALA B 1 70 ? 35.352 6.899 42.032 1.00 5.78 66 ALA B C 1
ATOM 2002 O O . ALA B 1 70 ? 34.824 7.355 41.031 1.00 7.09 66 ALA B O 1
ATOM 2004 N N . GLY B 1 71 ? 34.808 7.011 43.231 1.00 6.08 67 GLY B N 1
ATOM 2005 C CA . GLY B 1 71 ? 33.522 7.646 43.425 1.00 6.06 67 GLY B CA 1
ATOM 2006 C C . GLY B 1 71 ? 32.376 6.884 42.809 1.00 5.60 67 GLY B C 1
ATOM 2007 O O . GLY B 1 71 ? 31.400 7.527 42.422 1.00 6.22 67 GLY B O 1
ATOM 2008 N N . PHE B 1 72 ? 32.503 5.588 42.697 1.00 5.43 68 PHE B N 1
ATOM 2009 C CA . PHE B 1 72 ? 31.687 4.789 41.771 1.00 4.99 68 PHE B CA 1
ATOM 2010 C C . PHE B 1 72 ? 30.733 3.877 42.503 1.00 6.22 68 PHE B C 1
ATOM 2011 O O . PHE B 1 72 ? 31.098 3.254 43.497 1.00 6.34 68 PHE B O 1
ATOM 2019 N N . PRO B 1 73 ? 29.492 3.674 42.003 1.00 5.18 69 PRO B N 1
ATOM 2020 C CA . PRO B 1 73 ? 28.928 4.225 40.771 1.00 5.65 69 PRO B CA 1
ATOM 2021 C C . PRO B 1 73 ? 28.214 5.529 40.902 1.00 5.68 69 PRO B C 1
ATOM 2022 O O . PRO B 1 73 ? 27.812 6.102 39.884 1.00 7.22 69 PRO B O 1
ATOM 2026 N N . SER B 1 74 ? 27.950 6.004 42.102 1.00 5.57 70 SER B N 1
ATOM 2027 C CA . SER B 1 74 ? 26.983 7.092 42.245 1.00 6.48 70 SER B CA 1
ATOM 2028 C C . SER B 1 74 ? 27.537 8.451 41.892 1.00 5.76 70 SER B C 1
ATOM 2029 O O . SER B 1 74 ? 26.730 9.330 41.602 1.00 7.09 70 SER B O 1
ATOM 2032 N N . GLY B 1 75 ? 28.824 8.695 42.048 1.00 5.41 71 GLY B N 1
ATOM 2033 C CA . GLY B 1 75 ? 29.372 10.020 41.979 1.00 5.62 71 GLY B CA 1
ATOM 2034 C C . GLY B 1 75 ? 29.112 10.881 43.205 1.00 5.39 71 GLY B C 1
ATOM 2035 O O . GLY B 1 75 ? 29.568 12.014 43.239 1.00 6.17 71 GLY B O 1
ATOM 2036 N N . LYS B 1 76 ? 28.375 10.370 44.183 1.00 5.67 72 LYS B N 1
ATOM 2037 C CA . LYS B 1 76 ? 27.929 11.151 45.352 1.00 5.48 72 LYS B CA 1
ATOM 2038 C C . LYS B 1 76 ? 28.882 10.971 46.501 1.00 5.43 72 LYS B C 1
ATOM 2039 O O . LYS B 1 76 ? 28.609 10.339 47.514 1.00 6.71 72 LYS B O 1
ATOM 2045 N N . HIS B 1 77 ? 30.051 11.576 46.309 1.00 5.79 73 HIS B N 1
ATOM 2046 C CA . HIS B 1 77 ? 31.143 11.538 47.295 1.00 6.25 73 HIS B CA 1
ATOM 2047 C C . HIS B 1 77 ? 31.756 12.908 47.221 1.00 6.33 73 HIS B C 1
ATOM 2048 O O . HIS B 1 77 ? 31.829 13.468 46.123 1.00 7.74 73 HIS B O 1
ATOM 2055 N N . VAL B 1 78 ? 32.240 13.452 48.313 1.00 6.05 74 VAL B N 1
ATOM 2056 C CA . VAL B 1 78 ? 32.871 14.743 48.236 1.00 7.13 74 VAL B CA 1
ATOM 2057 C C . VAL B 1 78 ? 34.209 14.645 47.477 1.00 6.54 74 VAL B C 1
ATOM 2058 O O . VAL B 1 78 ? 34.821 13.586 47.416 1.00 6.82 74 VAL B O 1
ATOM 2062 N N . PRO B 1 79 ? 34.690 15.769 46.917 1.00 7.74 75 PRO B N 1
ATOM 2063 C CA . PRO B 1 79 ? 35.934 15.686 46.102 1.00 8.30 75 PRO B CA 1
ATOM 2064 C C . PRO B 1 79 ? 37.121 15.040 46.782 1.00 7.46 75 PRO B C 1
ATOM 2065 O O . PRO B 1 79 ? 37.888 14.311 46.194 1.00 8.07 75 PRO B O 1
ATOM 2069 N N . GLY B 1 80 ? 37.322 15.380 48.043 1.00 7.96 76 GLY B N 1
ATOM 2070 C CA . GLY B 1 80 ? 38.461 14.862 48.765 1.00 8.83 76 GLY B CA 1
ATOM 2071 C C . GLY B 1 80 ? 38.413 13.370 48.945 1.00 7.12 76 GLY B C 1
ATOM 2072 O O . GLY B 1 80 ? 39.466 12.702 48.974 1.00 8.47 76 GLY B O 1
ATOM 2073 N N . ILE B 1 81 ? 37.223 12.807 49.033 1.00 6.77 77 ILE B N 1
ATOM 2074 C CA . ILE B 1 81 ? 37.052 11.351 49.122 1.00 6.76 77 ILE B CA 1
ATOM 2075 C C . ILE B 1 81 ? 37.362 10.717 47.760 1.00 6.21 77 ILE B C 1
ATOM 2076 O O . ILE B 1 81 ? 38.051 9.712 47.699 1.00 6.72 77 ILE B O 1
ATOM 2081 N N . LYS B 1 82 ? 36.832 11.265 46.669 1.00 6.04 78 LYS B N 1
ATOM 2082 C CA . LYS B 1 82 ? 37.190 10.744 45.369 1.00 6.10 78 LYS B CA 1
ATOM 2083 C C . LYS B 1 82 ? 38.667 10.771 45.120 1.00 6.13 78 LYS B C 1
ATOM 2084 O O . LYS B 1 82 ? 39.241 9.829 44.574 1.00 6.32 78 LYS B O 1
ATOM 2090 N N . ALA B 1 83 ? 39.294 11.875 45.499 1.00 6.44 79 ALA B N 1
ATOM 2091 C CA . ALA B 1 83 ? 40.720 12.045 45.284 1.00 6.28 79 ALA B CA 1
ATOM 2092 C C . ALA B 1 83 ? 41.542 11.070 46.100 1.00 6.00 79 ALA B C 1
ATOM 2093 O O . ALA B 1 83 ? 42.474 10.440 45.586 1.00 6.61 79 ALA B O 1
ATOM 2095 N N . THR B 1 84 ? 41.189 10.883 47.367 1.00 6.62 80 THR B N 1
ATOM 2096 C CA . THR B 1 84 ? 41.914 9.940 48.191 1.00 6.27 80 THR B CA 1
ATOM 2097 C C . THR B 1 84 ? 41.667 8.510 47.676 1.00 6.01 80 THR B C 1
ATOM 2098 O O . THR B 1 84 ? 42.593 7.686 47.675 1.00 5.97 80 THR B O 1
ATOM 2102 N N . GLU B 1 85 ? 40.438 8.175 47.298 1.00 5.51 81 GLU B N 1
ATOM 2103 C CA . GLU B 1 85 ? 40.181 6.854 46.751 1.00 5.99 81 GLU B CA 1
ATOM 2104 C C . GLU B 1 85 ? 41.057 6.570 45.539 1.00 5.68 81 GLU B C 1
ATOM 2105 O O . GLU B 1 85 ? 41.623 5.483 45.425 1.00 6.03 81 GLU B O 1
ATOM 2111 N N . ALA B 1 86 ? 41.178 7.550 44.652 1.00 5.62 82 ALA B N 1
ATOM 2112 C CA . ALA B 1 86 ? 42.037 7.420 43.484 1.00 5.67 82 ALA B CA 1
ATOM 2113 C C . ALA B 1 86 ? 43.501 7.200 43.891 1.00 5.80 82 ALA B C 1
ATOM 2114 O O . ALA B 1 86 ? 44.192 6.328 43.364 1.00 6.11 82 ALA B O 1
ATOM 2116 N N . GLU B 1 87 ? 43.975 8.035 44.808 1.00 5.59 83 GLU B N 1
ATOM 2117 C CA . GLU B 1 87 ? 45.349 7.902 45.322 1.00 6.50 83 GLU B CA 1
ATOM 2118 C C . GLU B 1 87 ? 45.621 6.504 45.837 1.00 5.91 83 GLU B C 1
ATOM 2119 O O . GLU B 1 87 ? 46.690 5.909 45.567 1.00 6.14 83 GLU B O 1
ATOM 2125 N N . LEU B 1 88 ? 44.703 5.993 46.642 1.00 5.61 84 LEU B N 1
ATOM 2126 C CA . LEU B 1 88 ? 44.906 4.684 47.243 1.00 5.84 84 LEU B CA 1
ATOM 2127 C C . LEU B 1 88 ? 44.900 3.572 46.207 1.00 5.42 84 LEU B C 1
ATOM 2128 O O . LEU B 1 88 ? 45.659 2.597 46.313 1.00 6.76 84 LEU B O 1
ATOM 2133 N N . ALA B 1 89 ? 44.071 3.703 45.192 1.00 6.02 85 ALA B N 1
ATOM 2134 C CA . ALA B 1 89 ? 44.004 2.699 44.135 1.00 5.89 85 ALA B CA 1
ATOM 2135 C C . ALA B 1 89 ? 45.263 2.692 43.319 1.00 6.22 85 ALA B C 1
ATOM 2136 O O . ALA B 1 89 ? 45.767 1.615 42.961 1.00 6.61 85 ALA B O 1
ATOM 2138 N N . VAL B 1 90 ? 45.819 3.862 43.004 1.00 5.99 86 VAL B N 1
ATOM 2139 C CA . VAL B 1 90 ? 47.126 3.934 42.320 1.00 6.59 86 VAL B CA 1
ATOM 2140 C C . VAL B 1 90 ? 48.191 3.301 43.181 1.00 6.71 86 VAL B C 1
ATOM 2141 O O . VAL B 1 90 ? 49.016 2.527 42.716 1.00 7.21 86 VAL B O 1
ATOM 2145 N N . ALA B 1 91 ? 48.222 3.601 44.469 1.00 6.53 87 ALA B N 1
ATOM 2146 C CA . ALA B 1 91 ? 49.221 2.990 45.351 1.00 7.09 87 ALA B CA 1
ATOM 2147 C C . ALA B 1 91 ? 49.125 1.465 45.319 1.00 7.08 87 ALA B C 1
ATOM 2148 O O . ALA B 1 91 ? 50.159 0.770 45.410 1.00 7.66 87 ALA B O 1
ATOM 2150 N N . ALA B 1 92 ? 47.918 0.918 45.231 1.00 6.87 88 ALA B N 1
ATOM 2151 C CA . ALA B 1 92 ? 47.658 -0.508 45.226 1.00 7.30 88 ALA B CA 1
ATOM 2152 C C . ALA B 1 92 ? 47.983 -1.158 43.878 1.00 7.69 88 ALA B C 1
ATOM 2153 O O . ALA B 1 92 ? 47.962 -2.390 43.814 1.00 9.53 88 ALA B O 1
ATOM 2155 N N . GLY B 1 93 ? 48.245 -0.388 42.838 1.00 7.52 89 GLY B N 1
ATOM 2156 C CA . GLY B 1 93 ? 48.700 -0.867 41.544 1.00 7.57 89 GLY B CA 1
ATOM 2157 C C . GLY B 1 93 ? 47.943 -0.417 40.331 1.00 7.89 89 GLY B C 1
ATOM 2158 O O . GLY B 1 93 ? 48.287 -0.811 39.233 1.00 9.57 89 GLY B O 1
ATOM 2159 N N . ALA B 1 94 ? 46.897 0.383 40.484 1.00 7.27 90 ALA B N 1
ATOM 2160 C CA . ALA B 1 94 ? 46.199 0.886 39.298 1.00 6.77 90 ALA B CA 1
ATOM 2161 C C . ALA B 1 94 ? 47.058 1.899 38.577 1.00 7.57 90 ALA B C 1
ATOM 2162 O O . ALA B 1 94 ? 47.760 2.731 39.201 1.00 8.35 90 ALA B O 1
ATOM 2164 N N . THR B 1 95 ? 47.009 1.921 37.250 1.00 7.25 91 THR B N 1
ATOM 2165 C CA . THR B 1 95 ? 47.634 2.972 36.474 1.00 8.23 91 THR B CA 1
ATOM 2166 C C . THR B 1 95 ? 46.624 3.842 35.733 1.00 7.04 91 THR B C 1
ATOM 2167 O O . THR B 1 95 ? 47.034 4.800 35.079 1.00 8.74 91 THR B O 1
ATOM 2171 N N . GLU B 1 96 ? 45.347 3.520 35.827 1.00 6.47 92 GLU B N 1
ATOM 2172 C CA . GLU B 1 96 ? 44.289 4.335 35.282 1.00 6.65 92 GLU B CA 1
ATOM 2173 C C . GLU B 1 96 ? 43.198 4.421 36.341 1.00 5.82 92 GLU B C 1
ATOM 2174 O O . GLU B 1 96 ? 42.971 3.459 37.096 1.00 6.48 92 GLU B O 1
ATOM 2180 N N . ILE B 1 97 ? 42.498 5.537 36.368 1.00 5.90 93 ILE B N 1
ATOM 2181 C CA . ILE B 1 97 ? 41.374 5.790 37.239 1.00 6.22 93 ILE B CA 1
ATOM 2182 C C . ILE B 1 97 ? 40.206 6.246 36.422 1.00 5.76 93 ILE B C 1
ATOM 2183 O O . ILE B 1 97 ? 40.346 7.199 35.651 1.00 7.48 93 ILE B O 1
ATOM 2188 N N . ASP B 1 98 ? 39.060 5.623 36.625 1.00 5.95 94 ASP B N 1
ATOM 2189 C CA . ASP B 1 98 ? 37.781 6.031 36.001 1.00 6.20 94 ASP B CA 1
ATOM 2190 C C . ASP B 1 98 ? 36.891 6.584 37.108 1.00 6.01 94 ASP B C 1
ATOM 2191 O O . ASP B 1 98 ? 36.338 5.838 37.898 1.00 7.94 94 ASP B O 1
ATOM 2196 N N . MET B 1 99 ? 36.823 7.904 37.206 1.00 6.35 95 MET B N 1
ATOM 2197 C CA . MET B 1 99 ? 36.039 8.589 38.268 1.00 6.09 95 MET B CA 1
ATOM 2198 C C . MET B 1 99 ? 34.652 8.949 37.774 1.00 6.27 95 MET B C 1
ATOM 2199 O O . MET B 1 99 ? 34.458 9.127 36.582 1.00 9.00 95 MET B O 1
ATOM 2204 N N . VAL B 1 100 ? 33.681 9.014 38.666 1.00 5.89 96 VAL B N 1
ATOM 2205 C CA . VAL B 1 100 ? 32.325 9.442 38.331 1.00 5.47 96 VAL B CA 1
ATOM 2206 C C . VAL B 1 100 ? 32.128 10.866 38.798 1.00 5.75 96 VAL B C 1
ATOM 2207 O O . VAL B 1 100 ? 32.437 11.198 39.934 1.00 6.65 96 VAL B O 1
ATOM 2211 N N . ILE B 1 101 ? 31.614 11.751 37.929 1.00 5.57 97 ILE B N 1
ATOM 2212 C CA . ILE B 1 101 ? 31.198 13.110 38.339 1.00 6.75 97 ILE B CA 1
ATOM 2213 C C . ILE B 1 101 ? 30.031 13.043 39.292 1.00 5.91 97 ILE B C 1
ATOM 2214 O O . ILE B 1 101 ? 29.324 12.067 39.406 1.00 6.91 97 ILE B O 1
ATOM 2219 N N . ASP B 1 102 ? 29.802 14.155 39.994 1.00 7.42 98 ASP B N 1
ATOM 2220 C CA . ASP B 1 102 ? 28.546 14.402 40.697 1.00 7.67 98 ASP B CA 1
ATOM 2221 C C . ASP B 1 102 ? 27.533 14.857 39.666 1.00 6.94 98 ASP B C 1
ATOM 2222 O O . ASP B 1 102 ? 27.534 15.981 39.193 1.00 7.89 98 ASP B O 1
ATOM 2227 N N . VAL B 1 103 ? 26.715 13.948 39.224 1.00 7.16 99 VAL B N 1
ATOM 2228 C CA . VAL B 1 103 ? 25.761 14.145 38.174 1.00 7.77 99 VAL B CA 1
ATOM 2229 C C . VAL B 1 103 ? 24.773 15.226 38.581 1.00 8.37 99 VAL B C 1
ATOM 2230 O O . VAL B 1 103 ? 24.354 16.062 37.762 1.00 8.66 99 VAL B O 1
ATOM 2234 N N . GLY B 1 104 ? 24.348 15.241 39.833 1.00 7.57 100 GLY B N 1
ATOM 2235 C CA . GLY B 1 104 ? 23.423 16.256 40.311 1.00 8.16 100 GLY B CA 1
ATOM 2236 C C . GLY B 1 104 ? 24.030 17.622 40.270 1.00 8.41 100 GLY B C 1
ATOM 2237 O O . GLY B 1 104 ? 23.325 18.590 39.967 1.00 9.85 100 GLY B O 1
ATOM 2238 N N . ALA B 1 105 ? 25.321 17.740 40.583 1.00 8.08 101 ALA B N 1
ATOM 2239 C CA . ALA B 1 105 ? 25.987 19.045 40.477 1.00 8.25 101 ALA B CA 1
ATOM 2240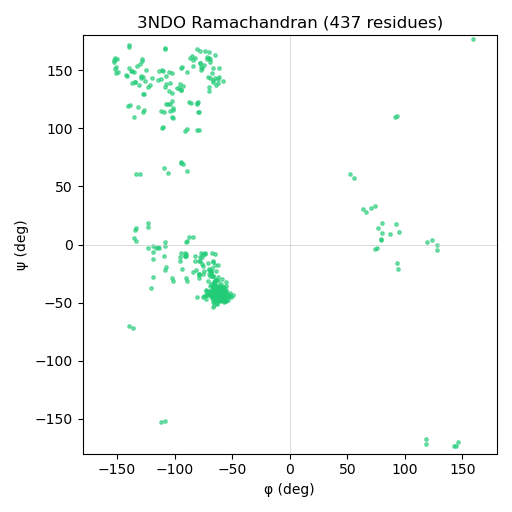 C C . ALA B 1 105 ? 25.909 19.548 39.052 1.00 7.66 101 ALA B C 1
ATOM 2241 O O . ALA B 1 105 ? 25.622 20.727 38.796 1.00 9.33 101 ALA B O 1
ATOM 2243 N N . ALA B 1 106 ? 26.164 18.669 38.084 1.00 7.84 102 ALA B N 1
ATOM 2244 C CA . ALA B 1 106 ? 26.072 19.041 36.689 1.00 8.36 102 ALA B CA 1
ATOM 2245 C C . ALA B 1 106 ? 24.654 19.456 36.309 1.00 7.88 102 ALA B C 1
ATOM 2246 O O . ALA B 1 106 ? 24.442 20.478 35.658 1.00 9.16 102 ALA B O 1
ATOM 2248 N N . LEU B 1 107 ? 23.649 18.699 36.730 1.00 9.00 103 LEU B N 1
ATOM 2249 C CA . LEU B 1 107 ? 22.257 19.027 36.423 1.00 10.08 103 LEU B CA 1
ATOM 2250 C C . LEU B 1 107 ? 21.814 20.321 37.068 1.00 10.80 103 LEU B C 1
ATOM 2251 O O . LEU B 1 107 ? 20.970 21.023 36.516 1.00 14.32 103 LEU B O 1
ATOM 2256 N N . ALA B 1 108 ? 22.386 20.665 38.226 1.00 10.22 104 ALA B N 1
ATOM 2257 C CA . ALA B 1 108 ? 22.104 21.925 38.904 1.00 11.48 104 ALA B CA 1
ATOM 2258 C C . ALA B 1 108 ? 22.787 23.113 38.228 1.00 13.52 104 ALA B C 1
ATOM 2259 O O . ALA B 1 108 ? 22.542 24.264 38.599 1.00 16.70 104 ALA B O 1
ATOM 2261 N N . GLY B 1 109 ? 23.632 22.868 37.268 1.00 11.98 105 GLY B N 1
ATOM 2262 C CA . GLY B 1 109 ? 24.410 23.894 36.589 1.00 13.26 105 GLY B CA 1
ATOM 2263 C C . GLY B 1 109 ? 25.612 24.343 37.346 1.00 13.17 105 GLY B C 1
ATOM 2264 O O . GLY B 1 109 ? 26.206 25.345 36.974 1.00 15.23 105 GLY B O 1
ATOM 2265 N N . ASP B 1 110 ? 26.062 23.551 38.325 1.00 11.87 106 ASP B N 1
ATOM 2266 C CA . ASP B 1 110 ? 27.205 23.922 39.121 1.00 11.61 106 ASP B CA 1
ATOM 2267 C C . ASP B 1 110 ? 28.466 23.351 38.514 1.00 10.23 106 ASP B C 1
ATOM 2268 O O . ASP B 1 110 ? 29.103 22.440 39.069 1.00 11.36 106 ASP B O 1
ATOM 2273 N N . LEU B 1 111 ? 28.836 23.891 37.367 1.00 11.15 107 LEU B N 1
ATOM 2274 C CA A LEU B 1 111 ? 29.987 23.397 36.655 0.70 11.29 107 LEU B CA 1
ATOM 2275 C CA B LEU B 1 111 ? 29.972 23.415 36.619 0.30 11.65 107 LEU B CA 1
ATOM 2276 C C . LEU B 1 111 ? 31.264 23.742 37.349 1.00 10.18 107 LEU B C 1
ATOM 2277 O O . LEU B 1 111 ? 32.246 23.032 37.211 1.00 11.41 107 LEU B O 1
ATOM 2286 N N . ASP B 1 112 ? 31.275 24.782 38.171 1.00 10.79 108 ASP B N 1
ATOM 2287 C CA . ASP B 1 112 ? 32.463 25.069 38.987 1.00 12.10 108 ASP B CA 1
ATOM 2288 C C . ASP B 1 112 ? 32.702 23.926 40.002 1.00 10.44 108 ASP B C 1
ATOM 2289 O O . ASP B 1 112 ? 33.858 23.520 40.230 1.00 11.21 108 ASP B O 1
ATOM 2294 N N . ALA B 1 113 ? 31.626 23.358 40.556 1.00 10.58 109 ALA B N 1
ATOM 2295 C CA . ALA B 1 113 ? 31.774 22.225 41.461 1.00 10.40 109 ALA B CA 1
ATOM 2296 C C . ALA B 1 113 ? 32.240 20.988 40.737 1.00 9.08 109 ALA B C 1
ATOM 2297 O O . ALA B 1 113 ? 33.025 20.206 41.302 1.00 10.11 109 ALA B O 1
ATOM 2299 N N . VAL B 1 114 ? 31.724 20.753 39.530 1.00 9.08 110 VAL B N 1
ATOM 2300 C CA . VAL B 1 114 ? 32.178 19.614 38.735 1.00 8.27 110 VAL B CA 1
ATOM 2301 C C . VAL B 1 114 ? 33.686 19.772 38.429 1.00 7.81 110 VAL B C 1
ATOM 2302 O O . VAL B 1 114 ? 34.471 18.822 38.559 1.00 9.32 110 VAL B O 1
ATOM 2306 N N . SER B 1 115 ? 34.100 20.974 38.043 1.00 8.44 111 SER B N 1
ATOM 2307 C CA . SER B 1 115 ? 35.498 21.247 37.782 1.00 8.50 111 SER B CA 1
ATOM 2308 C C . SER B 1 115 ? 36.363 20.977 38.988 1.00 8.69 111 SER B C 1
ATOM 2309 O O . SER B 1 115 ? 37.406 20.349 38.901 1.00 9.54 111 SER B O 1
ATOM 2312 N N . ALA B 1 116 ? 35.915 21.443 40.153 1.00 10.18 112 ALA B N 1
ATOM 2313 C CA . ALA B 1 116 ? 36.721 21.300 41.371 1.00 10.88 112 ALA B CA 1
ATOM 2314 C C . ALA B 1 116 ? 36.896 19.833 41.718 1.00 10.92 112 ALA B C 1
ATOM 2315 O O . ALA B 1 116 ? 37.945 19.387 42.204 1.00 11.02 112 ALA B O 1
ATOM 2317 N N . ASP B 1 117 ? 35.884 19.041 41.468 1.00 10.39 113 ASP B N 1
ATOM 2318 C CA . ASP B 1 117 ? 35.898 17.644 41.758 1.00 10.59 113 ASP B CA 1
ATOM 2319 C C . ASP B 1 117 ? 36.913 16.908 40.876 1.00 9.40 113 ASP B C 1
ATOM 2320 O O . ASP B 1 117 ? 37.785 16.135 41.348 1.00 9.28 113 ASP B O 1
ATOM 2325 N N . ILE B 1 118 ? 36.860 17.155 39.565 1.00 7.60 114 ILE B N 1
ATOM 2326 C CA . ILE B 1 118 ? 37.790 16.538 38.663 1.00 7.62 114 ILE B CA 1
ATOM 2327 C C . ILE B 1 118 ? 39.223 16.975 38.962 1.00 8.05 114 ILE B C 1
ATOM 2328 O O . ILE B 1 118 ? 40.144 16.173 38.942 1.00 8.45 114 ILE B O 1
ATOM 2333 N N . THR B 1 119 ? 39.394 18.256 39.237 1.00 8.24 115 THR B N 1
ATOM 2334 C CA . THR B 1 119 ? 40.694 18.789 39.569 1.00 8.26 115 THR B CA 1
ATOM 2335 C C . THR B 1 119 ? 41.280 18.135 40.804 1.00 8.09 115 THR B C 1
ATOM 2336 O O . THR B 1 119 ? 42.477 17.809 40.819 1.00 8.95 115 THR B O 1
ATOM 2340 N N . ALA B 1 120 ? 40.465 17.892 41.837 1.00 8.88 116 ALA B N 1
ATOM 2341 C CA . ALA B 1 120 ? 40.961 17.247 43.059 1.00 8.98 116 ALA B CA 1
ATOM 2342 C C . ALA B 1 120 ? 41.539 15.871 42.730 1.00 7.54 116 ALA B C 1
ATOM 2343 O O . ALA B 1 120 ? 42.609 15.487 43.172 1.00 8.61 116 ALA B O 1
ATOM 2345 N N . VAL B 1 121 ? 40.786 15.103 41.946 1.00 7.22 117 VAL B N 1
ATOM 2346 C CA . VAL B 1 121 ? 41.222 13.775 41.585 1.00 7.53 117 VAL B CA 1
ATOM 2347 C C . VAL B 1 121 ? 42.474 13.866 40.709 1.00 7.46 117 VAL B C 1
ATOM 2348 O O . VAL B 1 121 ? 43.439 13.120 40.932 1.00 8.49 117 VAL B O 1
ATOM 2352 N N . ARG B 1 122 ? 42.457 14.718 39.697 1.00 7.40 118 ARG B N 1
ATOM 2353 C CA . ARG B 1 122 ? 43.588 14.879 38.792 1.00 7.82 118 ARG B CA 1
ATOM 2354 C C . ARG B 1 122 ? 44.879 15.111 39.542 1.00 8.18 118 ARG B C 1
ATOM 2355 O O . ARG B 1 122 ? 45.918 14.550 39.200 1.00 9.62 118 ARG B O 1
ATOM 2363 N N . LYS B 1 123 ? 44.843 15.978 40.529 1.00 8.77 119 LYS B N 1
ATOM 2364 C CA . LYS B 1 123 ? 46.035 16.344 41.288 1.00 10.32 119 LYS B CA 1
ATOM 2365 C C . LYS B 1 123 ? 46.468 15.243 42.261 1.00 9.28 119 LYS B C 1
ATOM 2366 O O . LYS B 1 123 ? 47.612 15.216 42.672 1.00 12.90 119 LYS B O 1
ATOM 2372 N N . ALA B 1 124 ? 45.569 14.360 42.660 1.00 9.34 120 ALA B N 1
ATOM 2373 C CA . ALA B 1 124 ? 45.895 13.277 43.544 1.00 9.66 120 ALA B CA 1
ATOM 2374 C C . ALA B 1 124 ? 46.587 12.137 42.798 1.00 9.77 120 ALA B C 1
ATOM 2375 O O . ALA B 1 124 ? 47.312 11.344 43.442 1.00 11.98 120 ALA B O 1
ATOM 2377 N N . VAL B 1 125 ? 46.354 11.998 41.491 1.00 8.61 121 VAL B N 1
ATOM 2378 C CA . VAL B 1 125 ? 46.871 10.923 40.676 1.00 8.47 121 VAL B CA 1
ATOM 2379 C C . VAL B 1 125 ? 47.446 11.495 39.392 1.00 9.09 121 VAL B C 1
ATOM 2380 O O . VAL B 1 125 ? 47.065 11.127 38.273 1.00 9.90 121 VAL B O 1
ATOM 2384 N N . ARG B 1 126 ? 48.446 12.351 39.517 1.00 9.54 122 ARG B N 1
ATOM 2385 C CA . ARG B 1 126 ? 48.945 13.102 38.397 1.00 11.43 122 ARG B CA 1
ATOM 2386 C C . ARG B 1 126 ? 49.602 12.240 37.350 1.00 13.51 122 ARG B C 1
ATOM 2387 O O . ARG B 1 126 ? 49.658 12.635 36.197 1.00 16.22 122 ARG B O 1
ATOM 2395 N N . ALA B 1 127 ? 50.137 11.103 37.736 1.00 13.42 123 ALA B N 1
ATOM 2396 C CA . ALA B 1 127 ? 50.792 10.205 36.772 1.00 16.07 123 ALA B CA 1
ATOM 2397 C C . ALA B 1 127 ? 49.862 9.140 36.129 1.00 15.67 123 ALA B C 1
ATOM 2398 O O . ALA B 1 127 ? 50.257 8.423 35.195 1.00 19.85 123 ALA B O 1
ATOM 2400 N N . ALA B 1 128 ? 48.646 9.033 36.598 1.00 11.96 124 ALA B N 1
ATOM 2401 C CA . ALA B 1 128 ? 47.720 8.037 36.098 1.00 10.86 124 ALA B CA 1
ATOM 2402 C C . ALA B 1 128 ? 47.014 8.542 34.871 1.00 9.10 124 ALA B C 1
ATOM 2403 O O . ALA B 1 128 ? 46.910 9.777 34.663 1.00 10.94 124 ALA B O 1
ATOM 2405 N N . THR B 1 129 ? 46.427 7.657 34.096 1.00 8.57 125 THR B N 1
ATOM 2406 C CA . THR B 1 129 ? 45.434 8.046 33.102 1.00 8.53 125 THR B CA 1
ATOM 2407 C C . THR B 1 129 ? 44.107 8.237 33.792 1.00 7.41 125 THR B C 1
ATOM 2408 O O . THR B 1 129 ? 43.594 7.313 34.388 1.00 10.21 125 THR B O 1
ATOM 2412 N N . LEU B 1 130 ? 43.546 9.419 33.675 1.00 6.98 126 LEU B N 1
ATOM 2413 C CA . LEU B 1 130 ? 42.289 9.761 34.339 1.00 6.37 126 LEU B CA 1
ATOM 2414 C C . LEU B 1 130 ? 41.151 9.838 33.324 1.00 6.38 126 LEU B C 1
ATOM 2415 O O . LEU B 1 130 ? 41.218 10.628 32.370 1.00 6.63 126 LEU B O 1
ATOM 2420 N N . LYS B 1 131 ? 40.139 8.999 33.551 1.00 5.44 127 LYS B N 1
ATOM 2421 C CA . LYS B 1 131 ? 38.921 9.002 32.764 1.00 5.81 127 LYS B CA 1
ATOM 2422 C C . LYS B 1 131 ? 37.818 9.579 33.606 1.00 5.80 127 LYS B C 1
ATOM 2423 O O . LYS B 1 131 ? 37.692 9.207 34.776 1.00 7.61 127 LYS B O 1
ATOM 2429 N N . VAL B 1 132 ? 36.992 10.417 33.025 1.00 6.16 128 VAL B N 1
ATOM 2430 C CA . VAL B 1 132 ? 35.867 11.030 33.724 1.00 4.97 128 VAL B CA 1
ATOM 2431 C C . VAL B 1 132 ? 34.564 10.482 33.159 1.00 4.81 128 VAL B C 1
ATOM 2432 O O . VAL B 1 132 ? 34.242 10.747 32.011 1.00 5.57 128 VAL B O 1
ATOM 2436 N N . ILE B 1 133 ? 33.817 9.749 34.007 1.00 5.04 129 ILE B N 1
ATOM 2437 C CA . ILE B 1 133 ? 32.507 9.244 33.665 1.00 4.94 129 ILE B CA 1
ATOM 2438 C C . ILE B 1 133 ? 31.523 10.353 33.824 1.00 5.72 129 ILE B C 1
ATOM 2439 O O . ILE B 1 133 ? 31.308 10.842 34.945 1.00 6.13 129 ILE B O 1
ATOM 2444 N N . VAL B 1 134 ? 30.930 10.788 32.727 1.00 6.29 130 VAL B N 1
ATOM 2445 C CA . VAL B 1 134 ? 29.971 11.894 32.739 1.00 6.66 130 VAL B CA 1
ATOM 2446 C C . VAL B 1 134 ? 28.513 11.455 32.920 1.00 6.74 130 VAL B C 1
ATOM 2447 O O . VAL B 1 134 ? 27.643 12.276 33.101 1.00 7.93 130 VAL B O 1
ATOM 2451 N N . GLU B 1 135 ? 28.272 10.160 32.843 1.00 6.47 131 GLU B N 1
ATOM 2452 C CA . GLU B 1 135 ? 26.911 9.607 32.903 1.00 6.51 131 GLU B CA 1
ATOM 2453 C C . GLU B 1 135 ? 26.037 10.221 31.827 1.00 6.19 131 GLU B C 1
ATOM 2454 O O . GLU B 1 135 ? 24.989 10.842 32.083 1.00 6.78 131 GLU B O 1
ATOM 2460 N N . SER B 1 136 ? 26.491 10.064 30.598 1.00 6.27 132 SER B N 1
ATOM 2461 C CA . SER B 1 136 ? 25.887 10.748 29.464 1.00 6.57 132 SER B CA 1
ATOM 2462 C C . SER B 1 136 ? 24.422 10.470 29.299 1.00 6.40 132 SER B C 1
ATOM 2463 O O . SER B 1 136 ? 23.692 11.374 28.868 1.00 7.54 132 SER B O 1
ATOM 2466 N N . ALA B 1 137 ? 23.953 9.264 29.566 1.00 6.54 133 ALA B N 1
ATOM 2467 C CA . ALA B 1 137 ? 22.549 8.971 29.339 1.00 7.22 133 ALA B CA 1
ATOM 2468 C C . ALA B 1 137 ? 21.709 9.828 30.278 1.00 7.72 133 ALA B C 1
ATOM 2469 O O . ALA B 1 137 ? 20.603 10.280 29.940 1.00 8.53 133 ALA B O 1
ATOM 2471 N N . ALA B 1 138 ? 22.189 10.058 31.513 1.00 7.07 134 ALA B N 1
ATOM 2472 C CA . ALA B 1 138 ? 21.466 10.888 32.496 1.00 7.05 134 ALA B CA 1
ATOM 2473 C C . ALA B 1 138 ? 21.545 12.346 32.080 1.00 7.33 134 ALA B C 1
ATOM 2474 O O . ALA B 1 138 ? 20.547 13.084 32.160 1.00 8.28 134 ALA B O 1
ATOM 2476 N N . LEU B 1 139 ? 22.707 12.834 31.656 1.00 7.10 135 LEU B N 1
ATOM 2477 C CA . LEU B 1 139 ? 22.819 14.234 31.241 1.00 7.43 135 LEU B CA 1
ATOM 2478 C C . LEU B 1 139 ? 21.908 14.524 30.060 1.00 7.73 135 LEU B C 1
ATOM 2479 O O . LEU B 1 139 ? 21.250 15.565 30.041 1.00 9.10 135 LEU B O 1
ATOM 2484 N N . LEU B 1 140 ? 21.831 13.591 29.109 1.00 7.57 136 LEU B N 1
ATOM 2485 C CA . LEU B 1 140 ? 20.975 13.773 27.948 1.00 8.39 136 LEU B CA 1
ATOM 2486 C C . LEU B 1 140 ? 19.503 13.673 28.320 1.00 8.46 136 LEU B C 1
ATOM 2487 O O . LEU B 1 140 ? 18.702 14.447 27.822 1.00 11.65 136 LEU B O 1
ATOM 2492 N N . GLU B 1 141 ? 19.137 12.764 29.197 1.00 9.46 137 GLU B N 1
ATOM 2493 C CA . GLU B 1 141 ? 17.721 12.616 29.580 1.00 10.06 137 GLU B CA 1
ATOM 2494 C C . GLU B 1 141 ? 17.198 13.780 30.384 1.00 10.30 137 GLU B C 1
ATOM 2495 O O . GLU B 1 141 ? 16.101 14.300 30.094 1.00 12.19 137 GLU B O 1
ATOM 2501 N N . PHE B 1 142 ? 17.980 14.276 31.345 1.00 9.12 138 PHE B N 1
ATOM 2502 C CA . PHE B 1 142 ? 17.504 15.272 32.289 1.00 10.12 138 PHE B CA 1
ATOM 2503 C C . PHE B 1 142 ? 17.825 16.674 31.901 1.00 11.15 138 PHE B C 1
ATOM 2504 O O . PHE B 1 142 ? 17.288 17.621 32.497 1.00 13.01 138 PHE B O 1
ATOM 2512 N N . SER B 1 143 ? 18.676 16.852 30.897 1.00 10.37 139 SER B N 1
ATOM 2513 C CA . SER B 1 143 ? 19.052 18.199 30.431 1.00 10.07 139 SER B CA 1
ATOM 2514 C C . SER B 1 143 ? 19.150 18.322 28.938 1.00 11.69 139 SER B C 1
ATOM 2515 O O . SER B 1 143 ? 18.313 18.967 28.314 1.00 16.00 139 SER B O 1
ATOM 2518 N N . GLY B 1 144 ? 20.151 17.714 28.344 1.00 10.15 140 GLY B N 1
ATOM 2519 C CA . GLY B 1 144 ? 20.313 17.699 26.912 1.00 9.70 140 GLY B CA 1
ATOM 2520 C C . GLY B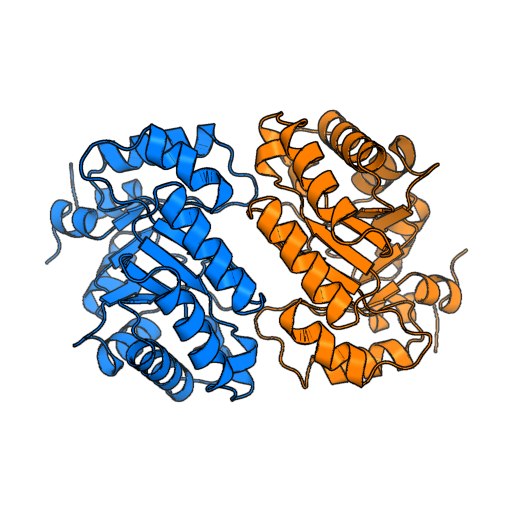 1 144 ? 21.765 17.794 26.486 1.00 9.42 140 GLY B C 1
ATOM 2521 O O . GLY B 1 144 ? 22.697 17.679 27.269 1.00 9.21 140 GLY B O 1
ATOM 2522 N N . GLU B 1 145 ? 21.940 17.920 25.185 1.00 9.12 141 GLU B N 1
ATOM 2523 C CA . GLU B 1 145 ? 23.228 17.954 24.552 1.00 9.12 141 GLU B CA 1
ATOM 2524 C C . GLU B 1 145 ? 24.120 19.067 25.055 1.00 7.70 141 GLU B C 1
ATOM 2525 O O . GLU B 1 145 ? 25.315 18.844 25.250 1.00 8.82 141 GLU B O 1
ATOM 2531 N N . PRO B 1 146 ? 23.607 20.275 25.313 1.00 8.02 142 PRO B N 1
ATOM 2532 C CA . PRO B 1 146 ? 24.541 21.339 25.728 1.00 8.72 142 PRO B CA 1
ATOM 2533 C C . PRO B 1 146 ? 25.248 20.996 27.004 1.00 8.19 142 PRO B C 1
ATOM 2534 O O . PRO B 1 146 ? 26.430 21.267 27.165 1.00 8.98 142 PRO B O 1
ATOM 2538 N N . LEU B 1 147 ? 24.542 20.421 27.973 1.00 7.93 143 LEU B N 1
ATOM 2539 C CA . LEU B 1 147 ? 25.149 20.051 29.232 1.00 7.67 143 LEU B CA 1
ATOM 2540 C C . LEU B 1 147 ? 26.183 18.963 29.045 1.00 6.67 143 LEU B C 1
ATOM 2541 O O . LEU B 1 147 ? 27.267 19.026 29.630 1.00 7.98 143 LEU B O 1
ATOM 2546 N N . LEU B 1 148 ? 25.884 17.967 28.222 1.00 6.89 144 LEU B N 1
ATOM 2547 C CA . LEU B 1 148 ? 26.868 16.929 27.963 1.00 6.71 144 LEU B CA 1
ATOM 2548 C C . LEU B 1 148 ? 28.157 17.554 27.395 1.00 7.82 144 LEU B C 1
ATOM 2549 O O . LEU B 1 148 ? 29.287 17.220 27.816 1.00 7.60 144 LEU B O 1
ATOM 2554 N N . ALA B 1 149 ? 28.029 18.418 26.379 1.00 7.50 145 ALA B N 1
ATOM 2555 C CA . ALA B 1 149 ? 29.180 19.053 25.779 1.00 8.09 145 ALA B CA 1
ATOM 2556 C C . ALA B 1 149 ? 29.947 19.872 26.809 1.00 8.02 145 ALA B C 1
ATOM 2557 O O . ALA B 1 149 ? 31.174 19.827 26.875 1.00 8.53 145 ALA B O 1
ATOM 2559 N N . ASP B 1 150 ? 29.243 20.671 27.599 1.00 7.98 146 ASP B N 1
ATOM 2560 C CA . ASP B 1 150 ? 29.861 21.498 28.612 1.00 8.01 146 ASP B CA 1
ATOM 2561 C C . ASP B 1 150 ? 30.598 20.707 29.647 1.00 7.39 146 ASP B C 1
ATOM 2562 O O . ASP B 1 150 ? 31.684 21.082 30.056 1.00 8.07 146 ASP B O 1
ATOM 2567 N N . VAL B 1 151 ? 30.024 19.585 30.111 1.00 7.36 147 VAL B N 1
ATOM 2568 C CA . VAL B 1 151 ? 30.707 18.738 31.107 1.00 7.23 147 VAL B CA 1
ATOM 2569 C C . VAL B 1 151 ? 32.002 18.195 30.463 1.00 6.74 147 VAL B C 1
ATOM 2570 O O . VAL B 1 151 ? 33.018 18.089 31.112 1.00 7.15 147 VAL B O 1
ATOM 2574 N N . CYS B 1 152 ? 31.941 17.789 29.204 1.00 6.86 148 CYS B N 1
ATOM 2575 C CA . CYS B 1 152 ? 33.175 17.325 28.557 1.00 6.84 148 CYS B CA 1
ATOM 2576 C C . CYS B 1 152 ? 34.243 18.404 28.506 1.00 6.94 148 CYS B C 1
ATOM 2577 O O . CYS B 1 152 ? 35.414 18.104 28.751 1.00 7.53 148 CYS B O 1
ATOM 2580 N N . ARG B 1 153 ? 33.853 19.638 28.227 1.00 7.28 149 ARG B N 1
ATOM 2581 C CA . ARG B 1 153 ? 34.824 20.754 28.248 1.00 7.70 149 ARG B CA 1
ATOM 2582 C C . ARG B 1 153 ? 35.395 20.967 29.634 1.00 7.41 149 ARG B C 1
ATOM 2583 O O . ARG B 1 153 ? 36.591 21.245 29.787 1.00 8.39 149 ARG B O 1
ATOM 2591 N N . VAL B 1 154 ? 34.563 20.837 30.664 1.00 6.93 150 VAL B N 1
ATOM 2592 C CA . VAL B 1 154 ? 35.034 20.950 32.034 1.00 7.62 150 VAL B CA 1
ATOM 2593 C C . VAL B 1 154 ? 36.094 19.891 32.317 1.00 7.43 150 VAL B C 1
ATOM 2594 O O . VAL B 1 154 ? 37.147 20.149 32.914 1.00 7.84 150 VAL B O 1
ATOM 2598 N N . ALA B 1 155 ? 35.818 18.640 31.929 1.00 6.99 151 ALA B N 1
ATOM 2599 C CA . ALA B 1 155 ? 36.776 17.575 32.140 1.00 7.37 151 ALA B CA 1
ATOM 2600 C C . ALA B 1 155 ? 38.087 17.855 31.399 1.00 7.71 151 ALA B C 1
ATOM 2601 O O . ALA B 1 155 ? 39.179 17.636 31.962 1.00 8.13 151 ALA B O 1
ATOM 2603 N N . ARG B 1 156 ? 38.007 18.275 30.153 1.00 7.39 152 ARG B N 1
ATOM 2604 C CA . ARG B 1 156 ? 39.226 18.660 29.436 1.00 7.49 152 ARG B CA 1
ATOM 2605 C C . ARG B 1 156 ? 40.007 19.726 30.140 1.00 8.43 152 ARG B C 1
ATOM 2606 O O . ARG B 1 156 ? 41.226 19.603 30.304 1.00 9.03 152 ARG B O 1
ATOM 2614 N N . ASP B 1 157 ? 39.327 20.767 30.576 1.00 8.55 153 ASP B N 1
ATOM 2615 C CA . ASP B 1 157 ? 40.012 21.888 31.197 1.00 9.88 153 ASP B CA 1
ATOM 2616 C C . ASP B 1 157 ? 40.578 21.569 32.548 1.00 9.62 153 ASP B C 1
ATOM 2617 O O . ASP B 1 157 ? 41.501 22.258 32.971 1.00 13.22 153 ASP B O 1
ATOM 2622 N N . ALA B 1 158 ? 40.085 20.539 33.221 1.00 9.19 154 ALA B N 1
ATOM 2623 C CA . ALA B 1 158 ? 40.571 20.071 34.506 1.00 10.23 154 ALA B CA 1
ATOM 2624 C C . ALA B 1 158 ? 41.671 19.019 34.354 1.00 9.07 154 ALA B C 1
ATOM 2625 O O . ALA B 1 158 ? 42.175 18.527 35.361 1.00 12.42 154 ALA B O 1
ATOM 2627 N N . GLY B 1 159 ? 42.064 18.700 33.125 1.00 9.61 155 GLY B N 1
ATOM 2628 C CA . GLY B 1 159 ? 43.190 17.825 32.862 1.00 10.07 155 GLY B CA 1
ATOM 2629 C C . GLY B 1 159 ? 42.891 16.363 32.698 1.00 8.84 155 GLY B C 1
ATOM 2630 O O . GLY B 1 159 ? 43.854 15.561 32.637 1.00 10.14 155 GLY B O 1
ATOM 2631 N N . ALA B 1 160 ? 41.643 15.982 32.444 1.00 8.21 156 ALA B N 1
ATOM 2632 C CA . ALA B 1 160 ? 41.332 14.578 32.218 1.00 7.93 156 ALA B CA 1
ATOM 2633 C C . ALA B 1 160 ? 41.953 14.084 30.942 1.00 7.58 156 ALA B C 1
ATOM 2634 O O . ALA B 1 160 ? 42.135 14.832 29.973 1.00 8.32 156 ALA B O 1
ATOM 2636 N N . ASP B 1 161 ? 42.255 12.807 30.885 1.00 6.97 157 ASP B N 1
ATOM 2637 C CA . ASP B 1 161 ? 42.767 12.150 29.706 1.00 6.66 157 ASP B CA 1
ATOM 2638 C C . ASP B 1 161 ? 41.710 11.595 28.805 1.00 7.05 157 ASP B C 1
ATOM 2639 O O . ASP B 1 161 ? 41.894 11.484 27.590 1.00 7.83 157 ASP B O 1
ATOM 2644 N N . PHE B 1 162 ? 40.579 11.163 29.392 1.00 6.74 158 PHE B N 1
ATOM 2645 C CA . PHE B 1 162 ? 39.435 10.595 28.712 1.00 6.08 158 PHE B CA 1
ATOM 2646 C C . PHE B 1 162 ? 38.168 11.152 29.304 1.00 5.70 158 PHE B C 1
ATOM 2647 O O . PHE B 1 162 ? 38.111 11.447 30.497 1.00 6.41 158 PHE B O 1
ATOM 2655 N N . VAL B 1 163 ? 37.143 11.258 28.450 1.00 5.68 159 VAL B N 1
ATOM 2656 C CA . VAL B 1 163 ? 35.767 11.285 28.911 1.00 6.27 159 VAL B CA 1
ATOM 2657 C C . VAL B 1 163 ? 35.157 9.899 28.657 1.00 5.74 159 VAL B C 1
ATOM 2658 O O . VAL B 1 163 ? 35.513 9.243 27.677 1.00 7.02 159 VAL B O 1
ATOM 2662 N N . LYS B 1 164 ? 34.239 9.474 29.514 1.00 5.95 160 LYS B N 1
ATOM 2663 C CA . LYS B 1 164 ? 33.658 8.137 29.458 1.00 5.06 160 LYS B CA 1
ATOM 2664 C C . LYS B 1 164 ? 32.161 8.258 29.620 1.00 5.16 160 LYS B C 1
ATOM 2665 O O . LYS B 1 164 ? 31.663 9.033 30.428 1.00 5.71 160 LYS B O 1
ATOM 2671 N N . THR B 1 165 ? 31.445 7.453 28.844 1.00 5.11 161 THR B N 1
ATOM 2672 C CA . THR B 1 165 ? 29.995 7.623 28.839 1.00 5.15 161 THR B CA 1
ATOM 2673 C C . THR B 1 165 ? 29.315 7.285 30.171 1.00 5.48 161 THR B C 1
ATOM 2674 O O . THR B 1 165 ? 28.524 8.111 30.689 1.00 6.61 161 THR B O 1
ATOM 2678 N N . SER B 1 166 ? 29.562 6.128 30.736 1.00 5.53 162 SER B N 1
ATOM 2679 C CA . SER B 1 166 ? 28.581 5.547 31.630 1.00 6.21 162 SER B CA 1
ATOM 2680 C C . SER B 1 166 ? 29.125 4.648 32.693 1.00 6.06 162 SER B C 1
ATOM 2681 O O . SER B 1 166 ? 30.156 3.972 32.462 1.00 7.30 162 SER B O 1
ATOM 2684 N N . THR B 1 167 ? 28.451 4.575 33.817 1.00 5.82 163 THR B N 1
ATOM 2685 C CA . THR B 1 167 ? 28.824 3.618 34.836 1.00 6.15 163 THR B CA 1
ATOM 2686 C C . THR B 1 167 ? 28.296 2.212 34.570 1.00 7.15 163 THR B C 1
ATOM 2687 O O . THR B 1 167 ? 28.836 1.241 35.114 1.00 8.18 163 THR B O 1
ATOM 2691 N N . GLY B 1 168 ? 27.234 2.052 33.766 1.00 6.52 164 GLY B N 1
ATOM 2692 C CA . GLY B 1 168 ? 26.541 0.806 33.640 1.00 7.81 164 GLY B CA 1
ATOM 2693 C C . GLY B 1 168 ? 25.596 0.515 34.761 1.00 7.73 164 GLY B C 1
ATOM 2694 O O . GLY B 1 168 ? 24.991 -0.563 34.775 1.00 9.64 164 GLY B O 1
ATOM 2695 N N . PHE B 1 169 ? 25.425 1.455 35.702 1.00 7.07 165 PHE B N 1
ATOM 2696 C CA . PHE B 1 169 ? 24.522 1.267 36.853 1.00 7.87 165 PHE B CA 1
ATOM 2697 C C . PHE B 1 169 ? 23.412 2.271 36.910 1.00 8.09 165 PHE B C 1
ATOM 2698 O O . PHE B 1 169 ? 22.569 2.219 37.801 1.00 12.05 165 PHE B O 1
ATOM 2706 N N . HIS B 1 170 ? 23.337 3.223 35.994 1.00 7.79 166 HIS B N 1
ATOM 2707 C CA . HIS B 1 170 ? 22.303 4.255 36.113 1.00 7.60 166 HIS B CA 1
ATOM 2708 C C . HIS B 1 170 ? 21.110 3.870 35.283 1.00 8.54 166 HIS B C 1
ATOM 2709 O O . HIS B 1 170 ? 21.245 3.429 34.148 1.00 8.90 166 HIS B O 1
ATOM 2716 N N . PRO B 1 171 ? 19.877 4.079 35.816 1.00 8.55 167 PRO B N 1
ATOM 2717 C CA . PRO B 1 171 ? 18.709 3.663 35.055 1.00 10.06 167 PRO B CA 1
ATOM 2718 C C . PRO B 1 171 ? 18.470 4.383 33.758 1.00 9.17 167 PRO B C 1
ATOM 2719 O O . PRO B 1 171 ? 17.728 3.869 32.896 1.00 11.27 167 PRO B O 1
ATOM 2723 N N . SER B 1 172 ? 19.064 5.547 33.524 1.00 8.81 168 SER B N 1
ATOM 2724 C CA . SER B 1 172 ? 18.929 6.205 32.248 1.00 8.92 168 SER B CA 1
ATOM 2725 C C . SER B 1 172 ? 19.611 5.463 31.125 1.00 9.36 168 SER B C 1
ATOM 2726 O O . SER B 1 172 ? 19.313 5.707 29.948 1.00 10.72 168 SER B O 1
ATOM 2729 N N . GLY B 1 173 ? 20.552 4.599 31.440 1.00 9.26 169 GLY B N 1
ATOM 2730 C CA . GLY B 1 173 ? 21.208 3.728 30.479 1.00 9.74 169 GLY B CA 1
ATOM 2731 C C . GLY B 1 173 ? 22.687 3.947 30.339 1.00 7.82 169 GLY B C 1
ATOM 2732 O O . GLY B 1 173 ? 23.336 4.605 31.136 1.00 8.06 169 GLY B O 1
ATOM 2733 N N . GLY B 1 174 ? 23.201 3.341 29.288 1.00 7.96 170 GLY B N 1
ATOM 2734 C CA . GLY B 1 174 ? 24.618 3.272 28.984 1.00 7.74 170 GLY B CA 1
ATOM 2735 C C . GLY B 1 174 ? 24.984 4.071 27.766 1.00 7.50 170 GLY B C 1
ATOM 2736 O O . GLY B 1 174 ? 24.327 5.054 27.449 1.00 8.83 170 GLY B O 1
ATOM 2737 N N . ALA B 1 175 ? 26.040 3.658 27.086 1.00 7.48 171 ALA B N 1
ATOM 2738 C CA . ALA B 1 175 ? 26.518 4.329 25.903 1.00 7.36 171 ALA B CA 1
ATOM 2739 C C . ALA B 1 175 ? 25.479 4.400 24.841 1.00 7.99 171 ALA B C 1
ATOM 2740 O O . ALA B 1 175 ? 24.787 3.419 24.565 1.00 8.93 171 ALA B O 1
ATOM 2742 N N . SER B 1 176 ? 25.409 5.525 24.141 1.00 8.31 172 SER B N 1
ATOM 2743 C CA . SER B 1 176 ? 24.665 5.617 22.896 1.00 9.14 172 SER B CA 1
ATOM 2744 C C . SER B 1 176 ? 25.570 6.244 21.846 1.00 7.22 172 SER B C 1
ATOM 2745 O O . SER B 1 176 ? 26.516 6.995 22.146 1.00 8.28 172 SER B O 1
ATOM 2748 N N . VAL B 1 177 ? 25.288 5.969 20.579 1.00 8.37 173 VAL B N 1
ATOM 2749 C CA . VAL B 1 177 ? 25.975 6.621 19.481 1.00 8.82 173 VAL B CA 1
ATOM 2750 C C . VAL B 1 177 ? 25.870 8.125 19.609 1.00 8.16 173 VAL B C 1
ATOM 2751 O O . VAL B 1 177 ? 26.859 8.855 19.394 1.00 8.75 173 VAL B O 1
ATOM 2755 N N . GLN B 1 178 ? 24.683 8.634 19.912 1.00 8.61 174 GLN B N 1
ATOM 2756 C CA . GLN B 1 178 ? 24.496 10.089 20.038 1.00 9.44 174 GLN B CA 1
ATOM 2757 C C . GLN B 1 178 ? 25.468 10.675 21.059 1.00 8.33 174 GLN B C 1
ATOM 2758 O O . GLN B 1 178 ? 26.132 11.676 20.779 1.00 8.79 174 GLN B O 1
ATOM 2764 N N . ALA B 1 179 ? 25.580 10.041 22.237 1.00 7.51 175 ALA B N 1
ATOM 2765 C CA . ALA B 1 179 ? 26.463 10.561 23.268 1.00 7.52 175 ALA B CA 1
ATOM 2766 C C . ALA B 1 179 ? 27.907 10.520 22.826 1.00 6.97 175 ALA B C 1
ATOM 2767 O O . ALA B 1 179 ? 28.649 11.480 23.041 1.00 7.55 175 ALA B O 1
ATOM 2769 N N . VAL B 1 180 ? 28.335 9.401 22.246 1.00 6.89 176 VAL B N 1
ATOM 2770 C CA . VAL B 1 180 ? 29.728 9.263 21.856 1.00 6.96 176 VAL B CA 1
ATOM 2771 C C . VAL B 1 180 ? 30.058 10.319 20.801 1.00 6.57 176 VAL B C 1
ATOM 2772 O O . VAL B 1 180 ? 31.140 10.937 20.849 1.00 7.72 176 VAL B O 1
ATOM 2776 N N . GLU B 1 181 ? 29.183 10.538 19.837 1.00 7.23 177 GLU B N 1
ATOM 2777 C CA . GLU B 1 181 ? 29.414 11.546 18.800 1.00 8.01 177 GLU B CA 1
ATOM 2778 C C . GLU B 1 181 ? 29.575 12.940 19.409 1.00 7.93 177 GLU B C 1
ATOM 2779 O O . GLU B 1 181 ? 30.444 13.698 19.022 1.00 9.27 177 GLU B O 1
ATOM 2785 N N . ILE B 1 182 ? 28.715 13.272 20.362 1.00 7.66 178 ILE B N 1
ATOM 2786 C CA . ILE B 1 182 ? 28.792 14.584 21.024 1.00 8.08 178 ILE B CA 1
ATOM 2787 C C . ILE B 1 182 ? 30.145 14.711 21.721 1.00 7.48 178 ILE B C 1
ATOM 2788 O O . ILE B 1 182 ? 30.842 15.738 21.627 1.00 8.57 178 ILE B O 1
ATOM 2793 N N . MET B 1 183 ? 30.505 13.675 22.466 1.00 7.60 179 MET B N 1
ATOM 2794 C CA . MET B 1 183 ? 31.738 13.723 23.226 1.00 7.86 179 MET B CA 1
ATOM 2795 C C . MET B 1 183 ? 32.966 13.852 22.326 1.00 7.49 179 MET B C 1
ATOM 2796 O O . MET B 1 183 ? 33.868 14.658 22.563 1.00 8.92 179 MET B O 1
ATOM 2801 N N . ALA B 1 184 ? 32.971 13.065 21.269 1.00 7.40 180 ALA B N 1
ATOM 2802 C CA . ALA B 1 184 ? 34.085 13.045 20.354 1.00 8.73 180 ALA B CA 1
ATOM 2803 C C . ALA B 1 184 ? 34.195 14.384 19.633 1.00 8.86 180 ALA B C 1
ATOM 2804 O O . ALA B 1 184 ? 35.302 14.928 19.461 1.00 10.13 180 ALA B O 1
ATOM 2806 N N . ARG B 1 185 ? 33.079 14.947 19.195 1.00 8.55 181 ARG B N 1
ATOM 2807 C CA . ARG B 1 185 ? 33.126 16.222 18.514 1.00 10.17 181 ARG B CA 1
ATOM 2808 C C . ARG B 1 185 ? 33.587 17.330 19.447 1.00 9.82 181 ARG B C 1
ATOM 2809 O O . ARG B 1 185 ? 34.234 18.299 19.027 1.00 12.27 181 ARG B O 1
ATOM 2817 N N . THR B 1 186 ? 33.273 17.243 20.728 1.00 8.94 182 THR B N 1
ATOM 2818 C CA . THR B 1 186 ? 33.550 18.328 21.674 1.00 8.86 182 THR B CA 1
ATOM 2819 C C . THR B 1 186 ? 34.984 18.293 22.124 1.00 8.92 182 THR B C 1
ATOM 2820 O O . THR B 1 186 ? 35.650 19.339 22.172 1.00 9.97 182 THR B O 1
ATOM 2824 N N . VAL B 1 187 ? 35.523 17.126 22.470 1.00 8.19 183 VAL B N 1
ATOM 2825 C CA . VAL B 1 187 ? 36.846 17.054 23.071 1.00 8.31 183 VAL B CA 1
ATOM 2826 C C . VAL B 1 187 ? 37.740 15.976 22.451 1.00 9.02 183 VAL B C 1
ATOM 2827 O O . VAL B 1 187 ? 38.865 15.815 22.936 1.00 9.60 183 VAL B O 1
ATOM 2831 N N . GLY B 1 188 ? 37.294 15.277 21.432 1.00 9.19 184 GLY B N 1
ATOM 2832 C CA . GLY B 1 188 ? 38.059 14.150 20.865 1.00 10.02 184 GLY B CA 1
ATOM 2833 C C . GLY B 1 188 ? 39.341 14.495 20.201 1.00 10.30 184 GLY B C 1
ATOM 2834 O O . GLY B 1 188 ? 40.175 13.622 19.982 1.00 12.61 184 GLY B O 1
ATOM 2835 N N . GLU B 1 189 ? 39.607 15.753 19.882 1.00 11.58 185 GLU B N 1
ATOM 2836 C CA . GLU B 1 189 ? 40.916 16.139 19.335 1.00 13.02 185 GLU B CA 1
ATOM 2837 C C . GLU B 1 189 ? 41.982 16.039 20.393 1.00 13.11 185 GLU B C 1
ATOM 2838 O O . GLU B 1 189 ? 43.140 15.823 20.061 1.00 17.38 185 GLU B O 1
ATOM 2840 N N . ARG B 1 190 ? 41.617 16.156 21.687 1.00 11.44 186 ARG B N 1
ATOM 2841 C CA . ARG B 1 190 ? 42.573 16.125 22.748 1.00 12.24 186 ARG B CA 1
ATOM 2842 C C . ARG B 1 190 ? 42.428 14.994 23.790 1.00 11.09 186 ARG B C 1
ATOM 2843 O O . ARG B 1 190 ? 43.380 14.611 24.419 1.00 14.32 186 ARG B O 1
ATOM 2851 N N . LEU B 1 191 ? 41.227 14.522 23.979 1.00 9.06 187 LEU B N 1
ATOM 2852 C CA . LEU B 1 191 ? 40.918 13.488 25.005 1.00 8.09 187 LEU B CA 1
ATOM 2853 C C . LEU B 1 191 ? 40.496 12.216 24.273 1.00 7.72 187 LEU B C 1
ATOM 2854 O O . LEU B 1 191 ? 39.835 12.259 23.250 1.00 9.33 187 LEU B O 1
ATOM 2859 N N . GLY B 1 192 ? 40.796 11.082 24.892 1.00 7.79 188 GLY B N 1
ATOM 2860 C CA . GLY B 1 192 ? 40.130 9.851 24.513 1.00 7.28 188 GLY B CA 1
ATOM 2861 C C . GLY B 1 192 ? 38.680 9.832 24.898 1.00 6.68 188 GLY B C 1
ATOM 2862 O O . GLY B 1 192 ? 38.247 10.595 25.742 1.00 6.60 188 GLY B O 1
ATOM 2863 N N . VAL B 1 193 ? 37.924 8.967 24.242 1.00 7.64 189 VAL B N 1
ATOM 2864 C CA . VAL B 1 193 ? 36.487 8.812 24.490 1.00 7.00 189 VAL B CA 1
ATOM 2865 C C . VAL B 1 193 ? 36.251 7.334 24.772 1.00 6.26 189 VAL B C 1
ATOM 2866 O O . VAL B 1 193 ? 36.491 6.506 23.896 1.00 7.20 189 VAL B O 1
ATOM 2870 N N . LYS B 1 194 ? 35.826 7.001 25.980 1.00 6.04 190 LYS B N 1
ATOM 2871 C CA . LYS B 1 194 ? 35.562 5.604 26.340 1.00 5.64 190 LYS B CA 1
ATOM 2872 C C . LYS B 1 194 ? 34.056 5.381 26.354 1.00 5.85 190 LYS B C 1
ATOM 2873 O O . LYS B 1 194 ? 33.328 6.074 27.069 1.00 6.52 190 LYS B O 1
ATOM 2879 N N . ALA B 1 195 ? 33.588 4.448 25.537 1.00 5.85 191 ALA B N 1
ATOM 2880 C CA . ALA B 1 195 ? 32.203 4.032 25.540 1.00 5.38 191 ALA B CA 1
ATOM 2881 C C . ALA B 1 195 ? 32.033 2.829 26.420 1.00 5.47 191 ALA B C 1
ATOM 2882 O O . ALA B 1 195 ? 32.793 1.867 26.310 1.00 6.56 191 ALA B O 1
ATOM 2884 N N . SER B 1 196 ? 31.021 2.869 27.267 1.00 5.99 192 SER B N 1
ATOM 2885 C CA . SER B 1 196 ? 30.787 1.859 28.255 1.00 6.15 192 SER B CA 1
ATOM 2886 C C . SER B 1 196 ? 29.316 1.760 28.609 1.00 6.58 192 SER B C 1
ATOM 2887 O O . SER B 1 196 ? 28.589 2.741 28.482 1.00 7.26 192 SER B O 1
ATOM 2890 N N . GLY B 1 197 ? 28.904 0.621 29.149 1.00 6.74 193 GLY B N 1
ATOM 2891 C CA . GLY B 1 197 ? 27.591 0.410 29.680 1.00 7.45 193 GLY B CA 1
ATOM 2892 C C . GLY B 1 197 ? 26.695 -0.143 28.619 1.00 7.79 193 GLY B C 1
ATOM 2893 O O . GLY B 1 197 ? 26.339 0.557 27.655 1.00 8.80 193 GLY B O 1
ATOM 2894 N N . GLY B 1 198 ? 26.321 -1.399 28.758 1.00 8.19 194 GLY B N 1
ATOM 2895 C CA . GLY B 1 198 ? 25.395 -2.015 27.838 1.00 8.76 194 GLY B CA 1
ATOM 2896 C C . GLY B 1 198 ? 25.956 -2.423 26.504 1.00 8.46 194 GLY B C 1
ATOM 2897 O O . GLY B 1 198 ? 25.161 -2.792 25.610 1.00 9.28 194 GLY B O 1
ATOM 2898 N N . ILE B 1 199 ? 27.292 -2.473 26.357 1.00 8.09 195 ILE B N 1
ATOM 2899 C CA . ILE B 1 199 ? 27.879 -2.843 25.059 1.00 7.61 195 ILE B CA 1
ATOM 2900 C C . ILE B 1 199 ? 28.065 -4.347 25.080 1.00 8.50 195 ILE B C 1
ATOM 2901 O O . ILE B 1 199 ? 29.043 -4.843 25.666 1.00 9.34 195 ILE B O 1
ATOM 2906 N N . ARG B 1 200 ? 27.127 -5.071 24.491 1.00 8.58 196 ARG B N 1
ATOM 2907 C CA . ARG B 1 200 ? 27.083 -6.524 24.609 1.00 9.71 196 ARG B CA 1
ATOM 2908 C C . ARG B 1 200 ? 27.479 -7.282 23.360 1.00 8.75 196 ARG B C 1
ATOM 2909 O O . ARG B 1 200 ? 27.788 -8.457 23.439 1.00 10.33 196 ARG B O 1
ATOM 2917 N N . THR B 1 201 ? 27.445 -6.637 22.208 1.00 9.08 197 THR B N 1
ATOM 2918 C CA . THR B 1 201 ? 27.703 -7.243 20.914 1.00 9.67 197 THR B CA 1
ATOM 2919 C C . THR B 1 201 ? 28.738 -6.479 20.117 1.00 8.51 197 THR B C 1
ATOM 2920 O O . THR B 1 201 ? 28.969 -5.302 20.332 1.00 9.05 197 THR B O 1
ATOM 2924 N N . ALA B 1 202 ? 29.347 -7.180 19.166 1.00 9.01 198 ALA B N 1
ATOM 2925 C CA . ALA B 1 202 ? 30.267 -6.548 18.241 1.00 8.62 198 ALA B CA 1
ATOM 2926 C C . ALA B 1 202 ? 29.609 -5.454 17.451 1.00 8.86 198 ALA B C 1
ATOM 2927 O O . ALA B 1 202 ? 30.213 -4.427 17.185 1.00 10.10 198 ALA B O 1
ATOM 2929 N N . GLU B 1 203 ? 28.356 -5.650 17.031 1.00 10.05 199 GLU B N 1
ATOM 2930 C CA . GLU B 1 203 ? 27.640 -4.608 16.294 1.00 10.32 199 GLU B CA 1
ATOM 2931 C C . GLU B 1 203 ? 27.556 -3.309 17.075 1.00 9.73 199 GLU B C 1
ATOM 2932 O O . GLU B 1 203 ? 27.787 -2.202 16.575 1.00 10.58 199 GLU B O 1
ATOM 2934 N N . GLN B 1 204 ? 27.241 -3.420 18.350 1.00 9.03 200 GLN B N 1
ATOM 2935 C CA . GLN B 1 204 ? 27.168 -2.252 19.243 1.00 8.92 200 GLN B CA 1
ATOM 2936 C C . GLN B 1 204 ? 28.544 -1.648 19.423 1.00 9.27 200 GLN B C 1
ATOM 2937 O O . GLN B 1 204 ? 28.714 -0.423 19.367 1.00 9.15 200 GLN B O 1
ATOM 2943 N N . ALA B 1 205 ? 29.556 -2.495 19.696 1.00 7.77 201 ALA B N 1
ATOM 2944 C CA . ALA B 1 205 ? 30.917 -1.973 19.889 1.00 7.65 201 ALA B CA 1
ATOM 2945 C C . ALA B 1 205 ? 31.399 -1.223 18.666 1.00 8.24 201 ALA B C 1
ATOM 2946 O O . ALA B 1 205 ? 31.971 -0.136 18.774 1.00 8.70 201 ALA B O 1
ATOM 2948 N N . ALA B 1 206 ? 31.166 -1.786 17.472 1.00 8.79 202 ALA B N 1
ATOM 2949 C CA . ALA B 1 206 ? 31.562 -1.136 16.243 1.00 9.24 202 ALA B CA 1
ATOM 2950 C C . ALA B 1 206 ? 30.876 0.206 16.069 1.00 9.27 202 ALA B C 1
ATOM 2951 O O . ALA B 1 206 ? 31.510 1.162 15.588 1.00 10.35 202 ALA B O 1
ATOM 2953 N N . ALA B 1 207 ? 29.608 0.268 16.397 1.00 8.63 203 ALA B N 1
ATOM 2954 C CA . ALA B 1 207 ? 28.851 1.515 16.319 1.00 8.93 203 ALA B CA 1
ATOM 2955 C C . ALA B 1 207 ? 29.519 2.583 17.191 1.00 7.86 203 ALA B C 1
ATOM 2956 O O . ALA B 1 207 ? 29.604 3.763 16.801 1.00 9.11 203 ALA B O 1
ATOM 2958 N N . MET B 1 208 ? 29.947 2.225 18.385 1.00 7.60 204 MET B N 1
ATOM 2959 C CA . MET B 1 208 ? 30.571 3.163 19.295 1.00 7.73 204 MET B CA 1
ATOM 2960 C C . MET B 1 208 ? 31.926 3.603 18.768 1.00 7.48 204 MET B C 1
ATOM 2961 O O . MET B 1 208 ? 32.279 4.790 18.837 1.00 8.35 204 MET B O 1
ATOM 2966 N N . LEU B 1 209 ? 32.739 2.671 18.278 1.00 7.62 205 LEU B N 1
ATOM 2967 C CA . LEU B 1 209 ? 34.018 3.014 17.701 1.00 8.87 205 LEU B CA 1
ATOM 2968 C C . LEU B 1 209 ? 33.842 3.933 16.484 1.00 9.04 205 LEU B C 1
ATOM 2969 O O . LEU B 1 209 ? 34.520 4.958 16.353 1.00 10.52 205 LEU B O 1
ATOM 2974 N N . ASP B 1 210 ? 32.857 3.672 15.647 1.00 9.57 206 ASP B N 1
ATOM 2975 C CA . ASP B 1 210 ? 32.603 4.507 14.466 1.00 11.23 206 ASP B CA 1
ATOM 2976 C C . ASP B 1 210 ? 32.141 5.900 14.843 1.00 11.24 206 ASP B C 1
ATOM 2977 O O . ASP B 1 210 ? 32.405 6.858 14.120 1.00 13.70 206 ASP B O 1
ATOM 2982 N N . ALA B 1 211 ? 31.530 6.023 15.991 1.00 9.95 207 ALA B N 1
ATOM 2983 C CA . ALA B 1 211 ? 31.055 7.307 16.542 1.00 10.42 207 ALA B CA 1
ATOM 2984 C C . ALA B 1 211 ? 32.159 8.141 17.139 1.00 9.30 207 ALA B C 1
ATOM 2985 O O . ALA B 1 211 ? 31.923 9.315 17.482 1.00 10.94 207 ALA B O 1
ATOM 2987 N N . GLY B 1 212 ? 33.321 7.541 17.368 1.00 8.92 208 GLY B N 1
ATOM 2988 C CA . GLY B 1 212 ? 34.454 8.238 17.884 1.00 9.88 208 GLY B CA 1
ATOM 2989 C C . GLY B 1 212 ? 35.037 7.659 19.189 1.00 9.02 208 GLY B C 1
ATOM 2990 O O . GLY B 1 212 ? 35.951 8.239 19.737 1.00 9.93 208 GLY B O 1
ATOM 2991 N N . ALA B 1 213 ? 34.531 6.538 19.708 1.00 7.67 209 ALA B N 1
ATOM 2992 C CA . ALA B 1 213 ? 35.143 5.937 20.867 1.00 7.25 209 ALA B CA 1
ATOM 2993 C C . ALA B 1 213 ? 36.522 5.424 20.553 1.00 8.10 209 ALA B C 1
ATOM 2994 O O . ALA B 1 213 ? 36.716 4.834 19.490 1.00 9.36 209 ALA B O 1
ATOM 2996 N N . THR B 1 214 ? 37.459 5.618 21.482 1.00 6.80 210 THR B N 1
ATOM 2997 C CA . THR B 1 214 ? 38.825 5.125 21.387 1.00 7.96 210 THR B CA 1
ATOM 2998 C C . THR B 1 214 ? 39.184 4.052 22.446 1.00 7.13 210 THR B C 1
ATOM 2999 O O . THR B 1 214 ? 40.277 3.500 22.408 1.00 8.11 210 THR B O 1
ATOM 3003 N N . ARG B 1 215 ? 38.245 3.739 23.320 1.00 7.05 211 ARG B N 1
ATOM 3004 C CA . ARG B 1 215 ? 38.374 2.715 24.329 1.00 6.49 211 ARG B CA 1
ATOM 3005 C C . ARG B 1 215 ? 36.968 2.203 24.582 1.00 5.89 211 ARG B C 1
ATOM 3006 O O . ARG B 1 215 ? 36.001 2.959 24.484 1.00 6.16 211 ARG B O 1
ATOM 3014 N N . LEU B 1 216 ? 36.854 0.919 24.902 1.00 6.09 212 LEU B N 1
ATOM 3015 C CA . LEU B 1 216 ? 35.576 0.312 25.247 1.00 6.36 212 LEU B CA 1
ATOM 3016 C C . LEU B 1 216 ? 35.642 -0.289 26.649 1.00 6.79 212 LEU B C 1
ATOM 3017 O O . LEU B 1 216 ? 36.627 -0.975 26.979 1.00 8.75 212 LEU B O 1
ATOM 3022 N N . GLY B 1 217 ? 34.609 -0.093 27.440 1.00 6.24 213 GLY B N 1
ATOM 3023 C CA . GLY B 1 217 ? 34.478 -0.759 28.696 1.00 6.69 213 GLY B CA 1
ATOM 3024 C C . GLY B 1 217 ? 33.457 -1.865 28.578 1.00 6.84 213 GLY B C 1
ATOM 3025 O O . GLY B 1 217 ? 32.316 -1.580 28.271 1.00 8.12 213 GLY B O 1
ATOM 3026 N N . LEU B 1 218 ? 33.885 -3.123 28.729 1.00 6.62 214 LEU B N 1
ATOM 3027 C CA . LEU B 1 218 ? 33.066 -4.285 28.507 1.00 6.60 214 LEU B CA 1
ATOM 3028 C C . LEU B 1 218 ? 33.122 -5.200 29.713 1.00 6.99 214 LEU B C 1
ATOM 3029 O O . LEU B 1 218 ? 34.153 -5.365 30.306 1.00 8.81 214 LEU B O 1
ATOM 3034 N N . SER B 1 219 ? 32.017 -5.832 30.013 1.00 7.70 215 SER B N 1
ATOM 3035 C CA . SER B 1 219 ? 32.002 -6.968 30.947 1.00 9.13 215 SER B CA 1
ATOM 3036 C C . SER B 1 219 ? 31.941 -8.294 30.248 1.00 9.72 215 SER B C 1
ATOM 3037 O O . SER B 1 219 ? 32.470 -9.241 30.748 1.00 16.83 215 SER B O 1
ATOM 3040 N N . GLY B 1 220 ? 31.315 -8.377 29.118 1.00 10.82 216 GLY B N 1
ATOM 3041 C CA . GLY B 1 220 ? 31.249 -9.609 28.323 1.00 10.99 216 GLY B CA 1
ATOM 3042 C C . GLY B 1 220 ? 32.157 -9.511 27.117 1.00 9.77 216 GLY B C 1
ATOM 3043 O O . GLY B 1 220 ? 31.732 -9.603 25.955 1.00 10.46 216 GLY B O 1
ATOM 3044 N N . SER B 1 221 ? 33.446 -9.361 27.362 1.00 8.96 217 SER B N 1
ATOM 3045 C CA . SER B 1 221 ? 34.353 -9.080 26.304 1.00 8.05 217 SER B CA 1
ATOM 3046 C C . SER B 1 221 ? 34.501 -10.206 25.312 1.00 7.66 217 SER B C 1
ATOM 3047 O O . SER B 1 221 ? 34.646 -9.949 24.128 1.00 8.92 217 SER B O 1
ATOM 3050 N N . ARG B 1 222 ? 34.449 -11.434 25.784 1.00 8.02 218 ARG B N 1
ATOM 3051 C CA . ARG B 1 222 ? 34.624 -12.540 24.856 1.00 8.63 218 ARG B CA 1
ATOM 3052 C C . ARG B 1 222 ? 33.533 -12.557 23.790 1.00 8.54 218 ARG B C 1
ATOM 3053 O O . ARG B 1 222 ? 33.838 -12.771 22.605 1.00 9.69 218 ARG B O 1
ATOM 3061 N N . ALA B 1 223 ? 32.275 -12.346 24.177 1.00 8.93 219 ALA B N 1
ATOM 3062 C CA . ALA B 1 223 ? 31.205 -12.369 23.213 1.00 9.72 219 ALA B CA 1
ATOM 3063 C C . ALA B 1 223 ? 31.347 -11.239 22.220 1.00 8.80 219 ALA B C 1
ATOM 3064 O O . ALA B 1 223 ? 31.072 -11.392 21.021 1.00 9.71 219 ALA B O 1
ATOM 3066 N N . VAL B 1 224 ? 31.780 -10.066 22.663 1.00 7.63 220 VAL B N 1
ATOM 3067 C CA . VAL B 1 224 ? 32.018 -8.934 21.752 1.00 8.42 220 VAL B CA 1
ATOM 3068 C C . VAL B 1 224 ? 33.118 -9.269 20.780 1.00 8.40 220 VAL B C 1
ATOM 3069 O O . VAL B 1 224 ? 32.971 -9.138 19.552 1.00 8.37 220 VAL B O 1
ATOM 3073 N N . LEU B 1 225 ? 34.261 -9.751 21.308 1.00 8.18 221 LEU B N 1
ATOM 3074 C CA . LEU B 1 225 ? 35.400 -10.045 20.453 1.00 7.82 221 LEU B CA 1
ATOM 3075 C C . LEU B 1 225 ? 35.125 -11.147 19.430 1.00 8.15 221 LEU B C 1
ATOM 3076 O O . LEU B 1 225 ? 35.550 -11.065 18.289 1.00 8.97 221 LEU B O 1
ATOM 3081 N N . ASP B 1 226 ? 34.355 -12.160 19.836 1.00 8.39 222 ASP B N 1
ATOM 3082 C CA . ASP B 1 226 ? 33.947 -13.271 18.943 1.00 8.52 222 ASP B CA 1
ATOM 3083 C C . ASP B 1 226 ? 33.071 -12.791 17.812 1.00 9.04 222 ASP B C 1
ATOM 3084 O O . ASP B 1 226 ? 32.969 -13.423 16.774 1.00 9.14 222 ASP B O 1
ATOM 3089 N N . GLY B 1 227 ? 32.418 -11.654 18.011 1.00 10.94 223 GLY B N 1
ATOM 3090 C CA . GLY B 1 227 ? 31.666 -11.040 16.974 1.00 12.03 223 GLY B CA 1
ATOM 3091 C C . GLY B 1 227 ? 32.477 -10.359 15.931 1.00 12.47 223 GLY B C 1
ATOM 3092 O O . GLY B 1 227 ? 31.966 -9.979 14.871 1.00 16.78 223 GLY B O 1
ATOM 3093 N N . PHE B 1 228 ? 33.758 -10.070 16.263 1.00 12.53 224 PHE B N 1
ATOM 3094 C CA . PHE B 1 228 ? 34.711 -9.553 15.300 1.00 13.45 224 PHE B CA 1
ATOM 3095 C C . PHE B 1 228 ? 35.582 -10.601 14.606 1.00 16.48 224 PHE B C 1
ATOM 3096 O O . PHE B 1 228 ? 36.112 -10.355 13.554 1.00 19.13 224 PHE B O 1
ATOM 3104 N N . GLY B 1 229 ? 35.712 -11.766 15.195 1.00 16.76 225 GLY B N 1
ATOM 3105 C CA . GLY B 1 229 ? 36.383 -12.870 14.539 1.00 16.09 225 GLY B CA 1
ATOM 3106 C C . GLY B 1 229 ? 36.838 -13.880 15.541 1.00 12.52 225 GLY B C 1
ATOM 3107 O O . GLY B 1 229 ? 36.640 -13.744 16.722 1.00 13.95 225 GLY B O 1
ATOM 3108 N N . SER B 1 230 ? 37.406 -14.950 15.026 1.00 11.98 226 SER B N 1
ATOM 3109 C CA . SER B 1 230 ? 37.824 -16.040 15.854 1.00 12.15 226 SER B CA 1
ATOM 3110 C C . SER B 1 230 ? 39.120 -15.735 16.570 1.00 13.80 226 SER B C 1
ATOM 3111 O O . SER B 1 230 ? 39.925 -14.993 16.072 1.00 15.67 226 SER B O 1
ATOM 3114 N N . ALA B 1 231 ? 39.267 -16.324 17.751 1.00 15.87 227 ALA B N 1
ATOM 3115 C CA . ALA B 1 231 ? 40.557 -16.380 18.437 1.00 19.43 227 ALA B CA 1
ATOM 3116 C C . ALA B 1 231 ? 41.535 -17.231 17.596 1.00 23.13 227 ALA B C 1
ATOM 3117 O O . ALA B 1 231 ? 42.773 -17.032 17.641 1.00 28.50 227 ALA B O 1
#

Secondary structure (DSSP, 8-state):
---HHHHHTTEEEE---TT--HHHHHHHHHHHHHHT-SEEEE-GGGHHHHHHHPPTT-EEEEEESTTT--S-HHHHHHHHHHHHHTT-SEEEEE--HHHHHTT-HHHHHHHHHHHHHHTTTSEEEEE--HHHHHHHT-HHHHHHHHHHHHHTT-SEEE---S--TT-S--HHHHHHHHHHHTTTSEEEEESS--SHHHHHHHHHTT-SEEEESSHHHHHHHH---/---HHHHHTTEEEE---TT--HHHHHHHHHHHHHHT-SEEEE-GGGHHHHHHHPPTT-EEEEEESTTT--S-HHHHHHHHHHHHHTT-SEEEEEP-HHHHHTT-HHHHHHHHHHHHHHSTTSEEEEE--HHHHHHHT-HHHHHHHHHHHHHTT-SEEE---S--TT-S--HHHHHHHHHHHTTTSEEEEESS--SHHHHHHHHHTT-SEEEESSHHHHHHTT---

Nearest PDB structures (foldseek):
  3ndo-assembly1_B  TM=1.003E+00  e=2.187E-46  Mycolicibacterium smegmatis
  3ng3-assembly1_C  TM=9.937E-01  e=4.392E-37  Mycobacterium avium 104
  3ng3-assembly1_D  TM=9.941E-01  e=5.297E-37  Mycobacterium avium 104
  3ng3-assembly1_B  TM=9.989E-01  e=2.524E-36  Mycobacterium avium 104
  3ng3-assembly1_A  TM=9.921E-01  e=5.684E-36  Mycobacterium avium 104

Radius of gyration: 21.67 Å; Cα contacts (8 Å, |Δi|>4): 1118; chains: 2; bounding box: 58×44×62 Å

B-factor: mean 12.01, std 7.44, range [4.5, 45.99]

Organism: Mycolicibacterium smegmatis (strain ATCC 700084 / mc(2)155) (NCBI:txid246196)

Solvent-accessible surface area: 16041 Å² total; per-residue (Å²): 142,53,74,23,78,103,1,6,62,38,0,0,9,19,33,19,114,17,27,2,18,57,78,60,0,50,63,16,1,100,52,0,44,103,12,51,12,79,0,0,0,0,3,10,36,6,0,66,41,0,39,64,78,28,59,121,83,23,17,8,0,0,3,0,0,12,15,9,0,6,6,39,53,42,3,0,12,57,3,0,87,79,3,55,89,36,28,4,75,8,0,0,0,0,0,20,1,0,14,1,43,54,57,69,42,124,41,1,37,55,5,0,39,30,0,37,154,30,6,82,112,10,40,0,0,0,0,0,3,0,17,0,0,30,110,96,74,16,81,102,21,0,24,52,0,0,127,21,0,72,107,13,35,6,56,23,0,8,0,1,12,49,94,16,127,30,29,24,18,41,57,84,0,0,78,9,0,26,180,33,4,36,112,192,13,15,1,1,0,6,14,64,11,186,63,16,79,74,0,23,38,16,20,109,14,25,7,74,17,0,9,3,88,40,0,86,68,0,0,80,56,44,30,104,116,140,54,74,33,77,106,1,5,61,40,0,0,10,21,48,19,27,17,40,2,21,59,83,62,0,45,57,15,3,100,50,0,50,106,12,51,9,76,0,0,0,0,4,11,35,9,0,69,40,0,39,66,76,25,64,119,83,17,24,13,0,0,3,0,0,11,15,8,0,7,4,38,53,39,4,0,12,57,4,0,87,67,2,52,88,39,31,1,83,8,0,0,0,0,0,20,1,0,14,1,42,54,53,68,47,122,40,0,38,58,5,0,41,30,0,32,114,40,5,165,112,10,39,0,0,0,0,0,3,0,17,0,0,36,112,97,69,16,72,91,20,0,6,54,0,0,99,21,0,55,105,12,35,6,56,25,0,9,0,1,12,48,97,14,125,32,28,21,18,43,56,100,1,0,67,5,0,23,177,26,4,34,112,176,11,15,1,0,0,6,14,61,10,184,61,14,80,71,0,21,36,15,19,109,15,26,7,74,18,0,8,3,89,39,0,87,68,0,0,80,51,40,28,109,115